Protein AF-0000000080187706 (afdb_homodimer)

InterPro domains:
  IPR006118 Recombinase, conserved site [PS00397] (18-26)
  IPR006119 Resolvase, N-terminal catalytic domain [PF00239] (15-149)
  IPR006119 Resolvase, N-terminal catalytic domain [PS51736] (14-148)
  IPR006119 Resolvase, N-terminal catalytic domain [SM00857] (15-150)
  IPR036162 Resolvase-like, N-terminal catalytic domain superfamily [G3DSA:3.40.50.1390] (15-150)
  IPR036162 Resolvase-like, N-terminal catalytic domain superfamily [SSF53041] (14-150)
  IPR050639 Site-specific recombinase resolvase [PTHR30461] (10-157)

Secondary structure (DSSP, 8-state):
-HHHHHHHHS----EEEEEEE-SS--THHHHHHHHHHTT-SEEEEEES--TT-S--HHHHHHHHH--TT-EEEES-GGGT-SSHHHHHHHHHHHHHTT-EEEETTTTEETTSTHHHHHHHHHHHHHHHHHHHHHHHHHHHHHHHHHTT---SS--SS-HHHHHHHHHHHHH-TT--HHHHHHHHTS-HHHHHHHHHHSGGGHHHHHHHT-/--HHHHHHHS----EEEEEEE-TT--THHHHHHHHHHTT-SEEEEEES--TT-S--HHHHHHHHH--TT-EEEES-GGGT-SSHHHHHHHHHHHHHTT-EEEETTTTEETTSTHHHHHHHHHHHHHHHHHHHHHHHHHHHHHHHHHTT---SS--SS-HHHHHHHHHHHHH-TT--HHHHHHHHTS-HHHHHHHHHHSGGGHHHHHHHT-

Organism: NCBI:txid1233

Nearest PDB structures (foldseek):
  5c34-assembly1_C-2  TM=9.293E-01  e=6.875E-08  Staphylococcus aureus
  3pkz-assembly1_A  TM=9.152E-01  e=7.334E-08  Staphylococcus aureus
  3pkz-assembly2_G  TM=9.085E-01  e=7.823E-08  Staphylococcus aureus
  5c35-assembly1_A-2  TM=8.215E-01  e=7.823E-08  Staphylococcus aureus
  5c31-assembly2_F  TM=7.915E-01  e=6.043E-08  Staphylococcus aureus

Solvent-accessible surface area (backbone atoms only — not comparable to full-atom values): 23002 Å² total; per-residue (Å²): 122,69,64,62,57,51,56,61,70,67,52,67,62,52,30,39,21,48,42,48,19,32,78,85,46,82,58,48,63,60,38,51,51,53,37,48,73,72,55,34,78,45,72,28,53,34,76,58,39,56,46,74,44,91,73,49,68,23,58,52,49,44,61,68,67,59,47,70,54,22,30,44,34,31,47,42,62,47,48,69,33,60,40,70,66,51,40,50,52,51,51,48,51,26,56,76,48,47,32,33,43,33,30,69,71,56,69,42,46,37,85,47,78,49,23,61,50,48,51,42,51,47,50,42,51,52,48,28,51,53,49,49,52,49,51,51,49,51,52,48,48,51,53,36,43,72,69,65,44,85,80,68,79,71,68,92,60,48,70,71,51,48,53,50,50,52,50,46,51,68,76,35,72,84,60,47,62,60,57,51,11,60,74,71,72,45,52,44,63,58,49,50,49,57,45,59,70,44,65,84,53,56,68,62,56,64,60,70,74,102,123,69,65,60,55,53,56,63,70,68,51,66,62,50,27,39,20,47,42,50,20,32,78,84,46,82,58,48,64,60,39,51,52,52,37,48,74,70,55,34,79,44,74,28,55,33,78,59,38,55,49,73,44,92,73,49,68,23,57,53,50,43,60,69,69,59,47,69,54,21,29,44,34,31,47,42,63,46,48,69,33,59,39,69,66,51,39,48,52,51,50,49,52,26,57,76,49,47,31,33,44,34,29,69,70,57,70,43,46,37,84,45,79,48,24,62,50,48,51,43,50,46,49,41,52,51,48,27,52,52,50,48,51,48,50,51,49,51,52,49,48,50,54,36,44,74,70,64,43,84,80,68,80,72,68,92,60,48,72,72,49,48,54,51,51,52,50,44,51,69,75,34,73,84,58,47,62,58,58,52,12,60,74,70,71,48,53,43,63,56,47,50,50,57,44,59,71,43,72,82,52,56,68,61,58,64,60,69,74,103

Sequence (420 aa):
MDNKRNRMLENKSRAIGYARVSTEDQHLDLQINALKLAGCSAIFEDQGVSATAKRRPGFEQALSSLQAGDVFVVWKMDRAFRSLKNALNILEEFENRAIEFRCLTEDIDTTTAMGKCMYQIRHAFSELERNLIRERTKAGMEAARQRGAHLGRPKKLSHPQIIRLQSLLQHQPNLTPVQIAAQFGVSSRTIYRALSQSANVKEKLAINAEMDNKRNRMLENKSRAIGYARVSTEDQHLDLQINALKLAGCSAIFEDQGVSATAKRRPGFEQALSSLQAGDVFVVWKMDRAFRSLKNALNILEEFENRAIEFRCLTEDIDTTTAMGKCMYQIRHAFSELERNLIRERTKAGMEAARQRGAHLGRPKKLSHPQIIRLQSLLQHQPNLTPVQIAAQFGVSSRTIYRALSQSANVKEKLAINAE

pLDDT: mean 82.91, std 16.72, range [32.59, 98.44]

Foldseek 3Di:
DVVVVVCVVVVPAAEEEEFEDAPPGDCRVVFVVLSVVVPHPYYFYYYNDALQHPDDPSLVVSLVVDAARHEYEGAAPRRRHNDPVRVLVVVVVCVVRNYWYYHNPVGDTLVDPVVVVCVVVSVVVVVVVVVVVVVVVVVVQVVCVVVVHDDDDPQLADPVRLVVLVVCCVVPVVDDLCNSCVVSVHHSVSNVVSVVVVPPCVVPVVVVVD/DVVVVVCVVVVPAAEEEEFEDAPPGDCRVVFVVLSVVVPHPYYFYYYNDAQQHPDDPSLVVSLVPDAARHEYEGAAPRGRHNDPVRVLVVVVVCVVRNYWYYHNPVGDTLVDPVVVVVVVVSVVVVVVVVVVVVVVVVVVQVVCVVVVHDDDDPQLADPVRLVVLVVCCVVPVPDDLCNSCVVSVHHSVSNVVSQVVVPPCVVPVVVVVD

Radius of gyration: 33.56 Å; Cα contacts (8 Å, |Δi|>4): 530; chains: 2; bounding box: 85×97×97 Å

Structure (mmCIF, N/CA/C/O backbone):
data_AF-0000000080187706-model_v1
#
loop_
_entity.id
_entity.type
_entity.pdbx_description
1 polymer 'Site-specific DNA recombinase'
#
loop_
_atom_site.group_PDB
_atom_site.id
_atom_site.type_symbol
_atom_site.label_atom_id
_atom_site.label_alt_id
_atom_site.label_comp_id
_atom_site.label_asym_id
_atom_site.label_entity_id
_atom_site.label_seq_id
_atom_site.pdbx_PDB_ins_code
_atom_site.Cartn_x
_atom_site.Cartn_y
_atom_site.Cartn_z
_atom_site.occupancy
_atom_site.B_iso_or_equiv
_atom_site.auth_seq_id
_atom_site.auth_comp_id
_atom_site.auth_asym_id
_atom_site.auth_atom_id
_atom_site.pdbx_PDB_model_num
ATOM 1 N N . MET A 1 1 ? 47.969 1.729 7.469 1 35.69 1 MET A N 1
ATOM 2 C CA . MET A 1 1 ? 47 2.756 7.156 1 35.69 1 MET A CA 1
ATOM 3 C C . MET A 1 1 ? 46.156 2.357 5.938 1 35.69 1 MET A C 1
ATOM 5 O O . MET A 1 1 ? 45.062 2.877 5.734 1 35.69 1 MET A O 1
ATOM 9 N N . ASP A 1 2 ? 46.844 1.845 4.91 1 41.91 2 ASP A N 1
ATOM 10 C CA . ASP A 1 2 ? 46.312 1.447 3.611 1 41.91 2 ASP A CA 1
ATOM 11 C C . ASP A 1 2 ? 45.344 0.269 3.748 1 41.91 2 ASP A C 1
ATOM 13 O O . ASP A 1 2 ? 44.5 0.055 2.887 1 41.91 2 ASP A O 1
ATOM 17 N N . ASN A 1 3 ? 45.656 -0.647 4.727 1 39.06 3 ASN A N 1
ATOM 18 C CA . ASN A 1 3 ? 44.875 -1.887 4.812 1 39.06 3 ASN A CA 1
ATOM 19 C C . ASN A 1 3 ? 43.469 -1.635 5.316 1 39.06 3 ASN A C 1
ATOM 21 O O . ASN A 1 3 ? 42.625 -2.545 5.324 1 39.06 3 ASN A O 1
ATOM 25 N N . LYS A 1 4 ? 43.312 -0.644 6.254 1 39.19 4 LYS A N 1
ATOM 26 C CA . LYS A 1 4 ? 41.938 -0.39 6.738 1 39.19 4 LYS A CA 1
ATOM 27 C C . LYS A 1 4 ? 41.031 0.051 5.605 1 39.19 4 LYS A C 1
ATOM 29 O O . LYS A 1 4 ? 39.812 -0.134 5.676 1 39.19 4 LYS A O 1
ATOM 34 N N . ARG A 1 5 ? 41.531 0.971 4.797 1 37.94 5 ARG A N 1
ATOM 35 C CA . ARG A 1 5 ? 40.688 1.434 3.689 1 37.94 5 ARG A CA 1
ATOM 36 C C . ARG A 1 5 ? 40.344 0.283 2.752 1 37.94 5 ARG A C 1
ATOM 38 O O . ARG A 1 5 ? 39.281 0.287 2.129 1 37.94 5 ARG A O 1
ATOM 45 N N . ASN A 1 6 ? 41.312 -0.515 2.4 1 39.12 6 ASN A N 1
ATOM 46 C CA . ASN A 1 6 ? 41.094 -1.618 1.477 1 39.12 6 ASN A CA 1
ATOM 47 C C . ASN A 1 6 ? 40.094 -2.625 2.051 1 39.12 6 ASN A C 1
ATOM 49 O O . ASN A 1 6 ? 39.375 -3.305 1.304 1 39.12 6 ASN A O 1
ATOM 53 N N . ARG A 1 7 ? 40.188 -3.033 3.365 1 38.69 7 ARG A N 1
ATOM 54 C CA . ARG A 1 7 ? 39.219 -3.912 4.016 1 38.69 7 ARG A CA 1
ATOM 55 C C . ARG A 1 7 ? 37.844 -3.262 4.078 1 38.69 7 ARG A C 1
ATOM 57 O O . ARG A 1 7 ? 36.812 -3.953 4.133 1 38.69 7 ARG A O 1
ATOM 64 N N . MET A 1 8 ? 37.594 -1.929 4.285 1 39.72 8 MET A N 1
ATOM 65 C CA . MET A 1 8 ? 36.344 -1.213 4.23 1 39.72 8 MET A CA 1
ATOM 66 C C . MET A 1 8 ? 35.719 -1.311 2.84 1 39.72 8 MET A C 1
ATOM 68 O O . MET A 1 8 ? 34.5 -1.331 2.701 1 39.72 8 MET A O 1
ATOM 72 N N . LEU A 1 9 ? 36.406 -1.093 1.75 1 41.34 9 LEU A N 1
ATOM 73 C CA . LEU A 1 9 ? 36.031 -1.089 0.343 1 41.34 9 LEU A CA 1
ATOM 74 C C . LEU A 1 9 ? 35.562 -2.473 -0.099 1 41.34 9 LEU A C 1
ATOM 76 O O . LEU A 1 9 ? 34.719 -2.596 -0.973 1 41.34 9 LEU A O 1
ATOM 80 N N . GLU A 1 10 ? 36.5 -3.533 0.074 1 42.16 10 GLU A N 1
ATOM 81 C CA . GLU A 1 10 ? 36.094 -4.895 -0.284 1 42.16 10 GLU A CA 1
ATOM 82 C C . GLU A 1 10 ? 34.938 -5.371 0.562 1 42.16 10 GLU A C 1
ATOM 84 O O . GLU A 1 10 ? 34.719 -6.574 0.703 1 42.16 10 GLU A O 1
ATOM 89 N N . ASN A 1 11 ? 34.531 -4.793 1.562 1 47.38 11 ASN A N 1
ATOM 90 C CA . ASN A 1 11 ? 33.469 -5.062 2.545 1 47.38 11 ASN A CA 1
ATOM 91 C C . ASN A 1 11 ? 32.188 -5.488 1.875 1 47.38 11 ASN A C 1
ATOM 93 O O . ASN A 1 11 ? 31.422 -4.648 1.368 1 47.38 11 ASN A O 1
ATOM 97 N N . LYS A 1 12 ? 32.219 -6.566 1.263 1 58.28 12 LYS A N 1
ATOM 98 C CA . LYS A 1 12 ? 31.141 -7.227 0.552 1 58.28 12 LYS A CA 1
ATOM 99 C C . LYS A 1 12 ? 29.844 -7.133 1.339 1 58.28 12 LYS A C 1
ATOM 101 O O . LYS A 1 12 ? 29.797 -7.488 2.518 1 58.28 12 LYS A O 1
ATOM 106 N N . SER A 1 13 ? 28.922 -6.293 0.996 1 81.38 13 SER A N 1
ATOM 107 C CA . SER A 1 13 ? 27.609 -6.145 1.604 1 81.38 13 SER A CA 1
ATOM 108 C C . SER A 1 13 ? 27.016 -7.5 1.971 1 81.38 13 SER A C 1
ATOM 110 O O . SER A 1 13 ? 26.953 -8.406 1.138 1 81.38 13 SER A O 1
ATOM 112 N N . ARG A 1 14 ? 27.125 -7.875 3.293 1 93.44 14 ARG A N 1
ATOM 113 C CA . ARG A 1 14 ? 26.562 -9.109 3.828 1 93.44 14 ARG A CA 1
ATOM 114 C C . ARG A 1 14 ? 25.078 -9.227 3.479 1 93.44 14 ARG A C 1
ATOM 116 O O . ARG A 1 14 ? 24.328 -8.258 3.607 1 93.44 14 ARG A O 1
ATOM 123 N N . ALA A 1 15 ? 24.75 -10.414 2.881 1 97.5 15 ALA A N 1
ATOM 124 C CA . ALA A 1 15 ? 23.359 -10.703 2.529 1 97.5 15 ALA A CA 1
ATOM 125 C C . ALA A 1 15 ? 22.719 -11.641 3.549 1 97.5 15 ALA A C 1
ATOM 127 O O . ALA A 1 15 ? 23.25 -12.727 3.818 1 97.5 15 ALA A O 1
ATOM 128 N N . ILE A 1 16 ? 21.656 -11.188 4.141 1 98.31 16 ILE A N 1
ATOM 129 C CA . ILE A 1 16 ? 20.891 -11.961 5.113 1 98.31 16 ILE A CA 1
ATOM 130 C C . ILE A 1 16 ? 19.547 -12.367 4.516 1 98.31 16 ILE A C 1
ATOM 132 O O . ILE A 1 16 ? 18.781 -11.516 4.047 1 98.31 16 ILE A O 1
ATOM 136 N N . GLY A 1 17 ? 19.328 -13.656 4.496 1 98.44 17 GLY A N 1
ATOM 137 C CA . GLY A 1 17 ? 18.109 -14.18 3.902 1 98.44 17 GLY A CA 1
ATOM 138 C C . GLY A 1 17 ? 17.031 -14.508 4.926 1 98.44 17 GLY A C 1
ATOM 139 O O . GLY A 1 17 ? 17.344 -14.836 6.07 1 98.44 17 GLY A O 1
ATOM 140 N N . TYR A 1 18 ? 15.789 -14.422 4.52 1 97.81 18 TYR A N 1
ATOM 141 C CA . TYR A 1 18 ? 14.648 -14.852 5.312 1 97.81 18 TYR A CA 1
ATOM 142 C C . TYR A 1 18 ? 13.688 -15.695 4.473 1 97.81 18 TYR A C 1
ATOM 144 O O . TYR A 1 18 ? 13.391 -15.352 3.326 1 97.81 18 TYR A O 1
ATOM 152 N N . ALA A 1 19 ? 13.352 -16.828 5.047 1 96.44 19 ALA A N 1
ATOM 153 C CA . ALA A 1 19 ? 12.414 -17.75 4.395 1 96.44 19 ALA A CA 1
ATOM 154 C C . ALA A 1 19 ? 11.281 -18.125 5.34 1 96.44 19 ALA A C 1
ATOM 156 O O . ALA A 1 19 ? 11.492 -18.297 6.543 1 96.44 19 ALA A O 1
ATOM 157 N N . ARG A 1 20 ? 10.094 -18.203 4.691 1 93.75 20 ARG A N 1
ATOM 158 C CA . ARG A 1 20 ? 8.922 -18.578 5.488 1 93.75 20 ARG A CA 1
ATOM 159 C C . ARG A 1 20 ? 8.008 -19.516 4.719 1 93.75 20 ARG A C 1
ATOM 161 O O . ARG A 1 20 ? 7.824 -19.375 3.508 1 93.75 20 ARG A O 1
ATOM 168 N N . VAL A 1 21 ? 7.477 -20.5 5.461 1 87.06 21 VAL A N 1
ATOM 169 C CA . VAL A 1 21 ? 6.438 -21.344 4.875 1 87.06 21 VAL A CA 1
ATOM 170 C C . VAL A 1 21 ? 5.289 -21.516 5.867 1 87.06 21 VAL A C 1
ATOM 172 O O . VAL A 1 21 ? 5.512 -21.578 7.078 1 87.06 21 VAL A O 1
ATOM 175 N N . SER A 1 22 ? 4.156 -21.422 5.289 1 79.06 22 SER A N 1
ATOM 176 C CA . SER A 1 22 ? 2.98 -21.734 6.102 1 79.06 22 SER A CA 1
ATOM 177 C C . SER A 1 22 ? 2.809 -23.234 6.273 1 79.06 22 SER A C 1
ATOM 179 O O . SER A 1 22 ? 3.555 -24.031 5.688 1 79.06 22 SER A O 1
ATOM 181 N N . THR A 1 23 ? 1.938 -23.609 7.141 1 70.56 23 THR A N 1
ATOM 182 C CA . THR A 1 23 ? 1.666 -25.016 7.41 1 70.56 23 THR A CA 1
ATOM 183 C C . THR A 1 23 ? 1.257 -25.734 6.129 1 70.56 23 THR A C 1
ATOM 185 O O . THR A 1 23 ? 1.551 -26.922 5.961 1 70.56 23 THR A O 1
ATOM 188 N N . GLU A 1 24 ? 0.748 -24.969 5.223 1 65.56 24 GLU A N 1
ATOM 189 C CA . GLU A 1 24 ? 0.204 -25.594 4.016 1 65.56 24 GLU A CA 1
ATOM 190 C C . GLU A 1 24 ? 1.223 -25.578 2.881 1 65.56 24 GLU A C 1
ATOM 192 O O . GLU A 1 24 ? 1.094 -26.328 1.914 1 65.56 24 GLU A O 1
ATOM 197 N N . ASP A 1 25 ? 2.16 -24.781 3.045 1 63.78 25 ASP A N 1
ATOM 198 C CA . ASP A 1 25 ? 3.086 -24.562 1.937 1 63.78 25 ASP A CA 1
ATOM 199 C C . ASP A 1 25 ? 4.371 -25.375 2.139 1 63.78 25 ASP A C 1
ATOM 201 O O . ASP A 1 25 ? 4.945 -25.375 3.23 1 63.78 25 ASP A O 1
ATOM 205 N N . GLN A 1 26 ? 4.68 -26.188 1.074 1 64.62 26 GLN A N 1
ATOM 206 C CA . GLN A 1 26 ? 5.809 -27.094 1.191 1 64.62 26 GLN A CA 1
ATOM 207 C C . GLN A 1 26 ? 7.035 -26.562 0.463 1 64.62 26 GLN A C 1
ATOM 209 O O . GLN A 1 26 ? 8.047 -27.25 0.335 1 64.62 26 GLN A O 1
ATOM 214 N N . HIS A 1 27 ? 7.074 -25.359 0.181 1 76.75 27 HIS A N 1
ATOM 215 C CA . HIS A 1 27 ? 8.148 -24.984 -0.729 1 76.75 27 HIS A CA 1
ATOM 216 C C . HIS A 1 27 ? 9.25 -24.234 0.008 1 76.75 27 HIS A C 1
ATOM 218 O O . HIS A 1 27 ? 9.883 -23.328 -0.558 1 76.75 27 HIS A O 1
ATOM 224 N N . LEU A 1 28 ? 9.562 -24.656 1.238 1 85.5 28 LEU A N 1
ATOM 225 C CA . LEU A 1 28 ? 10.625 -23.984 1.979 1 85.5 28 LEU A CA 1
ATOM 226 C C . LEU A 1 28 ? 11.984 -24.25 1.346 1 85.5 28 LEU A C 1
ATOM 228 O O . LEU A 1 28 ? 12.828 -23.359 1.273 1 85.5 28 LEU A O 1
ATOM 232 N N . ASP A 1 29 ? 12.109 -25.453 0.824 1 87.88 29 ASP A N 1
ATOM 233 C CA . ASP A 1 29 ? 13.391 -25.844 0.248 1 87.88 29 ASP A CA 1
ATOM 234 C C . ASP A 1 29 ? 13.734 -24.984 -0.969 1 87.88 29 ASP A C 1
ATOM 236 O O . ASP A 1 29 ? 14.891 -24.578 -1.148 1 87.88 29 ASP A O 1
ATOM 240 N N . LEU A 1 30 ? 12.75 -24.766 -1.726 1 90.5 30 LEU A N 1
ATOM 241 C CA . LEU A 1 30 ? 12.953 -23.922 -2.906 1 90.5 30 LEU A CA 1
ATOM 242 C C . LEU A 1 30 ? 13.391 -22.516 -2.51 1 90.5 30 LEU A C 1
ATOM 244 O O . LEU A 1 30 ? 14.281 -21.938 -3.141 1 90.5 30 LEU A O 1
ATOM 248 N N . GLN A 1 31 ? 12.867 -22 -1.515 1 94.44 31 GLN A N 1
ATOM 249 C CA . GLN A 1 31 ? 13.211 -20.672 -1.03 1 94.44 31 GLN A CA 1
ATOM 250 C C . GLN A 1 31 ? 14.648 -20.625 -0.509 1 94.44 31 GLN A C 1
ATOM 252 O O . GLN A 1 31 ? 15.414 -19.734 -0.871 1 94.44 31 GLN A O 1
ATOM 257 N N . ILE A 1 32 ? 14.977 -21.625 0.269 1 94.56 32 ILE A N 1
ATOM 258 C CA . ILE A 1 32 ? 16.297 -21.688 0.89 1 94.56 32 ILE A CA 1
ATOM 259 C C . ILE A 1 32 ? 17.359 -21.812 -0.189 1 94.56 32 ILE A C 1
ATOM 261 O O . ILE A 1 32 ? 18.391 -21.125 -0.137 1 94.56 32 ILE A O 1
ATOM 265 N N . ASN A 1 33 ? 17.078 -22.672 -1.148 1 95.19 33 ASN A N 1
ATOM 266 C CA . ASN A 1 33 ? 18.031 -22.844 -2.24 1 95.19 33 ASN A CA 1
ATOM 267 C C . ASN A 1 33 ? 18.234 -21.547 -3.014 1 95.19 33 ASN A C 1
ATOM 269 O O . ASN A 1 33 ? 19.375 -21.188 -3.348 1 95.19 33 ASN A O 1
ATOM 273 N N . ALA A 1 34 ? 17.203 -20.875 -3.299 1 95.88 34 ALA A N 1
ATOM 274 C CA . ALA A 1 34 ? 17.266 -19.609 -4.023 1 95.88 34 ALA A CA 1
ATOM 275 C C . ALA A 1 34 ? 18.062 -18.562 -3.242 1 95.88 34 ALA A C 1
ATOM 277 O O . ALA A 1 34 ? 18.859 -17.828 -3.82 1 95.88 34 ALA A O 1
ATOM 278 N N . LEU A 1 35 ? 17.859 -18.531 -1.951 1 97.5 35 LEU A N 1
ATOM 279 C CA . LEU A 1 35 ? 18.562 -17.578 -1.096 1 97.5 35 LEU A CA 1
ATOM 280 C C . LEU A 1 35 ? 20.062 -17.891 -1.035 1 97.5 35 LEU A C 1
ATOM 282 O O . LEU A 1 35 ? 20.891 -16.984 -1.051 1 97.5 35 LEU A O 1
ATOM 286 N N . LYS A 1 36 ? 20.391 -19.156 -0.982 1 96.94 36 LYS A N 1
ATOM 287 C CA . LYS A 1 36 ? 21.781 -19.562 -1.006 1 96.94 36 LYS A CA 1
ATOM 288 C C . LYS A 1 36 ? 22.453 -19.156 -2.314 1 96.94 36 LYS A C 1
ATOM 290 O O . LYS A 1 36 ? 23.562 -18.625 -2.311 1 96.94 36 LYS A O 1
ATOM 295 N N . LEU A 1 37 ? 21.734 -19.406 -3.332 1 96.69 37 LEU A N 1
ATOM 296 C CA . LEU A 1 37 ? 22.25 -19.062 -4.652 1 96.69 37 LEU A CA 1
ATOM 297 C C . LEU A 1 37 ? 22.438 -17.547 -4.785 1 96.69 37 LEU A C 1
ATOM 299 O O . LEU A 1 37 ? 23.328 -17.094 -5.496 1 96.69 37 LEU A O 1
ATOM 303 N N . ALA A 1 38 ? 21.656 -16.844 -4.051 1 96.06 38 ALA A N 1
ATOM 304 C CA . ALA A 1 38 ? 21.703 -15.391 -4.094 1 96.06 38 ALA A CA 1
ATOM 305 C C . ALA A 1 38 ? 22.859 -14.859 -3.24 1 96.06 38 ALA A C 1
ATOM 307 O O . ALA A 1 38 ? 23.109 -13.656 -3.197 1 96.06 38 ALA A O 1
ATOM 308 N N . GLY A 1 39 ? 23.547 -15.758 -2.438 1 96 39 GLY A N 1
ATOM 309 C CA . GLY A 1 39 ? 24.75 -15.367 -1.717 1 96 39 GLY A CA 1
ATOM 310 C C . GLY A 1 39 ? 24.484 -15.008 -0.266 1 96 39 GLY A C 1
ATOM 311 O O . GLY A 1 39 ? 25.297 -14.328 0.37 1 96 39 GLY A O 1
ATOM 312 N N . CYS A 1 40 ? 23.375 -15.453 0.235 1 97.56 40 CYS A N 1
ATOM 313 C CA . CYS A 1 40 ? 23.062 -15.164 1.631 1 97.56 40 CYS A CA 1
ATOM 314 C C . CYS A 1 40 ? 24 -15.922 2.564 1 97.56 40 CYS A C 1
ATOM 316 O O . CYS A 1 40 ? 24.125 -17.141 2.473 1 97.56 40 CYS A O 1
ATOM 318 N N . SER A 1 41 ? 24.656 -15.156 3.439 1 95.69 41 SER A N 1
ATOM 319 C CA . SER A 1 41 ? 25.594 -15.75 4.387 1 95.69 41 SER A CA 1
ATOM 320 C C . SER A 1 41 ? 24.859 -16.391 5.559 1 95.69 41 SER A C 1
ATOM 322 O O . SER A 1 41 ? 25.406 -17.297 6.211 1 95.69 41 SER A O 1
ATOM 324 N N . ALA A 1 42 ? 23.719 -15.898 5.875 1 97.19 42 ALA A N 1
ATOM 325 C CA . ALA A 1 42 ? 22.828 -16.438 6.902 1 97.19 42 ALA A CA 1
ATOM 326 C C . ALA A 1 42 ? 21.375 -16.422 6.438 1 97.19 42 ALA A C 1
ATOM 328 O O . ALA A 1 42 ? 20.938 -15.492 5.75 1 97.19 42 ALA A O 1
ATOM 329 N N . ILE A 1 43 ? 20.703 -17.438 6.75 1 97.81 43 ILE A N 1
ATOM 330 C CA . ILE A 1 43 ? 19.297 -17.531 6.402 1 97.81 43 ILE A CA 1
ATOM 331 C C . ILE A 1 43 ? 18.469 -17.844 7.652 1 97.81 43 ILE A C 1
ATOM 333 O O . ILE A 1 43 ? 18.75 -18.828 8.352 1 97.81 43 ILE A O 1
ATOM 337 N N . PHE A 1 44 ? 17.516 -16.984 7.957 1 97.81 44 PHE A N 1
ATOM 338 C CA . PHE A 1 44 ? 16.578 -17.188 9.047 1 97.81 44 PHE A CA 1
ATOM 339 C C . PHE A 1 44 ? 15.242 -17.703 8.523 1 97.81 44 PHE A C 1
ATOM 341 O O . PHE A 1 44 ? 14.844 -17.391 7.398 1 97.81 44 PHE 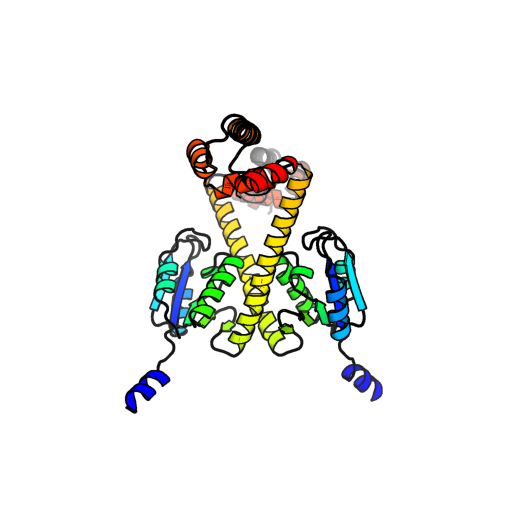A O 1
ATOM 348 N N . GLU A 1 45 ? 14.594 -18.516 9.312 1 95.19 45 GLU A N 1
ATOM 349 C CA . GLU A 1 45 ? 13.406 -19.172 8.797 1 95.19 45 GLU A CA 1
ATOM 350 C C . GLU A 1 45 ? 12.281 -19.172 9.828 1 95.19 45 GLU A C 1
ATOM 352 O O . GLU A 1 45 ? 12.539 -19.156 11.031 1 95.19 45 GLU A O 1
ATOM 357 N N . ASP A 1 46 ? 11.055 -19.109 9.344 1 94.25 46 ASP A N 1
ATOM 358 C CA . ASP A 1 46 ? 9.836 -19.406 10.102 1 94.25 46 ASP A CA 1
ATOM 359 C C . ASP A 1 46 ? 9.016 -20.5 9.422 1 94.25 46 ASP A C 1
ATOM 361 O O . ASP A 1 46 ? 8.602 -20.344 8.266 1 94.25 46 ASP A O 1
ATOM 365 N N . GLN A 1 47 ? 8.883 -21.578 10.094 1 89.75 47 GLN A N 1
ATOM 366 C CA . GLN A 1 47 ? 8.133 -22.688 9.547 1 89.75 47 GLN A CA 1
ATOM 367 C C . GLN A 1 47 ? 6.742 -22.781 10.18 1 89.75 47 GLN A C 1
ATOM 369 O O . GLN A 1 47 ? 6.59 -22.594 11.391 1 89.75 47 GLN A O 1
ATOM 374 N N . GLY A 1 48 ? 5.785 -23.016 9.32 1 84.19 48 GLY A N 1
ATOM 375 C CA . GLY A 1 48 ? 4.43 -23.219 9.812 1 84.19 48 GLY A CA 1
ATOM 376 C C . GLY A 1 48 ? 3.793 -21.938 10.312 1 84.19 48 GLY A C 1
ATOM 377 O O . GLY A 1 48 ? 2.941 -21.969 11.203 1 84.19 48 GLY A O 1
ATOM 378 N N . VAL A 1 49 ? 4.242 -20.859 9.859 1 83.44 49 VAL A N 1
ATOM 379 C CA . VAL A 1 49 ? 3.77 -19.562 10.336 1 83.44 49 VAL A CA 1
ATOM 380 C C . VAL A 1 49 ? 3.277 -18.719 9.148 1 83.44 49 VAL A C 1
ATOM 382 O O . VAL A 1 49 ? 3.922 -18.688 8.102 1 83.44 49 VAL A O 1
ATOM 385 N N . SER A 1 50 ? 2.082 -18.203 9.336 1 82.31 50 SER A N 1
ATOM 386 C CA . SER A 1 50 ? 1.581 -17.297 8.312 1 82.31 50 SER A CA 1
ATOM 387 C C . SER A 1 50 ? 2.301 -15.945 8.367 1 82.31 50 SER A C 1
ATOM 389 O O . SER A 1 50 ? 2.881 -15.586 9.391 1 82.31 50 SER A O 1
ATOM 391 N N . ALA A 1 51 ? 2.311 -15.25 7.262 1 79.06 51 ALA A N 1
ATOM 392 C CA . ALA A 1 51 ? 2.928 -13.93 7.211 1 79.06 51 ALA A CA 1
ATOM 393 C C . ALA A 1 51 ? 2.242 -12.961 8.172 1 79.06 51 ALA A C 1
ATOM 395 O O . ALA A 1 51 ? 2.871 -12.031 8.68 1 79.06 51 ALA A O 1
ATOM 396 N N . THR A 1 52 ? 0.973 -13.227 8.469 1 82.5 52 THR A N 1
ATOM 397 C CA . THR A 1 52 ? 0.191 -12.312 9.289 1 82.5 52 THR A CA 1
ATOM 398 C C . THR A 1 52 ? 0.243 -12.734 10.758 1 82.5 52 THR A C 1
ATOM 400 O O . THR A 1 52 ? -0.412 -12.125 11.609 1 82.5 52 THR A O 1
ATOM 403 N N . ALA A 1 53 ? 1.082 -13.742 10.953 1 84.31 53 ALA A N 1
ATOM 404 C CA . ALA A 1 53 ? 1.207 -14.203 12.336 1 84.31 53 ALA A CA 1
ATOM 405 C C . ALA A 1 53 ? 1.783 -13.117 13.234 1 84.31 53 ALA A C 1
ATOM 407 O O . ALA A 1 53 ? 2.635 -12.336 12.797 1 84.31 53 ALA A O 1
ATOM 408 N N . LYS A 1 54 ? 1.382 -13.133 14.453 1 83.69 54 LYS A N 1
ATOM 409 C CA . LYS A 1 54 ? 1.82 -12.133 15.422 1 83.69 54 LYS A CA 1
ATOM 410 C C . LYS A 1 54 ? 3.293 -12.32 15.773 1 83.69 54 LYS A C 1
ATOM 412 O O . LYS A 1 54 ? 4.023 -11.344 15.953 1 83.69 54 LYS A O 1
ATOM 417 N N . ARG A 1 55 ? 3.637 -13.555 15.828 1 89.88 55 ARG A N 1
ATOM 418 C CA . ARG A 1 55 ? 5.023 -13.844 16.188 1 89.88 55 ARG A CA 1
ATOM 419 C C . ARG A 1 55 ? 5.738 -14.562 15.039 1 89.88 55 ARG A C 1
ATOM 421 O O . ARG A 1 55 ? 5.234 -15.555 14.508 1 89.88 55 ARG A O 1
ATOM 428 N N . ARG A 1 56 ? 6.816 -13.984 14.719 1 94.12 56 ARG A N 1
ATOM 429 C CA . ARG A 1 56 ? 7.715 -14.547 13.711 1 94.12 56 ARG A CA 1
ATOM 430 C C . ARG A 1 56 ? 9.164 -14.484 14.172 1 94.12 56 ARG A C 1
ATOM 432 O O . ARG A 1 56 ? 9.922 -13.609 13.742 1 94.12 56 ARG A O 1
ATOM 439 N N . PRO A 1 57 ? 9.562 -15.43 14.992 1 95.38 57 PRO A N 1
ATOM 440 C CA . PRO A 1 57 ? 10.898 -15.375 15.602 1 95.38 57 PRO A CA 1
ATOM 441 C C . PRO A 1 57 ? 12.016 -15.32 14.562 1 95.38 57 PRO A C 1
ATOM 443 O O . PRO A 1 57 ? 13 -14.602 14.742 1 95.38 57 PRO A O 1
ATOM 446 N N . GLY A 1 58 ? 11.906 -16.125 13.492 1 96.38 58 GLY A N 1
ATOM 447 C CA . GLY A 1 58 ? 12.914 -16.094 12.438 1 96.38 58 GLY A CA 1
ATOM 448 C C . GLY A 1 58 ? 13.031 -14.727 11.781 1 96.38 58 GLY A C 1
ATOM 449 O O . GLY A 1 58 ? 14.141 -14.242 11.547 1 96.38 58 GLY A O 1
ATOM 450 N N . PHE A 1 59 ? 11.953 -14.109 11.531 1 97.44 59 PHE A N 1
ATOM 451 C CA . PHE A 1 59 ? 11.914 -12.781 10.938 1 97.44 59 PHE A CA 1
ATOM 452 C C . PHE A 1 59 ? 12.547 -11.758 11.875 1 97.44 59 PHE A C 1
ATOM 454 O O . PHE A 1 59 ? 13.367 -10.945 11.453 1 97.44 59 PHE A O 1
ATOM 461 N N . GLU A 1 60 ? 12.117 -11.836 13.117 1 96.5 60 GLU A N 1
ATOM 462 C CA . GLU A 1 60 ? 12.625 -10.914 14.125 1 96.5 60 GLU A CA 1
ATOM 463 C C . GLU A 1 60 ? 14.133 -11.055 14.305 1 96.5 60 GLU A C 1
ATOM 465 O O . GLU A 1 60 ? 14.844 -10.055 14.43 1 96.5 60 GLU A O 1
ATOM 470 N N . GLN A 1 61 ? 14.586 -12.227 14.281 1 97.56 61 GLN A N 1
ATOM 471 C CA . GLN A 1 61 ? 16.016 -12.484 14.391 1 97.56 61 GLN A CA 1
ATOM 472 C C . GLN A 1 61 ? 16.766 -11.953 13.164 1 97.56 61 GLN A C 1
ATOM 474 O O . GLN A 1 61 ? 17.844 -11.383 13.289 1 97.56 61 GLN A O 1
ATOM 479 N N . ALA A 1 62 ? 16.156 -12.195 12.008 1 98 62 ALA A N 1
ATOM 480 C CA . ALA A 1 62 ? 16.766 -11.68 10.781 1 98 62 ALA A CA 1
ATOM 481 C C . ALA A 1 62 ? 16.922 -10.164 10.844 1 98 62 ALA A C 1
ATOM 483 O O . ALA A 1 62 ? 18 -9.641 10.586 1 98 62 ALA A O 1
ATOM 484 N N . LEU A 1 63 ? 15.875 -9.477 11.227 1 97.62 63 LEU A N 1
ATOM 485 C CA . LEU A 1 63 ? 15.875 -8.016 11.273 1 97.62 63 LEU A CA 1
ATOM 486 C C . LEU A 1 63 ? 16.875 -7.512 12.305 1 97.62 63 LEU A C 1
ATOM 488 O O . LEU A 1 63 ? 17.578 -6.527 12.062 1 97.62 63 LEU A O 1
ATOM 492 N N . SER A 1 64 ? 16.938 -8.219 13.445 1 96.88 64 SER A N 1
ATOM 493 C CA . SER A 1 64 ? 17.828 -7.805 14.523 1 96.88 64 SER A CA 1
ATOM 494 C C . SER A 1 64 ? 19.297 -8.016 14.148 1 96.88 64 SER A C 1
ATOM 496 O O . SER A 1 64 ? 20.172 -7.336 14.672 1 96.88 64 SER A O 1
ATOM 498 N N . SER A 1 65 ? 19.547 -8.891 13.281 1 96.94 65 SER A N 1
ATOM 499 C CA . SER A 1 65 ? 20.922 -9.234 12.906 1 96.94 65 SER A CA 1
ATOM 500 C C . SER A 1 65 ? 21.469 -8.25 11.875 1 96.94 65 SER A C 1
ATOM 502 O O . SER A 1 65 ? 22.672 -8.211 11.633 1 96.94 65 SER A O 1
ATOM 504 N N . LEU A 1 66 ? 20.594 -7.496 11.25 1 97.81 66 LEU A N 1
ATOM 505 C CA . LEU A 1 66 ? 20.984 -6.617 10.156 1 97.81 66 LEU A CA 1
ATOM 506 C C . LEU A 1 66 ? 21.781 -5.418 10.688 1 97.81 66 LEU A C 1
ATOM 508 O O . LEU A 1 66 ? 21.453 -4.871 11.742 1 97.81 66 LEU A O 1
ATOM 512 N N . GLN A 1 67 ? 22.766 -5.02 9.914 1 96.62 67 GLN A N 1
ATOM 513 C CA . GLN A 1 67 ? 23.578 -3.83 10.172 1 96.62 67 GLN A CA 1
ATOM 514 C C . GLN A 1 67 ? 23.656 -2.949 8.922 1 96.62 67 GLN A C 1
ATOM 516 O O . GLN A 1 67 ? 23.344 -3.393 7.82 1 96.62 67 GLN A O 1
ATOM 521 N N . ALA A 1 68 ? 24.125 -1.718 9.18 1 96.94 68 ALA A N 1
ATOM 522 C CA . ALA A 1 68 ? 24.281 -0.799 8.055 1 96.94 68 ALA A CA 1
ATOM 523 C C . ALA A 1 68 ? 25.156 -1.419 6.957 1 96.94 68 ALA A C 1
ATOM 525 O O . ALA A 1 68 ? 26.203 -1.995 7.238 1 96.94 68 ALA A O 1
ATOM 526 N N . GLY A 1 69 ? 24.609 -1.333 5.738 1 95.62 69 GLY A N 1
ATOM 527 C CA . GLY A 1 69 ? 25.344 -1.874 4.609 1 95.62 69 GLY A CA 1
ATOM 528 C C . GLY A 1 69 ? 24.906 -3.275 4.227 1 95.62 69 GLY A C 1
ATOM 529 O O . GLY A 1 69 ? 25.219 -3.752 3.133 1 95.62 69 GLY A O 1
ATOM 530 N N . ASP A 1 70 ? 24.172 -3.971 5.074 1 97.62 70 ASP A N 1
ATOM 531 C CA . ASP A 1 70 ? 23.688 -5.312 4.781 1 97.62 70 ASP A CA 1
ATOM 532 C C . ASP A 1 70 ? 22.547 -5.273 3.764 1 97.62 70 ASP A C 1
ATOM 534 O O . ASP A 1 70 ? 21.969 -4.215 3.514 1 97.62 70 ASP A O 1
ATOM 538 N N . VAL A 1 71 ? 22.328 -6.434 3.148 1 97.94 71 VAL A N 1
ATOM 539 C CA . VAL A 1 71 ? 21.203 -6.613 2.225 1 97.94 71 VAL A CA 1
ATOM 540 C C . VAL A 1 71 ? 20.25 -7.664 2.777 1 97.94 71 VAL A C 1
ATOM 542 O O . VAL A 1 71 ? 20.656 -8.781 3.102 1 97.94 71 VAL A O 1
ATOM 545 N N . PHE A 1 72 ? 19.047 -7.289 3.027 1 98.38 72 PHE A N 1
ATOM 546 C CA . PHE A 1 72 ? 18 -8.227 3.395 1 98.38 72 PHE A CA 1
ATOM 547 C C . PHE A 1 72 ? 17.375 -8.859 2.154 1 98.38 72 PHE A C 1
ATOM 549 O O . PHE A 1 72 ? 16.906 -8.148 1.265 1 98.38 72 PHE A O 1
ATOM 556 N N . VAL A 1 73 ? 17.375 -10.18 2.078 1 98.31 73 VAL A N 1
ATOM 557 C CA . VAL A 1 73 ? 16.969 -10.883 0.868 1 98.31 73 VAL A CA 1
ATOM 558 C C . VAL A 1 73 ? 15.805 -11.82 1.183 1 98.31 73 VAL A C 1
ATOM 560 O O . VAL A 1 73 ? 15.836 -12.555 2.17 1 98.31 73 VAL A O 1
ATOM 563 N N . VAL A 1 74 ? 14.797 -11.75 0.379 1 97.44 74 VAL A N 1
ATOM 564 C CA . VAL A 1 74 ? 13.664 -12.656 0.503 1 97.44 74 VAL A CA 1
ATOM 565 C C . VAL A 1 74 ? 13.344 -13.281 -0.856 1 97.44 74 VAL A C 1
ATOM 567 O O . VAL A 1 74 ? 13.75 -12.75 -1.896 1 97.44 74 VAL A O 1
ATOM 570 N N . TRP A 1 75 ? 12.68 -14.391 -0.824 1 94.81 75 TRP A N 1
ATOM 571 C CA . TRP A 1 75 ? 12.258 -15.047 -2.057 1 94.81 75 TRP A CA 1
ATOM 572 C C . TRP A 1 75 ? 11.125 -14.273 -2.729 1 94.81 75 TRP A C 1
ATOM 574 O O . TRP A 1 75 ? 11.25 -13.859 -3.883 1 94.81 75 TRP A O 1
ATOM 584 N N . LYS A 1 76 ? 10.047 -14.086 -1.983 1 94.38 76 LYS A N 1
ATOM 585 C CA . LYS A 1 76 ? 8.891 -13.305 -2.385 1 94.38 76 LYS A CA 1
ATOM 586 C C . LYS A 1 76 ? 8.5 -12.297 -1.3 1 94.38 76 LYS A C 1
ATOM 588 O O . LYS A 1 76 ? 8.727 -12.547 -0.113 1 94.38 76 LYS A O 1
ATOM 593 N N . MET A 1 77 ? 7.867 -11.258 -1.683 1 95.19 77 MET A N 1
ATOM 594 C CA . MET A 1 77 ? 7.449 -10.234 -0.73 1 95.19 77 MET A CA 1
ATOM 595 C C . MET A 1 77 ? 6.457 -10.805 0.278 1 95.19 77 MET A C 1
ATOM 597 O O . MET A 1 77 ? 6.535 -10.5 1.471 1 95.19 77 MET A O 1
ATOM 601 N N . ASP A 1 78 ? 5.562 -11.633 -0.226 1 94.06 78 ASP A N 1
ATOM 602 C CA . ASP A 1 78 ? 4.5 -12.148 0.638 1 94.06 78 ASP A CA 1
ATOM 603 C C . ASP A 1 78 ? 5.051 -13.164 1.636 1 94.06 78 ASP A C 1
ATOM 605 O O . ASP A 1 78 ? 4.344 -13.578 2.559 1 94.06 78 ASP A O 1
ATOM 609 N N . ARG A 1 79 ? 6.305 -13.469 1.449 1 93 79 ARG A N 1
ATOM 610 C CA . ARG A 1 79 ? 6.938 -14.344 2.434 1 93 79 ARG A CA 1
ATOM 611 C C . ARG A 1 79 ? 7.496 -13.539 3.602 1 93 79 ARG A C 1
ATOM 613 O O . ARG A 1 79 ? 7.785 -14.094 4.664 1 93 79 ARG A O 1
ATOM 620 N N . ALA A 1 80 ? 7.625 -12.359 3.438 1 95.12 80 ALA A N 1
ATOM 621 C CA . ALA A 1 80 ? 8.289 -11.555 4.465 1 95.12 80 ALA A CA 1
ATOM 622 C C . ALA A 1 80 ? 7.316 -10.562 5.094 1 95.12 80 ALA A C 1
ATOM 624 O O . ALA A 1 80 ? 7.348 -10.336 6.305 1 95.12 80 ALA A O 1
ATOM 625 N N . PHE A 1 81 ? 6.461 -9.992 4.32 1 95.94 81 PHE A N 1
ATOM 626 C CA . PHE A 1 81 ? 5.695 -8.852 4.816 1 95.94 81 PHE A CA 1
ATOM 627 C C . PHE A 1 81 ? 4.238 -9.234 5.043 1 95.94 81 PHE A C 1
ATOM 629 O O . PHE A 1 81 ? 3.66 -9.992 4.258 1 95.94 81 PHE A O 1
ATOM 636 N N . ARG A 1 82 ? 3.59 -8.578 6.023 1 93.44 82 ARG A N 1
ATOM 637 C CA . ARG A 1 82 ? 2.256 -8.969 6.469 1 93.44 82 ARG A CA 1
ATOM 638 C C . ARG A 1 82 ? 1.18 -8.164 5.742 1 93.44 82 ARG A C 1
ATOM 640 O O . ARG A 1 82 ? 0 -8.523 5.789 1 93.44 82 ARG A O 1
ATOM 647 N N . SER A 1 83 ? 1.558 -7.102 5.227 1 93.25 83 SER A N 1
ATOM 648 C CA . SER A 1 83 ? 0.683 -6.184 4.508 1 93.25 83 SER A CA 1
ATOM 649 C C . SER A 1 83 ? 1.489 -5.145 3.734 1 93.25 83 SER A C 1
ATOM 651 O O . SER A 1 83 ? 2.709 -5.055 3.893 1 93.25 83 SER A O 1
ATOM 653 N N . LEU A 1 84 ? 0.848 -4.488 2.885 1 92.56 84 LEU A N 1
ATOM 654 C CA . LEU A 1 84 ? 1.492 -3.383 2.186 1 92.56 84 LEU A CA 1
ATOM 655 C C . LEU A 1 84 ? 2.041 -2.361 3.176 1 92.56 84 LEU A C 1
ATOM 657 O O . LEU A 1 84 ? 3.18 -1.909 3.041 1 92.56 84 LEU A O 1
ATOM 661 N N . LYS A 1 85 ? 1.23 -2.051 4.121 1 92.56 85 LYS A N 1
ATOM 662 C CA . LYS A 1 85 ? 1.646 -1.094 5.141 1 92.56 85 LYS A CA 1
ATOM 663 C C . LYS A 1 85 ? 2.859 -1.604 5.91 1 92.56 85 LYS A C 1
ATOM 665 O O . LYS A 1 85 ? 3.803 -0.851 6.164 1 92.56 85 LYS A O 1
ATOM 670 N N . ASN A 1 86 ? 2.748 -2.824 6.293 1 94.69 86 ASN A N 1
ATOM 671 C CA . ASN A 1 86 ? 3.879 -3.439 6.98 1 94.69 86 ASN A CA 1
ATOM 672 C C . ASN A 1 86 ? 5.148 -3.377 6.141 1 94.69 86 ASN A C 1
ATOM 674 O O . ASN A 1 86 ? 6.227 -3.07 6.652 1 94.69 86 ASN A O 1
ATOM 678 N N . ALA A 1 87 ? 5.047 -3.697 4.852 1 95.56 87 ALA A N 1
ATOM 679 C CA . ALA A 1 87 ? 6.188 -3.637 3.938 1 95.56 87 ALA A CA 1
ATOM 680 C C . ALA A 1 87 ? 6.777 -2.23 3.891 1 95.56 87 ALA A C 1
ATOM 682 O O . ALA A 1 87 ? 7.992 -2.057 3.996 1 95.56 87 ALA A O 1
ATOM 683 N N . LEU A 1 88 ? 5.957 -1.264 3.766 1 94.25 88 LEU A N 1
ATOM 684 C CA . LEU A 1 88 ? 6.402 0.124 3.709 1 94.25 88 LEU A CA 1
ATOM 685 C C . LEU A 1 88 ? 7.145 0.508 4.984 1 94.25 88 LEU A C 1
ATOM 687 O O . LEU A 1 88 ? 8.18 1.174 4.926 1 94.25 88 LEU A O 1
ATOM 691 N N . ASN A 1 89 ? 6.637 0.124 6.105 1 95.06 89 ASN A N 1
ATOM 692 C CA . ASN A 1 89 ? 7.258 0.442 7.387 1 95.06 89 ASN A CA 1
ATOM 693 C C . ASN A 1 89 ? 8.633 -0.202 7.516 1 95.06 89 ASN A C 1
ATOM 695 O O . ASN A 1 89 ? 9.586 0.445 7.953 1 95.06 89 ASN A O 1
ATOM 699 N N . ILE A 1 90 ? 8.703 -1.404 7.16 1 96.62 90 ILE A N 1
ATOM 700 C CA . ILE A 1 90 ? 9.961 -2.135 7.273 1 96.62 90 ILE A CA 1
ATOM 701 C C . ILE A 1 90 ? 10.984 -1.555 6.301 1 96.62 90 ILE A C 1
ATOM 703 O O . ILE A 1 90 ? 12.148 -1.374 6.652 1 96.62 90 ILE A O 1
ATOM 707 N N . LEU A 1 91 ? 10.562 -1.271 5.121 1 95.81 91 LEU A N 1
ATOM 708 C CA . LEU A 1 91 ? 11.461 -0.679 4.133 1 95.81 91 LEU A CA 1
ATOM 709 C C . LEU A 1 91 ? 11.938 0.695 4.586 1 95.81 91 LEU A C 1
ATOM 711 O O . LEU A 1 91 ? 13.07 1.088 4.301 1 95.81 91 LEU A O 1
ATOM 715 N N . GLU A 1 92 ? 11.055 1.436 5.199 1 95.12 92 GLU A N 1
ATOM 716 C CA . GLU A 1 92 ? 11.453 2.705 5.793 1 95.12 92 GLU A CA 1
ATOM 717 C C . GLU A 1 92 ? 12.547 2.502 6.836 1 95.12 92 GLU A C 1
ATOM 719 O O . GLU A 1 92 ? 13.531 3.244 6.867 1 95.12 92 GLU A O 1
ATOM 724 N N . GLU A 1 93 ? 12.305 1.566 7.691 1 96.5 93 GLU A N 1
ATOM 725 C CA . GLU A 1 93 ? 13.312 1.226 8.695 1 96.5 93 GLU A CA 1
ATOM 726 C C . GLU A 1 93 ? 14.648 0.868 8.039 1 96.5 93 GLU A C 1
ATOM 728 O O . GLU A 1 93 ? 15.703 1.283 8.508 1 96.5 93 GLU A O 1
ATOM 733 N N . PHE A 1 94 ? 14.602 0.11 6.949 1 97.25 94 PHE A N 1
ATOM 734 C CA . PHE A 1 94 ? 15.805 -0.268 6.219 1 97.25 94 PHE A CA 1
ATOM 735 C C . PHE A 1 94 ? 16.531 0.966 5.688 1 97.25 94 PHE A C 1
ATOM 737 O O . PHE A 1 94 ? 17.75 1.079 5.809 1 97.25 94 PHE A O 1
ATOM 744 N N . GLU A 1 95 ? 15.742 1.828 5.109 1 94.56 95 GLU A N 1
ATOM 745 C CA . GLU A 1 95 ? 16.312 3.068 4.586 1 94.56 95 GLU A CA 1
ATOM 746 C C . GLU A 1 95 ? 17.016 3.859 5.688 1 94.56 95 GLU A C 1
ATOM 748 O O . GLU A 1 95 ? 18.141 4.309 5.508 1 94.56 95 GLU A O 1
ATOM 753 N N . ASN A 1 96 ? 16.375 3.973 6.785 1 95.56 96 ASN A N 1
ATOM 754 C CA . ASN A 1 96 ? 16.906 4.746 7.902 1 95.56 96 ASN A CA 1
ATOM 755 C C . ASN A 1 96 ? 18.172 4.109 8.469 1 95.56 96 ASN A C 1
ATOM 757 O O . ASN A 1 96 ? 19.047 4.809 8.984 1 95.56 96 ASN A O 1
ATOM 761 N N . ARG A 1 97 ? 18.328 2.84 8.375 1 96.62 97 ARG A N 1
ATOM 762 C CA . ARG A 1 97 ? 19.453 2.09 8.938 1 96.62 97 ARG A CA 1
ATOM 763 C C . ARG A 1 97 ? 20.484 1.78 7.863 1 96.62 97 ARG A C 1
ATOM 765 O O . ARG A 1 97 ? 21.453 1.054 8.117 1 96.62 97 ARG A O 1
ATOM 772 N N . ALA A 1 98 ? 20.219 2.281 6.625 1 96.25 98 ALA A N 1
ATOM 773 C CA . ALA A 1 98 ? 21.109 2.039 5.496 1 96.25 98 ALA A CA 1
ATOM 774 C C . ALA A 1 98 ? 21.234 0.546 5.203 1 96.25 98 ALA A C 1
ATOM 776 O O . ALA A 1 98 ? 22.344 0.03 5.035 1 96.25 98 ALA A O 1
ATOM 777 N N . ILE A 1 99 ? 20.172 -0.142 5.281 1 97 99 ILE A N 1
ATOM 778 C CA . ILE A 1 99 ? 20.047 -1.543 4.895 1 97 99 ILE A CA 1
ATOM 779 C C . ILE A 1 99 ? 19.406 -1.644 3.514 1 97 99 ILE A C 1
ATOM 781 O O . ILE A 1 99 ? 18.438 -0.929 3.215 1 97 99 ILE A O 1
ATOM 785 N N . GLU A 1 100 ? 19.906 -2.436 2.664 1 97.12 100 GLU A N 1
ATOM 786 C CA . GLU A 1 100 ? 19.359 -2.648 1.332 1 97.12 100 GLU A CA 1
ATOM 787 C C . GLU A 1 100 ? 18.406 -3.842 1.314 1 97.12 100 GLU A C 1
ATOM 789 O O . GLU A 1 100 ? 18.406 -4.664 2.232 1 97.12 100 GLU A O 1
ATOM 794 N N . PHE A 1 101 ? 17.562 -3.85 0.35 1 97.44 101 PHE A N 1
ATOM 795 C CA . PHE A 1 101 ? 16.547 -4.883 0.231 1 97.44 101 PHE A CA 1
ATOM 796 C C . PHE A 1 101 ? 16.562 -5.508 -1.159 1 97.44 101 PHE A C 1
ATOM 798 O O . PHE A 1 101 ? 16.688 -4.801 -2.162 1 97.44 101 PHE A O 1
ATOM 805 N N . ARG A 1 102 ? 16.438 -6.812 -1.146 1 96.94 102 ARG A N 1
ATOM 806 C CA . ARG A 1 102 ? 16.375 -7.539 -2.41 1 96.94 102 ARG A CA 1
ATOM 807 C C . ARG A 1 102 ? 15.312 -8.625 -2.365 1 96.94 102 ARG A C 1
ATOM 809 O O . ARG A 1 102 ? 15.25 -9.414 -1.415 1 96.94 102 ARG A O 1
ATOM 816 N N . CYS A 1 103 ? 14.438 -8.594 -3.268 1 96.62 103 CYS A N 1
ATOM 817 C CA . CYS A 1 103 ? 13.438 -9.641 -3.48 1 96.62 103 CYS A CA 1
ATOM 818 C C . CYS A 1 103 ? 13.742 -10.43 -4.746 1 96.62 103 CYS A C 1
ATOM 820 O O . CYS A 1 103 ? 13.805 -9.859 -5.84 1 96.62 103 CYS A O 1
ATOM 822 N N . LEU A 1 104 ? 13.844 -11.719 -4.754 1 94.88 104 LEU A N 1
ATOM 823 C CA . LEU A 1 104 ? 14.422 -12.531 -5.816 1 94.88 104 LEU A CA 1
ATOM 824 C C . LEU A 1 104 ? 13.422 -12.742 -6.949 1 94.88 104 LEU A C 1
ATOM 826 O O . LEU A 1 104 ? 13.797 -12.734 -8.125 1 94.88 104 LEU A O 1
ATOM 830 N N . THR A 1 105 ? 12.148 -12.859 -6.672 1 93.38 105 THR A N 1
ATOM 831 C CA . THR A 1 105 ? 11.156 -13.188 -7.691 1 93.38 105 THR A CA 1
ATOM 832 C C . THR A 1 105 ? 10.602 -11.922 -8.336 1 93.38 105 THR A C 1
ATOM 834 O O . THR A 1 105 ? 10.312 -11.898 -9.531 1 93.38 105 THR A O 1
ATOM 837 N N . GLU A 1 106 ? 10.383 -10.852 -7.641 1 90.19 106 GLU A N 1
ATOM 838 C CA . GLU A 1 106 ? 9.742 -9.641 -8.148 1 90.19 106 GLU A CA 1
ATOM 839 C C . GLU A 1 106 ? 10.773 -8.656 -8.68 1 90.19 106 GLU A C 1
ATOM 841 O O . GLU A 1 106 ? 10.422 -7.574 -9.156 1 90.19 106 GLU A O 1
ATOM 846 N N . ASP A 1 107 ? 11.969 -9.047 -8.664 1 86.75 107 ASP A N 1
ATOM 847 C CA . ASP A 1 107 ? 13.062 -8.258 -9.227 1 86.75 107 ASP A CA 1
ATOM 848 C C . ASP A 1 107 ? 13.164 -6.895 -8.547 1 86.75 107 ASP A C 1
ATOM 850 O O . ASP A 1 107 ? 13.211 -5.859 -9.219 1 86.75 107 ASP A O 1
ATOM 854 N N . ILE A 1 108 ? 13 -6.789 -7.391 1 91.88 108 ILE A N 1
ATOM 855 C CA . ILE A 1 108 ? 13.289 -5.609 -6.586 1 91.88 108 ILE A CA 1
ATOM 856 C C . ILE A 1 108 ? 14.68 -5.719 -5.977 1 91.88 108 ILE A C 1
ATOM 858 O O . ILE A 1 108 ? 15.008 -6.715 -5.328 1 91.88 108 ILE A O 1
ATOM 862 N N . ASP A 1 109 ? 15.5 -4.785 -6.254 1 93.62 109 ASP A N 1
ATOM 863 C CA . ASP A 1 109 ? 16.875 -4.73 -5.746 1 93.62 109 ASP A CA 1
ATOM 864 C C . ASP A 1 109 ? 17.281 -3.293 -5.438 1 93.62 109 ASP A C 1
ATOM 866 O O . ASP A 1 109 ? 17.641 -2.535 -6.344 1 93.62 109 ASP A O 1
ATOM 870 N N . THR A 1 110 ? 17.312 -2.939 -4.156 1 93.25 110 THR A N 1
ATOM 871 C CA . THR A 1 110 ? 17.547 -1.551 -3.777 1 93.25 110 THR A CA 1
ATOM 872 C C . THR A 1 110 ? 19.047 -1.248 -3.762 1 93.25 110 THR A C 1
ATOM 874 O O . THR A 1 110 ? 19.453 -0.125 -3.459 1 93.25 110 THR A O 1
ATOM 877 N N . THR A 1 111 ? 19.844 -2.246 -4.055 1 90.81 111 THR A N 1
ATOM 878 C CA . THR A 1 111 ? 21.281 -2.018 -4.164 1 90.81 111 THR A CA 1
ATOM 879 C C . THR A 1 111 ? 21.625 -1.334 -5.488 1 90.81 111 THR A C 1
ATOM 881 O O . THR A 1 111 ? 22.766 -0.915 -5.703 1 90.81 111 THR A O 1
ATOM 884 N N . THR A 1 112 ? 20.656 -1.192 -6.406 1 89.31 112 THR A N 1
ATOM 885 C CA . THR A 1 112 ? 20.812 -0.593 -7.73 1 89.31 112 THR A CA 1
ATOM 886 C C . THR A 1 112 ? 20.156 0.787 -7.773 1 89.31 112 THR A C 1
ATOM 888 O O . THR A 1 112 ? 19.75 1.324 -6.742 1 89.31 112 THR A O 1
ATOM 891 N N . ALA A 1 113 ? 20.109 1.361 -8.969 1 84.75 113 ALA A N 1
ATOM 892 C CA . ALA A 1 113 ? 19.469 2.66 -9.156 1 84.75 113 ALA A CA 1
ATOM 893 C C . ALA A 1 113 ? 18 2.607 -8.758 1 84.75 113 ALA A C 1
ATOM 895 O O . ALA A 1 113 ? 17.406 3.631 -8.406 1 84.75 113 ALA A O 1
ATOM 896 N N . MET A 1 114 ? 17.531 1.403 -8.695 1 87 114 MET A N 1
ATOM 897 C CA . MET A 1 114 ? 16.141 1.193 -8.273 1 87 114 MET A CA 1
ATOM 898 C C . MET A 1 114 ? 15.945 1.624 -6.828 1 87 114 MET A C 1
ATOM 900 O O . MET A 1 114 ? 14.836 2.006 -6.438 1 87 114 MET A O 1
ATOM 904 N N . GLY A 1 115 ? 17 1.625 -6.109 1 88.56 115 GLY A N 1
ATOM 905 C CA . GLY A 1 115 ? 16.906 1.968 -4.699 1 88.56 115 GLY A CA 1
ATOM 906 C C . GLY A 1 115 ? 16.391 3.373 -4.457 1 88.56 115 GLY A C 1
ATOM 907 O O . GLY A 1 115 ? 15.5 3.578 -3.635 1 88.56 115 GLY A O 1
ATOM 908 N N . LYS A 1 116 ? 16.922 4.262 -5.211 1 87.12 116 LYS A N 1
ATOM 909 C CA . LYS A 1 116 ? 16.5 5.648 -5.062 1 87.12 116 LYS A CA 1
ATOM 910 C C . LYS A 1 116 ? 15.023 5.805 -5.418 1 87.12 116 LYS A C 1
ATOM 912 O O . LYS A 1 116 ? 14.281 6.492 -4.715 1 87.12 116 LYS A O 1
ATOM 917 N N . CYS A 1 117 ? 14.672 5.141 -6.43 1 87.69 117 CYS A N 1
ATOM 918 C CA . CYS A 1 117 ? 13.273 5.195 -6.855 1 87.69 117 CYS A CA 1
ATOM 919 C C . CYS A 1 117 ? 12.359 4.551 -5.82 1 87.69 117 CYS A C 1
ATOM 921 O O . CYS A 1 117 ? 11.289 5.074 -5.523 1 87.69 117 CYS A O 1
ATOM 923 N N . MET A 1 118 ? 12.828 3.496 -5.285 1 89.75 118 MET A N 1
ATOM 924 C CA . MET A 1 118 ? 12.062 2.812 -4.242 1 89.75 118 MET A CA 1
ATOM 925 C C . MET A 1 118 ? 11.828 3.732 -3.051 1 89.75 118 MET A C 1
ATOM 927 O O . MET A 1 118 ? 10.727 3.77 -2.498 1 89.75 118 MET A O 1
ATOM 931 N N . TYR A 1 119 ? 12.828 4.453 -2.689 1 89.81 119 TYR A N 1
ATOM 932 C CA . TYR A 1 119 ? 12.695 5.371 -1.562 1 89.81 119 TYR A CA 1
ATOM 933 C C . TYR A 1 119 ? 11.664 6.453 -1.858 1 89.81 119 TYR A C 1
ATOM 935 O O . TYR A 1 119 ? 10.836 6.781 -1.007 1 89.81 119 TYR A O 1
ATOM 943 N N . GLN A 1 120 ? 11.727 6.953 -3.02 1 89.94 120 GLN A N 1
ATOM 944 C CA . GLN A 1 120 ? 10.789 8.008 -3.408 1 89.94 120 GLN A CA 1
ATOM 945 C C . GLN A 1 120 ? 9.352 7.496 -3.412 1 89.94 120 GLN A C 1
ATOM 947 O O . GLN A 1 120 ? 8.453 8.148 -2.881 1 89.94 120 GLN A O 1
ATOM 952 N N . ILE A 1 121 ? 9.203 6.348 -3.963 1 90.38 121 ILE A N 1
ATOM 953 C CA . ILE A 1 121 ? 7.871 5.758 -4.062 1 90.38 121 ILE A CA 1
ATOM 954 C C . ILE A 1 121 ? 7.363 5.387 -2.67 1 90.38 121 ILE A C 1
ATOM 956 O O . ILE A 1 121 ? 6.219 5.691 -2.318 1 90.38 121 ILE A O 1
ATOM 960 N N . ARG A 1 122 ? 8.234 4.805 -1.938 1 91.12 122 ARG A N 1
ATOM 961 C CA . ARG A 1 122 ? 7.871 4.434 -0.573 1 91.12 122 ARG A CA 1
ATOM 962 C C . ARG A 1 122 ? 7.449 5.66 0.232 1 91.12 122 ARG A C 1
ATOM 964 O O . ARG A 1 122 ? 6.461 5.613 0.966 1 91.12 122 ARG A O 1
ATOM 971 N N . HIS A 1 123 ? 8.203 6.684 0.097 1 92.81 123 HIS A N 1
ATOM 972 C CA . HIS A 1 123 ? 7.887 7.922 0.797 1 92.81 123 HIS A CA 1
ATOM 973 C C . HIS A 1 123 ? 6.523 8.461 0.377 1 92.81 123 HIS A C 1
ATOM 975 O O . HIS A 1 123 ? 5.715 8.844 1.225 1 92.81 123 HIS A O 1
ATOM 981 N N . ALA A 1 124 ? 6.344 8.438 -0.883 1 93.62 124 ALA A N 1
ATOM 982 C CA . ALA A 1 124 ? 5.07 8.922 -1.405 1 93.62 124 ALA A CA 1
ATOM 983 C C . ALA A 1 124 ? 3.906 8.086 -0.885 1 93.62 124 ALA A C 1
ATOM 985 O O . ALA A 1 124 ? 2.885 8.625 -0.455 1 93.62 124 ALA A O 1
ATOM 986 N N . PHE A 1 125 ? 4.051 6.816 -0.843 1 93.94 125 PHE A N 1
ATOM 987 C CA . PHE A 1 125 ? 3.008 5.91 -0.376 1 93.94 125 PHE A CA 1
ATOM 988 C C . PHE A 1 125 ? 2.789 6.062 1.124 1 93.94 125 PHE A C 1
ATOM 990 O O . PHE A 1 125 ? 1.651 6.02 1.599 1 93.94 125 PHE A O 1
ATOM 997 N N . SER A 1 126 ? 3.865 6.207 1.834 1 94.12 126 SER A N 1
ATOM 998 C CA . SER A 1 126 ? 3.758 6.422 3.273 1 94.12 126 SER A CA 1
ATOM 999 C C . SER A 1 126 ? 3.018 7.719 3.586 1 94.12 126 SER A C 1
ATOM 1001 O O . SER A 1 126 ? 2.176 7.758 4.484 1 94.12 126 SER A O 1
ATOM 1003 N N . GLU A 1 127 ? 3.299 8.656 2.852 1 94 127 GLU A N 1
ATOM 1004 C CA . GLU A 1 127 ? 2.625 9.938 3.025 1 94 127 GLU A CA 1
ATOM 1005 C C . GLU A 1 127 ? 1.142 9.836 2.684 1 94 127 GLU A C 1
ATOM 1007 O O . GLU A 1 127 ? 0.298 10.406 3.375 1 94 127 GLU A O 1
ATOM 1012 N N . LEU A 1 128 ? 0.856 9.156 1.605 1 93.94 128 LEU A N 1
ATOM 1013 C CA . LEU A 1 128 ? -0.531 8.922 1.219 1 93.94 128 LEU A CA 1
ATOM 1014 C C . LEU A 1 128 ? -1.321 8.312 2.373 1 93.94 128 LEU A C 1
ATOM 1016 O O . LEU A 1 128 ? -2.367 8.844 2.76 1 93.94 128 LEU A O 1
ATOM 1020 N N . GLU A 1 129 ? -0.808 7.301 2.896 1 92.31 129 GLU A N 1
ATOM 1021 C CA . GLU A 1 129 ? -1.477 6.605 3.99 1 92.31 129 GLU A CA 1
ATOM 1022 C C . GLU A 1 129 ? -1.663 7.523 5.195 1 92.31 129 GLU A C 1
ATOM 1024 O O . GLU A 1 129 ? -2.75 7.586 5.773 1 92.31 129 GLU A O 1
ATOM 1029 N N . ARG A 1 130 ? -0.673 8.203 5.598 1 91.88 130 ARG A N 1
ATOM 1030 C CA . ARG A 1 130 ? -0.706 9.086 6.758 1 91.88 130 ARG A CA 1
ATOM 1031 C C . ARG A 1 130 ? -1.733 10.195 6.57 1 91.88 130 ARG A C 1
ATOM 1033 O O . ARG A 1 130 ? -2.52 10.484 7.477 1 91.88 130 ARG A O 1
ATOM 1040 N N . ASN A 1 131 ? -1.68 10.75 5.422 1 91.75 131 ASN A N 1
ATOM 1041 C CA . ASN A 1 131 ? -2.58 11.859 5.141 1 91.75 131 ASN A CA 1
ATOM 1042 C C . ASN A 1 131 ? -4.039 11.406 5.105 1 91.75 131 ASN A C 1
ATOM 1044 O O . ASN A 1 131 ? -4.922 12.117 5.59 1 91.75 131 ASN A O 1
ATOM 1048 N N . LEU A 1 132 ? -4.285 10.273 4.566 1 90.25 132 LEU A N 1
ATOM 1049 C CA . LEU A 1 132 ? -5.648 9.758 4.508 1 90.25 132 LEU A CA 1
ATOM 1050 C C . LEU A 1 132 ? -6.176 9.445 5.902 1 90.25 132 LEU A C 1
ATOM 1052 O O . LEU A 1 132 ? -7.344 9.703 6.203 1 90.25 132 LEU A O 1
ATOM 1056 N N . ILE A 1 133 ? -5.379 8.898 6.695 1 91.75 133 ILE A N 1
ATOM 1057 C CA . ILE A 1 133 ? -5.758 8.602 8.07 1 91.75 133 ILE A CA 1
ATOM 1058 C C . ILE A 1 133 ? -6.074 9.898 8.812 1 91.75 133 ILE A C 1
ATOM 1060 O O . ILE A 1 133 ? -7.066 9.977 9.539 1 91.75 133 ILE A O 1
ATOM 1064 N N . ARG A 1 134 ? -5.238 10.844 8.625 1 90.38 134 ARG A N 1
ATOM 1065 C CA . ARG A 1 134 ? -5.453 12.141 9.258 1 90.38 134 ARG A CA 1
ATOM 1066 C C . ARG A 1 134 ? -6.773 12.758 8.805 1 90.38 134 ARG A C 1
ATOM 1068 O O . ARG A 1 134 ? -7.52 13.305 9.617 1 90.38 134 ARG A O 1
ATOM 1075 N N . GLU A 1 135 ? -6.996 12.68 7.59 1 87.06 135 GLU A N 1
ATOM 1076 C CA . GLU A 1 135 ? -8.234 13.219 7.043 1 87.06 135 GLU A CA 1
ATOM 1077 C C . GLU A 1 135 ? -9.453 12.516 7.629 1 87.06 135 GLU A C 1
ATOM 1079 O O . GLU A 1 135 ? -10.445 13.164 7.98 1 87.06 135 GLU A O 1
ATOM 1084 N N . ARG A 1 136 ? -9.367 11.266 7.762 1 85.81 136 ARG A N 1
ATOM 1085 C CA . ARG A 1 136 ? -10.461 10.477 8.328 1 85.81 136 ARG A CA 1
ATOM 1086 C C . ARG A 1 136 ? -10.688 10.836 9.789 1 85.81 136 ARG A C 1
ATOM 1088 O O . ARG A 1 136 ? -11.836 10.969 10.234 1 85.81 136 ARG A O 1
ATOM 1095 N N . THR A 1 137 ? -9.648 10.953 10.477 1 88.25 137 THR A N 1
ATOM 1096 C CA . THR A 1 137 ? -9.719 11.305 11.891 1 88.25 137 THR A CA 1
ATOM 1097 C C . THR A 1 137 ? -10.328 12.695 12.078 1 88.25 137 THR A C 1
ATOM 1099 O O . THR A 1 137 ? -11.195 12.891 12.93 1 88.25 137 THR A O 1
ATOM 1102 N N . LYS A 1 138 ? -9.789 13.578 11.273 1 86.94 138 LYS A N 1
ATOM 1103 C CA . LYS A 1 138 ? -10.305 14.938 11.336 1 86.94 138 LYS A CA 1
ATOM 1104 C C . LYS A 1 138 ? -11.797 14.969 11.023 1 86.94 138 LYS A C 1
ATOM 1106 O O . LYS A 1 138 ? -12.562 15.664 11.695 1 86.94 138 LYS A O 1
ATOM 1111 N N . ALA A 1 139 ? -12.203 14.273 10.031 1 83.5 139 ALA A N 1
ATOM 1112 C CA . ALA A 1 139 ? -13.609 14.188 9.664 1 83.5 139 ALA A CA 1
ATOM 1113 C C . ALA A 1 139 ? -14.438 13.562 10.789 1 83.5 139 ALA A C 1
ATOM 1115 O O . ALA A 1 139 ? -15.555 14 11.07 1 83.5 139 ALA A O 1
ATOM 1116 N N . GLY A 1 140 ? -13.875 12.586 11.375 1 83.75 140 GLY A N 1
ATOM 1117 C CA . GLY A 1 140 ? -14.531 11.953 12.508 1 83.75 140 GLY A CA 1
ATOM 1118 C C . GLY A 1 140 ? -14.688 12.875 13.703 1 83.75 140 GLY A C 1
ATOM 1119 O O . GLY A 1 140 ? -15.742 12.898 14.344 1 83.75 140 GLY A O 1
ATOM 1120 N N . MET A 1 141 ? -13.703 13.562 13.93 1 87 141 MET A N 1
ATOM 1121 C CA . MET A 1 141 ? -13.727 14.508 15.039 1 87 141 MET A CA 1
ATOM 1122 C C . MET A 1 141 ? -14.734 15.625 14.781 1 87 141 MET A C 1
ATOM 1124 O O . MET A 1 141 ? -15.461 16.031 15.695 1 87 141 MET A O 1
ATOM 1128 N N . GLU A 1 142 ? -14.688 16.047 13.594 1 84.5 142 GLU A N 1
ATOM 1129 C CA . GLU A 1 142 ? -15.641 17.078 13.234 1 84.5 142 GLU A CA 1
ATOM 1130 C C . GLU A 1 142 ? -17.078 16.578 13.336 1 84.5 142 GLU A C 1
ATOM 1132 O O . GLU A 1 142 ? -17.969 17.297 13.812 1 84.5 142 GLU A O 1
ATOM 1137 N N . ALA A 1 143 ? -17.266 15.375 12.867 1 85.12 143 ALA A N 1
ATOM 1138 C CA . ALA A 1 143 ? -18.594 14.766 13 1 85.12 143 ALA A CA 1
ATOM 1139 C C . ALA A 1 143 ? -18.984 14.633 14.469 1 85.12 143 ALA A C 1
ATOM 1141 O O . ALA A 1 143 ? -20.141 14.867 14.828 1 85.12 143 ALA A O 1
ATOM 1142 N N . ALA A 1 144 ? -18.062 14.289 15.203 1 87.25 144 ALA A N 1
ATOM 1143 C CA . ALA A 1 144 ? -18.312 14.164 16.641 1 87.25 144 ALA A CA 1
ATOM 1144 C C . ALA A 1 144 ? -18.625 15.523 17.25 1 87.25 144 ALA A C 1
ATOM 1146 O O . ALA A 1 144 ? -19.516 15.641 18.094 1 87.25 144 ALA A O 1
ATOM 1147 N N . ARG A 1 145 ? -17.906 16.484 16.844 1 85.62 145 ARG A N 1
ATOM 1148 C CA . ARG A 1 145 ? -18.141 17.844 17.312 1 85.62 145 ARG A CA 1
ATOM 1149 C C . ARG A 1 145 ? -19.531 18.312 16.938 1 85.62 145 ARG A C 1
ATOM 1151 O O . ARG A 1 145 ? -20.234 18.938 17.75 1 85.62 145 ARG A O 1
ATOM 1158 N N . GLN A 1 146 ? -19.891 17.984 15.828 1 87.19 146 GLN A N 1
ATOM 1159 C CA . GLN A 1 146 ? -21.219 18.375 15.359 1 87.19 146 GLN A CA 1
ATOM 1160 C C . GLN A 1 146 ? -22.312 17.656 16.156 1 87.19 146 GLN A C 1
ATOM 1162 O O . GLN A 1 146 ? -23.422 18.172 16.312 1 87.19 146 GLN A O 1
ATOM 1167 N N . ARG A 1 147 ? -21.953 16.562 16.625 1 88.88 147 ARG A N 1
ATOM 1168 C CA . ARG A 1 147 ? -22.891 15.789 17.438 1 88.88 147 ARG A CA 1
ATOM 1169 C C . ARG A 1 147 ? -22.812 16.188 18.906 1 88.88 147 ARG A C 1
ATOM 1171 O O . ARG A 1 147 ? -23.516 15.617 19.75 1 88.88 147 ARG A O 1
ATOM 1178 N N . GLY A 1 148 ? -22.062 17.156 19.156 1 82.69 148 GLY A N 1
ATOM 1179 C CA . GLY A 1 148 ? -22 17.719 20.484 1 82.69 148 GLY A CA 1
ATOM 1180 C C . GLY A 1 148 ? -20.984 17.016 21.375 1 82.69 148 GLY A C 1
ATOM 1181 O O . GLY A 1 148 ? -20.969 17.219 22.594 1 82.69 148 GLY A O 1
ATOM 1182 N N . ALA A 1 149 ? -20.375 16.172 20.781 1 74.81 149 ALA A N 1
ATOM 1183 C CA . ALA A 1 149 ? -19.391 15.453 21.594 1 74.81 149 ALA A CA 1
ATOM 1184 C C . ALA A 1 149 ? -18.219 16.359 21.953 1 74.81 149 ALA A C 1
ATOM 1186 O O . ALA A 1 149 ? -17.859 17.25 21.188 1 74.81 149 ALA A O 1
ATOM 1187 N N . HIS A 1 150 ? -17.859 16.406 23.219 1 68 150 HIS A N 1
ATOM 1188 C CA . HIS A 1 150 ? -16.703 17.172 23.656 1 68 150 HIS A CA 1
ATOM 1189 C C . HIS A 1 150 ? -15.406 16.562 23.141 1 68 150 HIS A C 1
ATOM 1191 O O . HIS A 1 150 ? -15.125 15.383 23.406 1 68 150 HIS A O 1
ATOM 1197 N N . LEU A 1 151 ? -14.766 17.297 22.062 1 69.75 151 LEU A N 1
ATOM 1198 C CA . LEU A 1 151 ? -13.516 16.828 21.469 1 69.75 151 LEU A CA 1
ATOM 1199 C C . LEU A 1 151 ? -12.312 17.375 22.234 1 69.75 151 LEU A C 1
ATOM 1201 O O . LEU A 1 151 ? -12.344 18.516 22.703 1 69.75 151 LEU A O 1
ATOM 1205 N N . GLY A 1 152 ? -11.352 16.578 22.547 1 66 152 GLY A N 1
ATOM 1206 C CA . GLY A 1 152 ? -10.141 17 23.234 1 66 152 GLY A CA 1
ATOM 1207 C C . GLY A 1 152 ? -10.062 16.469 24.656 1 66 152 GLY A C 1
ATOM 1208 O O . GLY A 1 152 ? -10.938 15.727 25.109 1 66 152 GLY A O 1
ATOM 1209 N N . ARG A 1 153 ? -8.969 16.797 25.219 1 66 153 ARG A N 1
ATOM 1210 C CA . ARG A 1 153 ? -8.719 16.375 26.578 1 66 153 ARG A CA 1
ATOM 1211 C C . ARG A 1 153 ? -9.789 16.922 27.531 1 66 153 ARG A C 1
ATOM 1213 O O . ARG A 1 153 ? -10.133 18.094 27.469 1 66 153 ARG A O 1
ATOM 1220 N N . PRO A 1 154 ? -10.477 15.984 28.062 1 65 154 PRO A N 1
ATOM 1221 C CA . PRO A 1 154 ? -11.453 16.484 29.031 1 65 154 PRO A CA 1
ATOM 1222 C C . PRO A 1 154 ? -10.859 17.531 29.984 1 65 154 PRO A C 1
ATOM 1224 O O . PRO A 1 154 ? -9.672 17.484 30.297 1 65 154 PRO A O 1
ATOM 1227 N N . LYS A 1 155 ? -11.625 18.562 30.141 1 66.12 155 LYS A N 1
ATOM 1228 C CA . LYS A 1 155 ? -11.172 19.562 31.109 1 66.12 155 LYS A CA 1
ATOM 1229 C C . LYS A 1 155 ? -10.906 18.922 32.469 1 66.12 155 LYS A C 1
ATOM 1231 O O . LYS A 1 155 ? -11.609 18 32.875 1 66.12 155 LYS A O 1
ATOM 1236 N N . LYS A 1 156 ? -9.703 19.219 32.969 1 72.69 156 LYS A N 1
ATOM 1237 C CA . LYS A 1 156 ? -9.344 18.688 34.281 1 72.69 156 LYS A CA 1
ATOM 1238 C C . LYS A 1 156 ? -10.383 19.062 35.344 1 72.69 156 LYS A C 1
ATOM 1240 O O . LYS A 1 156 ? -10.586 18.328 36.312 1 72.69 156 LYS A O 1
ATOM 1245 N N . LEU A 1 157 ? -11.047 20.141 35.125 1 77.75 157 LEU A N 1
ATOM 1246 C CA . LEU A 1 157 ? -12.055 20.594 36.094 1 77.75 157 LEU A CA 1
ATOM 1247 C C . LEU A 1 157 ? -13.445 20.562 35.469 1 77.75 157 LEU A C 1
ATOM 1249 O O . LEU A 1 157 ? -13.641 21.109 34.375 1 77.75 157 LEU A O 1
ATOM 1253 N N . SER A 1 158 ? -14.305 19.938 36.156 1 77.31 158 SER A N 1
ATOM 1254 C CA . SER A 1 158 ? -15.695 19.906 35.719 1 77.31 158 SER A CA 1
ATOM 1255 C C . SER A 1 158 ? -16.375 21.25 35.938 1 77.31 158 SER A C 1
ATOM 1257 O O . SER A 1 158 ? -15.852 22.094 36.656 1 77.31 158 SER A O 1
ATOM 1259 N N . HIS A 1 159 ? -17.484 21.344 35.219 1 78.31 159 HIS A N 1
ATOM 1260 C CA . HIS A 1 159 ? -18.219 22.594 35.375 1 78.31 159 HIS A CA 1
ATOM 1261 C C . HIS A 1 159 ? -18.609 22.828 36.812 1 78.31 159 HIS A C 1
ATOM 12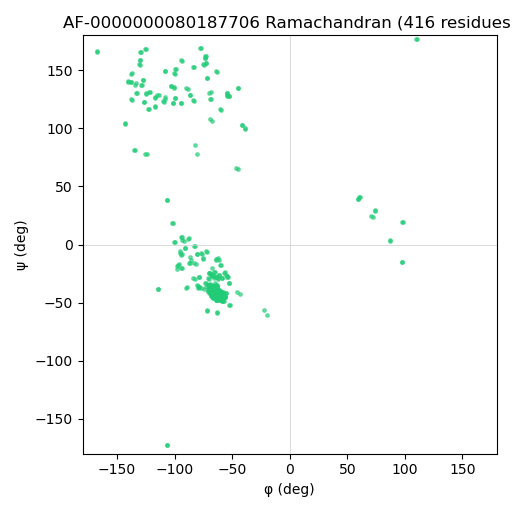63 O O . HIS A 1 159 ? -18.406 23.922 37.344 1 78.31 159 HIS A O 1
ATOM 1269 N N . PRO A 1 160 ? -19.078 21.875 37.469 1 80.88 160 PRO A N 1
ATOM 1270 C CA . PRO A 1 160 ? -19.375 22.094 38.875 1 80.88 160 PRO A CA 1
ATOM 1271 C C . PRO A 1 160 ? -18.141 22.438 39.719 1 80.88 160 PRO A C 1
ATOM 1273 O O . PRO A 1 160 ? -18.203 23.25 40.625 1 80.88 160 PRO A O 1
ATOM 1276 N N . GLN A 1 161 ? -16.984 21.922 39.281 1 81.19 161 GLN A N 1
ATOM 1277 C CA . GLN A 1 161 ? -15.734 22.203 40 1 81.19 161 GLN A CA 1
ATOM 1278 C C . GLN A 1 161 ? -15.281 23.641 39.75 1 81.19 161 GLN A C 1
ATOM 1280 O O . GLN A 1 161 ? -14.766 24.297 40.656 1 81.19 161 GLN A O 1
ATOM 1285 N N . ILE A 1 162 ? -15.547 24.062 38.656 1 80.44 162 ILE A N 1
ATOM 1286 C CA . ILE A 1 162 ? -15.18 25.438 38.344 1 80.44 162 ILE A CA 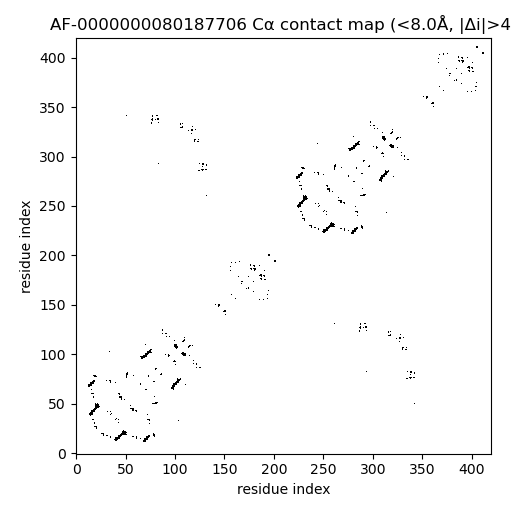1
ATOM 1287 C C . ILE A 1 162 ? -16.047 26.406 39.125 1 80.44 162 ILE A C 1
ATOM 1289 O O . ILE A 1 162 ? -15.555 27.422 39.625 1 80.44 162 ILE A O 1
ATOM 1293 N N . ILE A 1 163 ? -17.266 26.094 39.219 1 80.12 163 ILE A N 1
ATOM 1294 C CA . ILE A 1 163 ? -18.172 26.938 40 1 80.12 163 ILE A CA 1
ATOM 1295 C C . ILE A 1 163 ? -17.719 26.953 41.469 1 80.12 163 ILE A C 1
ATOM 1297 O O . ILE A 1 163 ? -17.703 28.016 42.094 1 80.12 163 ILE A O 1
ATOM 1301 N N . ARG A 1 164 ? -17.359 25.828 41.906 1 83.38 164 ARG A N 1
ATOM 1302 C CA . ARG A 1 164 ? -16.875 25.734 43.281 1 83.38 164 ARG A CA 1
ATOM 1303 C C . ARG A 1 164 ? -15.586 26.516 43.469 1 83.38 164 ARG A C 1
ATOM 1305 O O . ARG A 1 164 ? -15.406 27.203 44.469 1 83.38 164 ARG A O 1
ATOM 1312 N N . LEU A 1 165 ? -14.789 26.453 42.5 1 81.44 165 LEU A N 1
ATOM 1313 C CA . LEU A 1 165 ? -13.516 27.172 42.469 1 81.44 165 LEU A CA 1
ATOM 1314 C C . LEU A 1 165 ? -13.75 28.672 42.531 1 81.44 165 LEU A C 1
ATOM 1316 O O . LEU A 1 165 ? -13.109 29.391 43.312 1 81.44 165 LEU A O 1
ATOM 1320 N N . GLN A 1 166 ? -14.633 29.078 41.812 1 80 166 GLN A N 1
ATOM 1321 C CA . GLN A 1 166 ? -14.969 30.484 41.781 1 80 166 GLN A CA 1
ATOM 1322 C C . GLN A 1 166 ? -15.555 30.953 43.094 1 80 166 GLN A C 1
ATOM 1324 O O . GLN A 1 166 ? -15.219 32.031 43.594 1 80 166 GLN A O 1
ATOM 1329 N N . SER A 1 167 ? -16.391 30.156 43.688 1 82.19 167 SER A N 1
ATOM 1330 C CA . S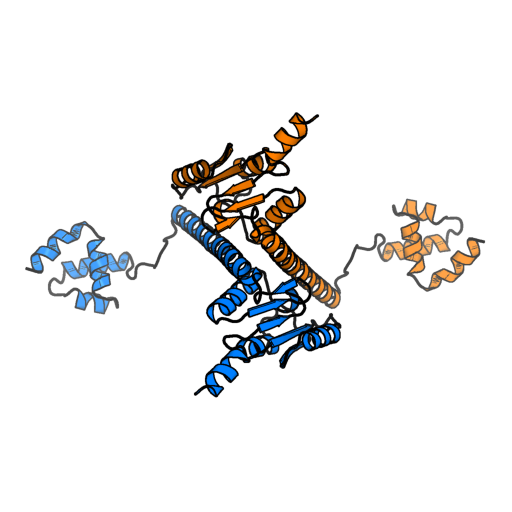ER A 1 167 ? -17 30.484 44.969 1 82.19 167 SER A CA 1
ATOM 1331 C C . SER A 1 167 ? -15.945 30.578 46.062 1 82.19 167 SER A C 1
ATOM 1333 O O . SER A 1 167 ? -15.977 31.484 46.906 1 82.19 167 SER A O 1
ATOM 1335 N N . LEU A 1 168 ? -15.031 29.734 46 1 81.38 168 LEU A N 1
ATOM 1336 C CA . LEU A 1 168 ? -13.969 29.719 47 1 81.38 168 LEU A CA 1
ATOM 1337 C C . LEU A 1 168 ? -13.109 30.984 46.875 1 81.38 168 LEU A C 1
ATOM 1339 O O . LEU A 1 168 ? -12.758 31.578 47.906 1 81.38 168 LEU A O 1
ATOM 1343 N N . LEU A 1 169 ? -12.898 31.359 45.719 1 77.94 169 LEU A N 1
ATOM 1344 C CA . LEU A 1 169 ? -12.07 32.531 45.5 1 77.94 169 LEU A CA 1
ATOM 1345 C C . LEU A 1 169 ? -12.797 33.812 45.938 1 77.94 169 LEU A C 1
ATOM 1347 O O . LEU A 1 169 ? -12.172 34.781 46.406 1 77.94 169 LEU A O 1
ATOM 1351 N N . GLN A 1 170 ? -14.016 33.75 45.844 1 78.38 170 GLN A N 1
ATOM 1352 C CA . GLN A 1 170 ? -14.828 34.875 46.219 1 78.38 170 GLN A CA 1
ATOM 1353 C C . GLN A 1 170 ? -14.992 34.969 47.719 1 78.38 170 GLN A C 1
ATOM 1355 O O . GLN A 1 170 ? -14.953 36.062 48.281 1 78.38 170 GLN A O 1
ATOM 1360 N N . HIS A 1 171 ? -15.094 33.938 48.344 1 80.62 171 HIS A N 1
ATOM 1361 C CA . HIS A 1 171 ? -15.453 33.906 49.75 1 80.62 171 HIS A CA 1
ATOM 1362 C C . HIS A 1 171 ? -14.211 33.781 50.625 1 80.62 171 HIS A C 1
ATOM 1364 O O . HIS A 1 171 ? -14.25 34.094 51.812 1 80.62 171 HIS A O 1
ATOM 1370 N N . GLN A 1 172 ? -13.234 33.312 50 1 78.06 172 GLN A N 1
ATOM 1371 C CA . GLN A 1 172 ? -11.984 33.156 50.75 1 78.06 172 GLN A CA 1
ATOM 1372 C C . GLN A 1 172 ? -10.844 33.906 50.031 1 78.06 172 GLN A C 1
ATOM 1374 O O . GLN A 1 172 ? -10.023 33.281 49.375 1 78.06 172 GLN A O 1
ATOM 1379 N N . PRO A 1 173 ? -10.828 35.156 50.188 1 74.75 173 PRO A N 1
ATOM 1380 C CA . PRO A 1 173 ? -9.867 35.969 49.469 1 74.75 173 PRO A CA 1
ATOM 1381 C C . PRO A 1 173 ? -8.422 35.688 49.844 1 74.75 173 PRO A C 1
ATOM 1383 O O . PRO A 1 173 ? -7.492 36.031 49.125 1 74.75 173 PRO A O 1
ATOM 1386 N N . ASN A 1 174 ? -8.266 35 50.844 1 79.5 174 ASN A N 1
ATOM 1387 C CA . ASN A 1 174 ? -6.906 34.781 51.312 1 79.5 174 ASN A CA 1
ATOM 1388 C C . ASN A 1 174 ? -6.312 33.5 50.688 1 79.5 174 ASN A C 1
ATOM 1390 O O . ASN A 1 174 ? -5.125 33.219 50.875 1 79.5 174 ASN A O 1
ATOM 1394 N N . LEU A 1 175 ? -7.152 32.844 49.938 1 80.06 175 LEU A N 1
ATOM 1395 C CA . LEU A 1 175 ? -6.637 31.609 49.344 1 80.06 175 LEU A CA 1
ATOM 1396 C C . LEU A 1 175 ? -5.926 31.922 48 1 80.06 175 LEU A C 1
ATOM 1398 O O . LEU A 1 175 ? -6.434 32.688 47.188 1 80.06 175 LEU A O 1
ATOM 1402 N N . THR A 1 176 ? -4.73 31.391 47.969 1 79.06 176 THR A N 1
ATOM 1403 C CA . THR A 1 176 ? -3.951 31.547 46.75 1 79.06 176 THR A CA 1
ATOM 1404 C C . THR A 1 176 ? -4.352 30.484 45.719 1 79.06 176 THR A C 1
ATOM 1406 O O . THR A 1 176 ? -4.867 29.422 46.094 1 79.06 176 THR A O 1
ATOM 1409 N N . PRO A 1 177 ? -4.156 30.844 44.406 1 78.69 177 PRO A N 1
ATOM 1410 C CA . PRO A 1 177 ? -4.441 29.844 43.375 1 78.69 177 PRO A CA 1
ATOM 1411 C C . PRO A 1 177 ? -3.691 28.531 43.562 1 78.69 177 PRO A C 1
ATOM 1413 O O . PRO A 1 177 ? -4.215 27.469 43.25 1 78.69 177 PRO A O 1
ATOM 1416 N N . VAL A 1 178 ? -2.596 28.609 44.188 1 83.12 178 VAL A N 1
ATOM 1417 C CA . VAL A 1 178 ? -1.792 27.438 44.469 1 83.12 178 VAL A CA 1
ATOM 1418 C C . VAL A 1 178 ? -2.486 26.562 45.531 1 83.12 178 VAL A C 1
ATOM 1420 O O . VAL A 1 178 ? -2.531 25.344 45.406 1 83.12 178 VAL A O 1
ATOM 1423 N N . GLN A 1 179 ? -3.039 27.219 46.469 1 85.19 179 GLN A N 1
ATOM 1424 C CA . GLN A 1 179 ? -3.738 26.516 47.531 1 85.19 179 GLN A CA 1
ATOM 1425 C C . GLN A 1 179 ? -5.031 25.891 47.031 1 85.19 179 GLN A C 1
ATOM 1427 O O . GLN A 1 179 ? -5.367 24.766 47.406 1 85.19 179 GLN A O 1
ATOM 1432 N N . ILE A 1 180 ? -5.68 26.578 46.156 1 83.88 180 ILE A N 1
ATOM 1433 C CA . ILE A 1 180 ? -6.914 26.078 45.562 1 83.88 180 ILE A CA 1
ATOM 1434 C C . ILE A 1 180 ? -6.605 24.906 44.656 1 83.88 180 ILE A C 1
ATOM 1436 O O . ILE A 1 180 ? -7.32 23.891 44.656 1 83.88 180 ILE A O 1
ATOM 1440 N N . ALA A 1 181 ? -5.562 25.031 43.938 1 87.56 181 ALA A N 1
ATOM 1441 C CA . ALA A 1 181 ? -5.129 23.969 43.031 1 87.56 181 ALA A CA 1
ATOM 1442 C C . ALA A 1 181 ? -4.863 22.688 43.781 1 87.56 181 ALA A C 1
ATOM 1444 O O . ALA A 1 181 ? -5.254 21.594 43.344 1 87.56 181 ALA A O 1
ATOM 1445 N N . ALA A 1 182 ? -4.27 22.828 44.906 1 87.12 182 ALA A N 1
ATOM 1446 C CA . ALA A 1 182 ? -3.982 21.688 45.75 1 87.12 182 ALA A CA 1
ATOM 1447 C C . ALA A 1 182 ? -5.27 21 46.219 1 87.12 182 ALA A C 1
ATOM 1449 O O . ALA A 1 182 ? -5.34 19.781 46.312 1 87.12 182 ALA A O 1
ATOM 1450 N N . GLN A 1 183 ? -6.223 21.766 46.438 1 84.44 183 GLN A N 1
ATOM 1451 C CA . GLN A 1 183 ? -7.496 21.234 46.906 1 84.44 183 GLN A CA 1
ATOM 1452 C C . GLN A 1 183 ? -8.203 20.422 45.844 1 84.44 183 GLN A C 1
ATOM 1454 O O . GLN A 1 183 ? -8.906 19.453 46.125 1 84.44 183 GLN A O 1
ATOM 1459 N N . PHE A 1 184 ? -8.008 20.875 44.656 1 86.81 184 PHE A N 1
ATOM 1460 C CA . PHE A 1 184 ? -8.695 20.234 43.531 1 86.81 184 PHE A CA 1
ATOM 1461 C C . PHE A 1 184 ? -7.805 19.188 42.875 1 86.81 184 PHE A C 1
ATOM 1463 O O . PHE A 1 184 ? -8.227 18.5 41.938 1 86.81 184 PHE A O 1
ATOM 1470 N N . GLY A 1 185 ? -6.57 19.172 43.344 1 87.75 185 GLY A N 1
ATOM 1471 C CA . GLY A 1 185 ? -5.641 18.188 42.812 1 87.75 185 GLY A CA 1
ATOM 1472 C C . GLY A 1 185 ? -5.164 18.516 41.406 1 87.75 185 GLY A C 1
ATOM 1473 O O . GLY A 1 185 ? -4.984 17.625 40.594 1 87.75 185 GLY A O 1
ATOM 1474 N N . VAL A 1 186 ? -5.145 19.75 41.156 1 87.75 186 VAL A N 1
ATOM 1475 C CA . VAL A 1 186 ? -4.707 20.188 39.844 1 87.75 186 VAL A CA 1
ATOM 1476 C C . VAL A 1 186 ? -3.572 21.188 39.969 1 87.75 186 VAL A C 1
ATOM 1478 O O . VAL A 1 186 ? -3.232 21.609 41.094 1 87.75 186 VAL A O 1
ATOM 1481 N N . SER A 1 187 ? -2.928 21.484 38.906 1 86.06 187 SER A N 1
ATOM 1482 C CA . SER A 1 187 ? -1.881 22.5 38.906 1 86.06 187 SER A CA 1
ATOM 1483 C C . SER A 1 187 ? -2.475 23.906 38.969 1 86.06 187 SER A C 1
ATOM 1485 O O . SER A 1 187 ? -3.633 24.109 38.594 1 86.06 187 SER A O 1
ATOM 1487 N N . SER A 1 188 ? -1.677 24.812 39.469 1 84.81 188 SER A N 1
ATOM 1488 C CA . SER A 1 188 ? -2.1 26.203 39.5 1 84.81 188 SER A CA 1
ATOM 1489 C C . SER A 1 188 ? -2.416 26.734 38.094 1 84.81 188 SER A C 1
ATOM 1491 O O . SER A 1 188 ? -3.312 27.562 37.938 1 84.81 188 SER A O 1
ATOM 1493 N N . ARG A 1 189 ? -1.777 26.203 37.156 1 85.75 189 ARG A N 1
ATOM 1494 C CA . ARG A 1 189 ? -2.016 26.625 35.781 1 85.75 189 ARG A CA 1
ATOM 1495 C C . ARG A 1 189 ? -3.43 26.266 35.312 1 85.75 189 ARG A C 1
ATOM 1497 O O . ARG A 1 189 ? -4.078 27.047 34.625 1 85.75 189 ARG A O 1
ATOM 1504 N N . THR A 1 190 ? -3.834 25.156 35.781 1 84.81 190 THR A N 1
ATOM 1505 C CA . THR A 1 190 ? -5.176 24.688 35.438 1 84.81 190 THR A CA 1
ATOM 1506 C C . THR A 1 190 ? -6.23 25.625 36.031 1 84.81 190 THR A C 1
ATOM 1508 O O . THR A 1 190 ? -7.246 25.906 35.375 1 84.81 190 THR A O 1
ATOM 1511 N N . ILE A 1 191 ? -5.91 26.109 37.188 1 79.62 191 ILE A N 1
ATOM 1512 C CA . ILE A 1 191 ? -6.824 27.031 37.875 1 79.62 191 ILE A CA 1
ATOM 1513 C C . ILE A 1 191 ? -6.867 28.359 37.125 1 79.62 191 ILE A C 1
ATOM 1515 O O . ILE A 1 191 ? -7.945 28.891 36.875 1 79.62 191 ILE A O 1
ATOM 1519 N N . TYR A 1 192 ? -5.754 28.75 36.719 1 79.81 192 TYR A N 1
ATOM 1520 C CA . TYR A 1 192 ? -5.68 30 36 1 79.81 192 TYR A CA 1
ATOM 1521 C C . TYR A 1 192 ? -6.41 29.891 34.656 1 79.81 192 TYR A C 1
ATOM 1523 O O . TYR A 1 192 ? -7.121 30.828 34.25 1 79.81 192 TYR A O 1
ATOM 1531 N N . ARG A 1 193 ? -6.207 28.812 34.125 1 80.38 193 ARG A N 1
ATOM 1532 C CA . ARG A 1 193 ? -6.852 28.594 32.844 1 80.38 193 ARG A CA 1
ATOM 1533 C C . ARG A 1 193 ? -8.367 28.562 32.969 1 80.38 193 ARG A C 1
ATOM 1535 O O . ARG A 1 193 ? -9.086 29.125 32.156 1 80.38 193 ARG A O 1
ATOM 1542 N N . ALA A 1 194 ? -8.781 27.922 33.938 1 77.62 194 ALA A N 1
ATOM 1543 C CA . ALA A 1 194 ? -10.219 27.812 34.188 1 77.62 194 ALA A CA 1
ATOM 1544 C C . ALA A 1 194 ? -10.828 29.188 34.469 1 77.62 194 ALA A C 1
ATOM 1546 O O . ALA A 1 194 ? -11.945 29.484 34.031 1 77.62 194 ALA A O 1
ATOM 1547 N N . LEU A 1 195 ? -10.047 29.969 35.125 1 73 195 LEU A N 1
ATOM 1548 C CA . LEU A 1 195 ? -10.523 31.297 35.5 1 73 195 LEU A CA 1
ATOM 1549 C C . LEU A 1 195 ? -10.5 32.25 34.312 1 73 195 LEU A C 1
ATOM 1551 O O . LEU A 1 195 ? -11.359 33.125 34.188 1 73 195 LEU A O 1
ATOM 1555 N N . SER A 1 196 ? -9.508 32.062 33.562 1 73.12 196 SER A N 1
ATOM 1556 C CA . SER A 1 196 ? -9.375 32.969 32.406 1 73.12 196 SER A CA 1
ATOM 1557 C C . SER A 1 196 ? -10.477 32.688 31.391 1 73.12 196 SER A C 1
ATOM 1559 O O . SER A 1 196 ? -10.906 33.625 30.688 1 73.12 196 SER A O 1
ATOM 1561 N N . GLN A 1 197 ? -10.742 31.547 31.188 1 64.5 197 GLN A N 1
ATOM 1562 C CA . GLN A 1 197 ? -11.781 31.219 30.219 1 64.5 197 GLN A CA 1
ATOM 1563 C C . GLN A 1 197 ? -13.156 31.672 30.703 1 64.5 197 GLN A C 1
ATOM 1565 O O . GLN A 1 197 ? -14.062 31.875 29.891 1 64.5 197 GLN A O 1
ATOM 1570 N N . SER A 1 198 ? -13.297 31.75 31.906 1 56.94 198 SER A N 1
ATOM 1571 C CA . SER A 1 198 ? -14.531 32.312 32.438 1 56.94 198 SER A CA 1
ATOM 1572 C C . SER A 1 198 ? -14.492 33.844 32.406 1 56.94 198 SER A C 1
ATOM 1574 O O . SER A 1 198 ? -13.555 34.469 32.938 1 56.94 198 SER A O 1
ATOM 1576 N N . ALA A 1 199 ? -14.68 34.562 31.375 1 49.91 199 ALA A N 1
ATOM 1577 C CA . ALA A 1 199 ? -14.602 35.969 31.031 1 49.91 199 ALA A CA 1
ATOM 1578 C C . ALA A 1 199 ? -14.719 36.875 32.25 1 49.91 199 ALA A C 1
ATOM 1580 O O . ALA A 1 199 ? -14.07 37.906 32.344 1 49.91 199 ALA A O 1
ATOM 1581 N N . ASN A 1 200 ? -15.773 36.781 33.031 1 46.41 200 ASN A N 1
ATOM 1582 C CA . ASN A 1 200 ? -16.156 37.875 33.875 1 46.41 200 ASN A CA 1
ATOM 1583 C C . ASN A 1 200 ? -15.133 38.125 35 1 46.41 200 ASN A C 1
ATOM 1585 O O . ASN A 1 200 ? -15.195 39.125 35.688 1 46.41 200 ASN A O 1
ATOM 1589 N N . VAL A 1 201 ? -14.281 37.188 35.375 1 45.59 201 VAL A N 1
ATOM 1590 C CA . VAL A 1 201 ? -13.492 37.406 36.594 1 45.59 201 VAL A CA 1
ATOM 1591 C C . VAL A 1 201 ? -12.133 38 36.219 1 45.59 201 VAL A C 1
ATOM 1593 O O . VAL A 1 201 ? -11.273 38.188 37.062 1 45.59 201 VAL A O 1
ATOM 1596 N N . LYS A 1 202 ? -11.672 38.125 35.031 1 44.47 202 LYS A N 1
ATOM 1597 C CA . LYS A 1 202 ? -10.406 38.781 34.75 1 44.47 202 LYS A CA 1
ATOM 1598 C C . LYS A 1 202 ? -10.273 40.094 35.5 1 44.47 202 LYS A C 1
ATOM 1600 O O . LYS A 1 202 ? -9.156 40.562 35.781 1 44.47 202 LYS A O 1
ATOM 1605 N N . GLU A 1 203 ? -11.289 40.812 35.562 1 44.56 203 GLU A N 1
ATOM 1606 C CA . GLU A 1 203 ? -11.164 42.125 36.156 1 44.56 203 GLU A CA 1
ATOM 1607 C C . GLU A 1 203 ? -10.656 42.062 37.594 1 44.56 203 GLU A C 1
ATOM 1609 O O . GLU A 1 203 ? -9.836 42.875 38 1 44.56 203 GLU A O 1
ATOM 1614 N N . LYS A 1 204 ? -11.109 41.156 38.469 1 43.81 204 LYS A N 1
ATOM 1615 C CA . LYS A 1 204 ? -10.82 41.281 39.875 1 43.81 204 LYS A CA 1
ATOM 1616 C C . LYS A 1 204 ? -9.453 40.688 40.219 1 43.81 204 LYS A C 1
ATOM 1618 O O . LYS A 1 204 ? -8.828 41.094 41.219 1 43.81 204 LYS A O 1
ATOM 1623 N N . LEU A 1 205 ? -8.945 39.719 39.531 1 46.88 205 LEU A N 1
ATOM 1624 C CA . LEU A 1 205 ? -7.664 39.156 39.969 1 46.88 205 LEU A CA 1
ATOM 1625 C C . LEU A 1 205 ? -6.523 40.125 39.625 1 46.88 205 LEU A C 1
ATOM 1627 O O . LEU A 1 205 ? -5.48 40.094 40.281 1 46.88 205 LEU A O 1
ATOM 1631 N N . ALA A 1 206 ? -6.512 40.844 38.469 1 43.78 206 ALA A N 1
ATOM 1632 C CA . ALA A 1 206 ? -5.488 41.844 38.219 1 43.78 206 ALA A CA 1
ATOM 1633 C C . ALA A 1 206 ? -5.383 42.844 39.375 1 43.78 206 ALA A C 1
ATOM 1635 O O . ALA A 1 206 ? -4.312 43.375 39.625 1 43.78 206 ALA A O 1
ATOM 1636 N N . ILE A 1 207 ? -6.449 43.156 40.031 1 43.94 207 ILE A N 1
ATOM 1637 C CA . ILE A 1 207 ? -6.41 44.156 41.062 1 43.94 207 ILE A CA 1
ATOM 1638 C C . ILE A 1 207 ? -5.594 43.625 42.25 1 43.94 207 ILE A C 1
ATOM 1640 O O . ILE A 1 207 ? -4.785 44.344 42.844 1 43.94 207 ILE A O 1
ATOM 1644 N N . ASN A 1 208 ? -5.785 42.312 42.688 1 43.66 208 ASN A N 1
ATOM 1645 C CA . ASN A 1 208 ? -5.133 41.969 43.938 1 43.66 208 ASN A CA 1
ATOM 1646 C C . ASN A 1 208 ? -3.689 41.5 43.688 1 43.66 208 ASN A C 1
ATOM 1648 O O . ASN A 1 208 ? -2.975 41.188 44.656 1 43.66 208 ASN A O 1
ATOM 1652 N N . ALA A 1 209 ? -3.266 41.25 42.438 1 42.25 209 ALA A N 1
ATOM 1653 C CA . ALA A 1 209 ? -1.844 40.969 42.219 1 42.25 209 ALA A CA 1
ATOM 1654 C C . ALA A 1 209 ? -1.027 42.25 42.312 1 42.25 209 ALA A C 1
ATOM 1656 O O . ALA A 1 209 ? 0.203 42.219 42.219 1 42.25 209 ALA A O 1
ATOM 1657 N N . GLU A 1 210 ? -1.568 43.469 42.312 1 32.59 210 GLU A N 1
ATOM 1658 C CA . GLU A 1 210 ? -0.714 44.594 42.625 1 32.59 210 GLU A CA 1
ATOM 1659 C C . GLU A 1 210 ? -0.391 44.656 44.094 1 32.59 210 GLU A C 1
ATOM 1661 O O . GLU A 1 210 ? -1.24 44.344 44.938 1 32.59 210 GLU A O 1
ATOM 1666 N N . MET B 1 1 ? 3.465 12.375 -46.719 1 35.62 1 MET B N 1
ATOM 1667 C CA . MET B 1 1 ? 3.91 11.211 -45.969 1 35.62 1 MET B CA 1
ATOM 1668 C C . MET B 1 1 ? 4.719 11.625 -44.719 1 35.62 1 MET B C 1
ATOM 1670 O O . MET B 1 1 ? 4.891 10.844 -43.812 1 35.62 1 MET B O 1
ATOM 1674 N N . ASP B 1 2 ? 5.598 12.617 -44.938 1 41.84 2 ASP B N 1
ATOM 1675 C CA . ASP B 1 2 ? 6.547 13.148 -43.969 1 41.84 2 ASP B CA 1
ATOM 1676 C C . ASP B 1 2 ? 5.824 13.836 -42.812 1 41.84 2 ASP B C 1
ATOM 1678 O O . ASP B 1 2 ? 6.391 14.008 -41.719 1 41.84 2 ASP B O 1
ATOM 1682 N N . ASN B 1 3 ? 4.664 14.516 -43.125 1 39.34 3 ASN B N 1
ATOM 1683 C CA . ASN B 1 3 ? 3.998 15.352 -42.125 1 39.34 3 ASN B CA 1
ATOM 1684 C C . ASN B 1 3 ? 3.35 14.508 -41.031 1 39.34 3 ASN B C 1
ATOM 1686 O O . ASN B 1 3 ? 2.838 15.039 -40.062 1 39.34 3 ASN B O 1
ATOM 1690 N N . LYS B 1 4 ? 2.814 13.297 -41.406 1 38.97 4 LYS B N 1
ATOM 1691 C CA . LYS B 1 4 ? 2.191 12.469 -40.375 1 38.97 4 LYS B CA 1
ATOM 1692 C C . LYS B 1 4 ? 3.203 12.07 -39.312 1 38.97 4 LYS B C 1
ATOM 1694 O O . LYS B 1 4 ? 2.832 11.797 -38.156 1 38.97 4 LYS B O 1
ATOM 1699 N N . ARG B 1 5 ? 4.367 11.641 -39.75 1 37.56 5 ARG B N 1
ATOM 1700 C CA . ARG B 1 5 ? 5.375 11.234 -38.781 1 37.56 5 ARG B CA 1
ATOM 1701 C C . ARG B 1 5 ? 5.762 12.398 -37.875 1 37.56 5 ARG B C 1
ATOM 1703 O O . ARG B 1 5 ? 6.125 12.195 -36.719 1 37.56 5 ARG B O 1
ATOM 1710 N N . ASN B 1 6 ? 6 13.555 -38.469 1 39.16 6 ASN B N 1
ATOM 1711 C CA . ASN B 1 6 ? 6.418 14.719 -37.688 1 39.16 6 ASN B CA 1
ATOM 1712 C C . ASN B 1 6 ? 5.352 15.125 -36.688 1 39.16 6 ASN B C 1
ATOM 1714 O O . ASN B 1 6 ? 5.66 15.734 -35.656 1 39.16 6 ASN B O 1
ATOM 1718 N N . ARG B 1 7 ? 4.008 15.172 -37.031 1 38.38 7 ARG B N 1
ATOM 1719 C CA . ARG B 1 7 ? 2.92 15.453 -36.094 1 38.38 7 ARG B CA 1
ATOM 1720 C C . ARG B 1 7 ? 2.826 14.383 -35.031 1 38.38 7 ARG B C 1
ATOM 1722 O O . ARG B 1 7 ? 2.344 14.648 -33.906 1 38.38 7 ARG B O 1
ATOM 1729 N N . MET B 1 8 ? 3.049 13.055 -35.219 1 39.56 8 MET B N 1
ATOM 1730 C CA . MET B 1 8 ? 3.102 11.984 -34.219 1 39.56 8 MET B CA 1
ATOM 1731 C C . MET B 1 8 ? 4.227 12.227 -33.219 1 39.56 8 MET B C 1
ATOM 1733 O O . MET B 1 8 ? 4.109 11.867 -32.031 1 39.56 8 MET B O 1
ATOM 1737 N N . LEU B 1 9 ? 5.441 12.555 -33.594 1 41.16 9 LEU B N 1
ATOM 1738 C CA . LEU B 1 9 ? 6.664 12.797 -32.844 1 41.16 9 LEU B CA 1
ATOM 1739 C C . LEU B 1 9 ? 6.508 14.008 -31.922 1 41.16 9 LEU B C 1
ATOM 1741 O O . LEU B 1 9 ? 7.09 14.047 -30.844 1 41.16 9 LEU B O 1
ATOM 1745 N N . GLU B 1 10 ? 6.195 15.25 -32.531 1 42.03 10 GLU B N 1
ATOM 1746 C CA . GLU B 1 10 ? 5.98 16.438 -31.719 1 42.03 10 GLU B CA 1
ATOM 1747 C C . GLU B 1 10 ? 4.797 16.25 -30.766 1 42.03 10 GLU B C 1
ATOM 1749 O O . GLU B 1 10 ? 4.195 17.234 -30.312 1 42.03 10 GLU B O 1
ATOM 1754 N N . ASN B 1 11 ? 3.99 15.344 -30.844 1 47.41 11 ASN B N 1
ATOM 1755 C CA . ASN B 1 11 ? 2.773 14.977 -30.125 1 47.41 11 ASN B CA 1
ATOM 1756 C C . ASN B 1 11 ? 2.961 15.07 -28.609 1 47.41 11 ASN B C 1
ATOM 1758 O O . ASN B 1 11 ? 3.574 14.195 -28 1 47.41 11 ASN B O 1
ATOM 1762 N N . LYS B 1 12 ? 3.158 16.234 -28.172 1 58.31 12 LYS B N 1
ATOM 1763 C CA . LYS B 1 12 ? 3.35 16.625 -26.781 1 58.31 12 LYS B CA 1
ATOM 1764 C C . LYS B 1 12 ? 2.391 15.883 -25.859 1 58.31 12 LYS B C 1
ATOM 1766 O O . LYS B 1 12 ? 1.178 15.883 -26.078 1 58.31 12 LYS B O 1
ATOM 1771 N N . SER B 1 13 ? 2.803 14.883 -25.141 1 81.62 13 SER B N 1
ATOM 1772 C CA . SER B 1 13 ? 2.021 14.141 -24.172 1 81.62 13 SER B CA 1
ATOM 1773 C C . SER B 1 13 ? 1.1 15.062 -23.375 1 81.62 13 SER B C 1
ATOM 1775 O O . SER B 1 13 ? 1.54 16.078 -22.844 1 81.62 13 SER B O 1
ATOM 1777 N N . ARG B 1 14 ? -0.227 15.086 -23.781 1 93.44 14 ARG B N 1
ATOM 1778 C CA . ARG B 1 14 ? -1.254 15.867 -23.094 1 93.44 14 ARG B CA 1
ATOM 1779 C C . ARG B 1 14 ? -1.264 15.555 -21.594 1 93.44 14 ARG B C 1
ATOM 1781 O O . ARG B 1 14 ? -1.203 14.391 -21.188 1 93.44 14 ARG B O 1
ATOM 1788 N N . ALA B 1 15 ? -1.186 16.672 -20.812 1 97.5 15 ALA B N 1
ATOM 1789 C CA . ALA B 1 15 ? -1.237 16.547 -19.359 1 97.5 15 ALA B CA 1
ATOM 1790 C C . ALA B 1 15 ? -2.623 16.906 -18.828 1 97.5 15 ALA B C 1
ATOM 1792 O O . ALA B 1 15 ? -3.145 17.984 -19.109 1 97.5 15 ALA B O 1
ATOM 1793 N N . ILE B 1 16 ? -3.219 15.977 -18.141 1 98.31 16 ILE B N 1
ATOM 1794 C CA . ILE B 1 16 ? -4.531 16.156 -17.531 1 98.31 16 ILE B CA 1
ATOM 1795 C C . ILE B 1 16 ? -4.391 16.219 -16.016 1 98.31 16 ILE B C 1
ATOM 1797 O O . ILE B 1 16 ? -3.818 15.312 -15.398 1 98.31 16 ILE B O 1
ATOM 1801 N N . GLY B 1 17 ? -4.875 17.312 -15.461 1 98.44 17 GLY B N 1
ATOM 1802 C CA . GLY B 1 17 ? -4.75 17.516 -14.031 1 98.44 17 GLY B CA 1
ATOM 1803 C C . GLY B 1 17 ? -6.012 17.172 -13.266 1 98.44 17 GLY B C 1
ATOM 1804 O O . GLY B 1 17 ? -7.117 17.266 -13.805 1 98.44 17 GLY B O 1
ATOM 1805 N N . TYR B 1 18 ? -5.852 16.766 -12.031 1 97.81 18 TYR B N 1
ATOM 1806 C CA . TYR B 1 18 ? -6.953 16.562 -11.102 1 97.81 18 TYR B CA 1
ATOM 1807 C C . TYR B 1 18 ? -6.664 17.203 -9.75 1 97.81 18 TYR B C 1
ATOM 1809 O O . TYR B 1 18 ? -5.551 17.094 -9.234 1 97.81 18 TYR B O 1
ATOM 1817 N N . ALA B 1 19 ? -7.641 17.969 -9.305 1 96.44 19 ALA B N 1
ATOM 1818 C CA . ALA B 1 19 ? -7.547 18.641 -8.008 1 96.44 19 ALA B CA 1
ATOM 1819 C C . ALA B 1 19 ? -8.773 18.344 -7.148 1 96.44 19 ALA B C 1
ATOM 1821 O O . ALA B 1 19 ? -9.891 18.25 -7.656 1 96.44 19 ALA B O 1
ATOM 1822 N N . ARG B 1 20 ? -8.438 18.172 -5.844 1 93.75 20 ARG B N 1
ATOM 1823 C CA . ARG B 1 20 ? -9.523 17.891 -4.914 1 93.75 20 ARG B CA 1
ATOM 1824 C C . ARG B 1 20 ? -9.328 18.625 -3.598 1 93.75 20 ARG B C 1
ATOM 1826 O O . ARG B 1 20 ? -8.203 18.75 -3.109 1 93.75 20 ARG B O 1
ATOM 1833 N N . VAL B 1 21 ? -10.445 19.141 -3.068 1 87.12 21 VAL B N 1
ATOM 1834 C CA . VAL B 1 21 ? -10.406 19.688 -1.718 1 87.12 21 VAL B CA 1
ATOM 1835 C C . VAL B 1 21 ? -11.602 19.172 -0.918 1 87.12 21 VAL B C 1
ATOM 1837 O O . VAL B 1 21 ? -12.695 19 -1.467 1 87.12 21 VAL B O 1
ATOM 1840 N N . SER B 1 22 ? -11.281 18.859 0.272 1 78.75 22 SER B N 1
ATOM 1841 C CA . SER B 1 22 ? -12.367 18.516 1.189 1 78.75 22 SER B CA 1
ATOM 1842 C C . SER B 1 22 ? -13.078 19.766 1.696 1 78.75 22 SER B C 1
ATOM 1844 O O . SER B 1 22 ? -12.656 20.891 1.401 1 78.75 22 SER B O 1
ATOM 1846 N N . THR B 1 23 ? -14.156 19.578 2.322 1 70.5 23 THR B N 1
ATOM 1847 C CA . THR B 1 23 ? -14.938 20.672 2.867 1 70.5 23 THR B CA 1
ATOM 1848 C C . THR B 1 23 ? -14.094 21.516 3.818 1 70.5 23 THR B C 1
ATOM 1850 O O . THR B 1 23 ? -14.281 22.734 3.92 1 70.5 23 THR B O 1
ATOM 1853 N N . GLU B 1 24 ? -13.086 20.891 4.34 1 65.5 24 GLU B N 1
ATOM 1854 C CA . GLU B 1 24 ? -12.305 21.562 5.367 1 65.5 24 GLU B CA 1
ATOM 1855 C C . GLU B 1 24 ? -11.055 22.203 4.77 1 65.5 24 GLU B C 1
ATOM 1857 O O . GLU B 1 24 ? -10.445 23.078 5.387 1 65.5 24 GLU B O 1
ATOM 1862 N N . ASP B 1 25 ? -10.742 21.766 3.654 1 63.81 25 ASP B N 1
ATOM 1863 C CA . ASP B 1 25 ? -9.477 22.203 3.074 1 63.81 25 ASP B CA 1
ATOM 1864 C C . ASP B 1 25 ? -9.688 23.312 2.045 1 63.81 25 ASP B C 1
ATOM 1866 O O . ASP B 1 25 ? -10.586 23.203 1.199 1 63.81 25 ASP B O 1
ATOM 1870 N N . GLN B 1 26 ? -8.938 24.422 2.291 1 64.69 26 GLN B N 1
ATOM 1871 C CA . GLN B 1 26 ? -9.148 25.609 1.458 1 64.69 26 GLN B CA 1
ATOM 1872 C C . GLN B 1 26 ? -8.047 25.734 0.413 1 64.69 26 GLN B C 1
ATOM 1874 O O . GLN B 1 26 ? -7.965 26.75 -0.284 1 64.69 26 GLN B O 1
ATOM 1879 N N . HIS B 1 27 ? -7.359 24.75 0.129 1 76.94 27 HIS B N 1
ATOM 1880 C CA . HIS B 1 27 ? -6.184 25.016 -0.688 1 76.94 27 HIS B CA 1
ATOM 1881 C C . HIS B 1 27 ? -6.383 24.531 -2.119 1 76.94 27 HIS B C 1
ATOM 1883 O O . HIS B 1 27 ? -5.43 24.094 -2.768 1 76.94 27 HIS B O 1
ATOM 1889 N N . LEU B 1 28 ? -7.586 24.688 -2.656 1 85.38 28 LEU B N 1
ATOM 1890 C CA . LEU B 1 28 ? -7.824 24.266 -4.027 1 85.38 28 LEU B CA 1
ATOM 1891 C C . LEU B 1 28 ? -7.066 25.141 -5.016 1 85.38 28 LEU B C 1
ATOM 1893 O O . LEU B 1 28 ? -6.527 24.641 -6.008 1 85.38 28 LEU B O 1
ATOM 1897 N N . ASP B 1 29 ? -6.977 26.406 -4.652 1 87.94 29 ASP B N 1
ATOM 1898 C CA . ASP B 1 29 ? -6.328 27.359 -5.551 1 87.94 29 ASP B CA 1
ATOM 1899 C C . ASP B 1 29 ? -4.848 27.016 -5.727 1 87.94 29 ASP B C 1
ATOM 1901 O O . ASP B 1 29 ? -4.316 27.109 -6.836 1 87.94 29 ASP B O 1
ATOM 1905 N N . LEU B 1 30 ? -4.273 26.672 -4.656 1 90.5 30 LEU B N 1
ATOM 1906 C CA . LEU B 1 30 ? -2.863 26.297 -4.715 1 90.5 30 LEU B CA 1
ATOM 1907 C C . LEU B 1 30 ? -2.656 25.078 -5.605 1 90.5 30 LEU B C 1
ATOM 1909 O O . LEU B 1 30 ? -1.701 25.031 -6.383 1 90.5 30 LEU B O 1
ATOM 1913 N N . GLN B 1 31 ? -3.496 24.172 -5.562 1 94.5 31 GLN B N 1
ATOM 1914 C CA . GLN B 1 31 ? -3.414 22.953 -6.375 1 94.5 31 GLN B CA 1
ATOM 1915 C C . GLN B 1 31 ? -3.592 23.281 -7.855 1 94.5 31 GLN B C 1
ATOM 1917 O O . GLN B 1 31 ? -2.799 22.828 -8.688 1 94.5 31 GLN B O 1
ATOM 1922 N N . ILE B 1 32 ? -4.578 24.078 -8.125 1 94.56 32 ILE B N 1
ATOM 1923 C CA . ILE B 1 32 ? -4.906 24.422 -9.5 1 94.56 32 ILE B CA 1
ATOM 1924 C C . ILE B 1 32 ? -3.748 25.188 -10.133 1 94.56 32 ILE B C 1
ATOM 1926 O O . ILE B 1 32 ? -3.354 24.922 -11.266 1 94.56 32 ILE B O 1
ATOM 1930 N N . ASN B 1 33 ? -3.229 26.141 -9.359 1 95.19 33 ASN B N 1
ATOM 1931 C CA . ASN B 1 33 ? -2.096 26.906 -9.859 1 95.19 33 ASN B CA 1
ATOM 1932 C C . ASN B 1 33 ? -0.898 26.016 -10.156 1 95.19 33 ASN B C 1
ATOM 1934 O O . ASN B 1 33 ? -0.245 26.156 -11.195 1 95.19 33 ASN B O 1
ATOM 1938 N N . ALA B 1 34 ? -0.616 25.125 -9.289 1 95.88 34 ALA B N 1
ATOM 1939 C CA . ALA B 1 34 ? 0.497 24.188 -9.469 1 95.88 34 ALA B CA 1
ATOM 1940 C C . ALA B 1 34 ? 0.297 23.328 -10.711 1 95.88 34 ALA B C 1
ATOM 1942 O O . ALA B 1 34 ? 1.242 23.078 -11.469 1 95.88 34 ALA B O 1
ATOM 1943 N N . LEU B 1 35 ? -0.915 22.906 -10.93 1 97.5 35 LEU B N 1
ATOM 1944 C CA . LEU B 1 35 ? -1.233 22.062 -12.078 1 97.5 35 LEU B CA 1
ATOM 1945 C C . LEU B 1 35 ? -1.103 22.844 -13.375 1 97.5 35 LEU B C 1
ATOM 1947 O O . LEU B 1 35 ? -0.608 22.312 -14.375 1 97.5 35 LEU B O 1
ATOM 1951 N N . LYS B 1 36 ? -1.523 24.062 -13.359 1 96.94 36 LYS B N 1
ATOM 1952 C CA . LYS B 1 36 ? -1.367 24.922 -14.531 1 96.94 36 LYS B CA 1
ATOM 1953 C C . LYS B 1 36 ? 0.107 25.141 -14.859 1 96.94 36 LYS B C 1
ATOM 1955 O O . LYS B 1 36 ? 0.507 25.031 -16.031 1 96.94 36 LYS B O 1
ATOM 1960 N N . LEU B 1 37 ? 0.822 25.375 -13.836 1 96.69 37 LEU B N 1
ATOM 1961 C CA . LEU B 1 37 ? 2.254 25.578 -14.008 1 96.69 37 LEU B CA 1
ATOM 1962 C C . LEU B 1 37 ? 2.932 24.328 -14.539 1 96.69 37 LEU B C 1
ATOM 1964 O O . LEU B 1 37 ? 3.914 24.406 -15.281 1 96.69 37 LEU B O 1
ATOM 1968 N N . ALA B 1 38 ? 2.342 23.234 -14.227 1 96.12 38 ALA B N 1
ATOM 1969 C CA . ALA B 1 38 ? 2.895 21.953 -14.648 1 96.12 38 ALA B CA 1
ATOM 1970 C C . ALA B 1 38 ? 2.518 21.656 -16.094 1 96.12 38 ALA B C 1
ATOM 1972 O O . ALA B 1 38 ? 2.943 20.641 -16.656 1 96.12 38 ALA B O 1
ATOM 1973 N N . GLY B 1 39 ? 1.608 22.484 -16.719 1 96 39 GLY B N 1
ATOM 1974 C CA . GLY B 1 39 ? 1.318 22.359 -18.141 1 96 39 GLY B CA 1
ATOM 1975 C C . GLY B 1 39 ? 0.059 21.562 -18.422 1 96 39 GLY B C 1
ATOM 1976 O O . GLY B 1 39 ? -0.131 21.062 -19.531 1 96 39 GLY B O 1
ATOM 1977 N N . CYS B 1 40 ? -0.775 21.438 -17.438 1 97.56 40 CYS B N 1
ATOM 1978 C CA . CYS B 1 40 ? -2.014 20.703 -17.656 1 97.56 40 CYS B CA 1
ATOM 1979 C C . CYS B 1 40 ? -2.947 21.453 -18.594 1 97.56 40 CYS B C 1
ATOM 1981 O O . CYS B 1 40 ? -3.264 22.625 -18.344 1 97.56 40 CYS B O 1
ATOM 1983 N N . SER B 1 41 ? -3.354 20.766 -19.641 1 95.69 41 SER B N 1
ATOM 1984 C CA . SER B 1 41 ? -4.242 21.375 -20.625 1 95.69 41 SER B CA 1
ATOM 1985 C C . SER B 1 41 ? -5.684 21.391 -20.141 1 95.69 41 SER B C 1
ATOM 1987 O O . SER B 1 41 ? -6.488 22.203 -20.578 1 95.69 41 SER B O 1
ATOM 1989 N N . ALA B 1 42 ? -6.039 20.469 -19.312 1 97.25 42 ALA B N 1
ATOM 1990 C CA . ALA B 1 42 ? -7.344 20.375 -18.656 1 97.25 42 ALA B CA 1
ATOM 1991 C C . ALA B 1 42 ? -7.195 19.984 -17.188 1 97.25 42 ALA B C 1
ATOM 1993 O O . ALA B 1 42 ? -6.328 19.172 -16.828 1 97.25 42 ALA B O 1
ATOM 1994 N N . ILE B 1 43 ? -7.965 20.578 -16.406 1 97.81 43 ILE B N 1
ATOM 1995 C CA . ILE B 1 43 ? -7.961 20.281 -14.977 1 97.81 43 ILE B CA 1
ATOM 1996 C C . ILE B 1 43 ? -9.375 19.938 -14.516 1 97.81 43 ILE B C 1
ATOM 1998 O O . ILE B 1 43 ? -10.305 20.734 -14.719 1 97.81 43 ILE B O 1
ATOM 2002 N N . PHE B 1 44 ? -9.547 18.766 -13.953 1 97.81 44 PHE B N 1
ATOM 2003 C CA . PHE B 1 44 ? -10.805 18.328 -13.359 1 97.81 44 PHE B CA 1
ATOM 2004 C C . PHE B 1 44 ? -10.766 18.484 -11.844 1 97.81 44 PHE B C 1
ATOM 2006 O O . PHE B 1 44 ? -9.703 18.359 -11.227 1 97.81 44 PHE B O 1
ATOM 2013 N N . GLU B 1 45 ? -11.891 18.781 -11.273 1 95.19 45 GLU B N 1
ATOM 2014 C CA . GLU B 1 45 ? -11.883 19.109 -9.852 1 95.19 45 GLU B CA 1
ATOM 2015 C C . GLU B 1 45 ? -13.055 18.453 -9.125 1 95.19 45 GLU B C 1
ATOM 2017 O O . GLU B 1 45 ? -14.102 18.219 -9.727 1 95.19 45 GLU B O 1
ATOM 2022 N N . ASP B 1 46 ? -12.828 18.094 -7.879 1 94.25 46 ASP B N 1
ATOM 2023 C CA . ASP B 1 46 ? -13.859 17.734 -6.91 1 94.25 46 ASP B CA 1
ATOM 2024 C C . ASP B 1 46 ? -13.781 18.625 -5.668 1 94.25 46 ASP B C 1
ATOM 2026 O O . ASP B 1 46 ? -12.758 18.641 -4.98 1 94.25 46 ASP B O 1
ATOM 2030 N N . GLN B 1 47 ? -14.797 19.359 -5.461 1 89.81 47 GLN B N 1
ATOM 2031 C CA . GLN B 1 47 ? -14.836 20.266 -4.309 1 89.81 47 GLN B CA 1
ATOM 2032 C C . GLN B 1 47 ? -15.711 19.688 -3.199 1 89.81 47 GLN B C 1
ATOM 2034 O O . GLN B 1 47 ? -16.797 19.172 -3.467 1 89.81 47 GLN B O 1
ATOM 2039 N N . GLY B 1 48 ? -15.195 19.812 -2.004 1 84.12 48 GLY B N 1
ATOM 2040 C CA . GLY B 1 48 ? -15.977 19.375 -0.856 1 84.12 48 GLY B CA 1
ATOM 2041 C C . GLY B 1 48 ? -16.125 17.875 -0.762 1 84.12 48 GLY B C 1
ATOM 2042 O O . GLY B 1 48 ? -17.125 17.375 -0.243 1 84.12 48 GLY B O 1
ATOM 2043 N N . VAL B 1 49 ? -15.242 17.172 -1.327 1 83.38 49 VAL B N 1
ATOM 2044 C CA . VAL B 1 49 ? -15.328 15.719 -1.374 1 83.38 49 VAL B CA 1
ATOM 2045 C C . VAL B 1 49 ? -14.062 15.109 -0.789 1 83.38 49 VAL B C 1
ATOM 2047 O O . VAL B 1 49 ? -12.953 15.57 -1.077 1 83.38 49 VAL B O 1
ATOM 2050 N N . SER B 1 50 ? -14.289 14.188 0.118 1 82.06 50 SER B N 1
ATOM 2051 C CA . SER B 1 50 ? -13.141 13.469 0.649 1 82.06 50 SER B CA 1
ATOM 2052 C C . SER B 1 50 ? -12.578 12.492 -0.379 1 82.06 50 SER B C 1
ATOM 2054 O O . SER B 1 50 ? -13.281 12.094 -1.312 1 82.06 50 SER B O 1
ATOM 2056 N N . ALA B 1 51 ? -11.336 12.148 -0.239 1 78.69 51 ALA B N 1
ATOM 2057 C CA . ALA B 1 51 ? -10.703 11.188 -1.135 1 78.69 51 ALA B CA 1
ATOM 2058 C C . ALA B 1 51 ? -11.391 9.828 -1.046 1 78.69 51 ALA B C 1
ATOM 2060 O O . ALA B 1 51 ? -11.398 9.062 -2.016 1 78.69 51 ALA B O 1
ATOM 2061 N N . THR B 1 52 ? -11.992 9.555 0.091 1 82 52 THR B N 1
ATOM 2062 C CA . THR B 1 52 ? -12.586 8.242 0.323 1 82 52 THR B CA 1
ATOM 2063 C C . THR B 1 52 ? -14.07 8.25 -0.05 1 82 52 THR B C 1
ATOM 2065 O O . THR B 1 52 ? -14.766 7.25 0.143 1 82 52 THR B O 1
ATOM 2068 N N . ALA B 1 53 ? -14.43 9.391 -0.616 1 84.06 53 ALA B N 1
ATOM 2069 C CA . ALA B 1 53 ? -15.828 9.484 -1.019 1 84.06 53 ALA B CA 1
ATOM 2070 C C . ALA B 1 53 ? -16.156 8.461 -2.1 1 84.06 53 ALA B C 1
ATOM 2072 O O . ALA B 1 53 ? -15.328 8.164 -2.955 1 84.06 53 ALA B O 1
ATOM 2073 N N . LYS B 1 54 ? -17.375 8.023 -2.086 1 83.5 54 LYS B N 1
ATOM 2074 C CA . LYS B 1 54 ? -17.828 7.02 -3.041 1 83.5 54 LYS B CA 1
ATOM 2075 C C . LYS B 1 54 ? -17.922 7.602 -4.449 1 83.5 54 LYS B C 1
ATOM 2077 O O . LYS B 1 54 ? -17.609 6.926 -5.426 1 83.5 54 LYS B O 1
ATOM 2082 N N . ARG B 1 55 ? -18.328 8.812 -4.453 1 89.69 55 ARG B N 1
ATOM 2083 C CA . ARG B 1 55 ? -18.484 9.461 -5.754 1 89.69 55 ARG B CA 1
ATOM 2084 C C . ARG B 1 55 ? -17.547 10.648 -5.887 1 89.69 55 ARG B C 1
ATOM 2086 O O . ARG B 1 55 ? -17.5 11.516 -5.008 1 89.69 55 ARG B O 1
ATOM 2093 N N . ARG B 1 56 ? -16.828 10.578 -6.926 1 94.06 56 ARG B N 1
ATOM 2094 C CA . ARG B 1 56 ? -15.922 11.656 -7.305 1 94.06 56 ARG B CA 1
ATOM 2095 C C . ARG B 1 56 ? -16.031 11.977 -8.789 1 94.06 56 ARG B C 1
ATOM 2097 O O . ARG B 1 56 ? -15.195 11.555 -9.586 1 94.06 56 ARG B O 1
ATOM 2104 N N . PRO B 1 57 ? -17.031 12.758 -9.156 1 95.31 57 PRO B N 1
ATOM 2105 C CA . PRO B 1 57 ? -17.312 13.008 -10.57 1 95.31 57 PRO B CA 1
ATOM 2106 C C . PRO B 1 57 ? -16.125 13.625 -11.305 1 95.31 57 PRO B C 1
ATOM 2108 O O . PRO B 1 57 ? -15.844 13.258 -12.453 1 95.31 57 PRO B O 1
ATOM 2111 N N . GLY B 1 58 ? -15.438 14.594 -10.672 1 96.38 58 GLY B N 1
ATOM 2112 C CA . GLY B 1 58 ? -14.258 15.18 -11.289 1 96.38 58 GLY B CA 1
ATOM 2113 C C . GLY B 1 58 ? -13.156 14.164 -11.562 1 96.38 58 GLY B C 1
ATOM 2114 O O . GLY B 1 58 ? -12.555 14.172 -12.633 1 96.38 58 GLY B O 1
ATOM 2115 N N . PHE B 1 59 ? -12.938 13.312 -10.656 1 97.44 59 PHE B N 1
ATOM 2116 C CA . PHE B 1 59 ? -11.945 12.258 -10.805 1 97.44 59 PHE B CA 1
ATOM 2117 C C . PHE B 1 59 ? -12.328 11.305 -11.93 1 97.44 59 PHE B C 1
ATOM 2119 O O . PHE B 1 59 ? -11.492 10.977 -12.773 1 97.44 59 PHE B O 1
ATOM 2126 N N . GLU B 1 60 ? -13.578 10.898 -11.891 1 96.5 60 GLU B N 1
ATOM 2127 C CA . GLU B 1 60 ? -14.086 9.977 -12.898 1 96.5 60 GLU B CA 1
ATOM 2128 C C . GLU B 1 60 ? -13.992 10.578 -14.297 1 96.5 60 GLU B C 1
ATOM 2130 O O . GLU B 1 60 ? -13.625 9.891 -15.258 1 96.5 60 GLU B O 1
ATOM 2135 N N . GLN B 1 61 ? -14.297 11.797 -14.391 1 97.56 61 GLN B N 1
ATOM 2136 C CA . GLN B 1 61 ? -14.195 12.492 -15.672 1 97.56 61 GLN B CA 1
ATOM 2137 C C . GLN B 1 61 ? -12.742 12.594 -16.125 1 97.56 61 GLN B C 1
ATOM 2139 O O . GLN B 1 61 ? -12.445 12.422 -17.312 1 97.56 61 GLN B O 1
ATOM 2144 N N . ALA B 1 62 ? -11.883 12.914 -15.18 1 98 62 ALA B N 1
ATOM 2145 C CA . ALA B 1 62 ? -10.461 12.977 -15.5 1 98 62 ALA B CA 1
ATOM 2146 C C . ALA B 1 62 ? -9.961 11.648 -16.062 1 98 62 ALA B C 1
ATOM 2148 O O . ALA B 1 62 ? -9.328 11.617 -17.125 1 98 62 ALA B O 1
ATOM 2149 N N . LEU B 1 63 ? -10.281 10.57 -15.398 1 97.62 63 LEU B N 1
ATOM 2150 C CA . LEU B 1 63 ? -9.828 9.242 -15.805 1 97.62 63 LEU B CA 1
ATOM 2151 C C . LEU B 1 63 ? -10.398 8.859 -17.172 1 97.62 63 LEU B C 1
ATOM 2153 O O . LEU B 1 63 ? -9.695 8.281 -18 1 97.62 63 LEU B O 1
ATOM 2157 N N . SER B 1 64 ? -11.664 9.211 -17.359 1 96.88 64 SER B N 1
ATOM 2158 C CA . SER B 1 64 ? -12.336 8.852 -18.609 1 96.88 64 SER B CA 1
ATOM 2159 C C . SER B 1 64 ? -11.781 9.648 -19.781 1 96.88 64 SER B C 1
ATOM 2161 O O . SER B 1 64 ? -11.852 9.203 -20.938 1 96.88 64 SER B O 1
ATOM 2163 N N . SER B 1 65 ? -11.242 10.758 -19.547 1 96.94 65 SER B N 1
ATOM 2164 C CA . SER B 1 65 ? -10.742 11.633 -20.594 1 96.94 65 SER B CA 1
ATOM 2165 C C . SER B 1 65 ? -9.352 11.211 -21.062 1 96.94 65 SER B C 1
ATOM 2167 O O . SER B 1 65 ? -8.875 11.648 -22.109 1 96.94 65 SER B O 1
ATOM 2169 N N . LEU B 1 66 ? -8.695 10.398 -20.25 1 97.81 66 LEU B N 1
ATOM 2170 C CA . LEU B 1 66 ? -7.309 10.031 -20.531 1 97.81 66 LEU B CA 1
ATOM 2171 C C . LEU B 1 66 ? -7.219 9.086 -21.719 1 97.81 66 LEU B C 1
ATOM 2173 O O . LEU B 1 66 ? -8.062 8.195 -21.875 1 97.81 66 LEU B O 1
ATOM 2177 N N . GLN B 1 67 ? -6.18 9.266 -22.516 1 96.69 67 GLN B N 1
ATOM 2178 C CA . GLN B 1 67 ? -5.84 8.406 -23.641 1 96.69 67 GLN B CA 1
ATOM 2179 C C . GLN B 1 67 ? -4.379 7.973 -23.578 1 96.69 67 GLN B C 1
ATOM 2181 O O . GLN B 1 67 ? -3.586 8.547 -22.828 1 96.69 67 GLN B O 1
ATOM 2186 N N . ALA B 1 68 ? -4.078 6.953 -24.406 1 96.94 68 ALA B N 1
ATOM 2187 C CA . ALA B 1 68 ? -2.697 6.477 -24.453 1 96.94 68 ALA B CA 1
ATOM 2188 C C . ALA B 1 68 ? -1.732 7.621 -24.75 1 96.94 68 ALA B C 1
ATOM 2190 O O . ALA B 1 68 ? -1.976 8.43 -25.656 1 96.94 68 ALA B O 1
ATOM 2191 N N . GLY B 1 69 ? -0.698 7.691 -23.922 1 95.56 69 GLY B N 1
ATOM 2192 C CA . GLY B 1 69 ? 0.3 8.727 -24.125 1 95.56 69 GLY B CA 1
ATOM 2193 C C . GLY B 1 69 ? 0.079 9.945 -23.234 1 95.56 69 GLY B C 1
ATOM 2194 O O . GLY B 1 69 ? 0.98 10.766 -23.062 1 95.56 69 GLY B O 1
ATOM 2195 N N . ASP B 1 70 ? -1.088 10.094 -22.625 1 97.69 70 ASP B N 1
ATOM 2196 C CA . ASP B 1 70 ? -1.384 11.211 -21.734 1 97.69 70 ASP B CA 1
ATOM 2197 C C . ASP B 1 70 ? -0.661 11.055 -20.406 1 97.69 70 ASP B C 1
ATOM 2199 O O . ASP B 1 70 ? -0.184 9.969 -20.078 1 97.69 70 ASP B O 1
ATOM 2203 N N . VAL B 1 71 ? -0.545 12.18 -19.719 1 97.94 71 VAL B N 1
ATOM 2204 C CA . VAL B 1 71 ? 0.019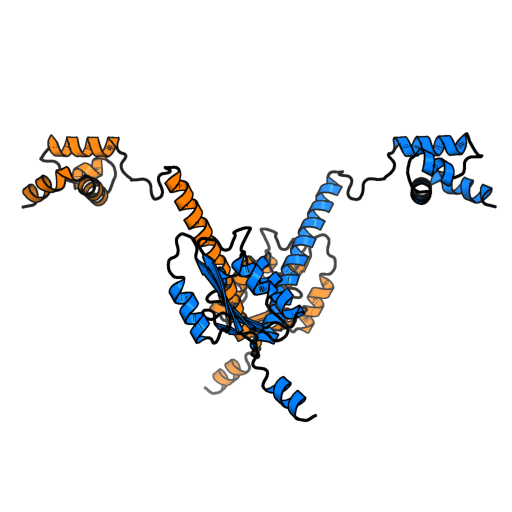 12.203 -18.375 1 97.94 71 VAL B CA 1
ATOM 2205 C C . VAL B 1 71 ? -1.04 12.672 -17.375 1 97.94 71 VAL B C 1
ATOM 2207 O O . VAL B 1 71 ? -1.639 13.734 -17.547 1 97.94 71 VAL B O 1
ATOM 2210 N N . PHE B 1 72 ? -1.376 11.852 -16.453 1 98.44 72 PHE B N 1
ATOM 2211 C CA . PHE B 1 72 ? -2.244 12.242 -15.344 1 98.44 72 PHE B CA 1
ATOM 2212 C C . PHE B 1 72 ? -1.445 12.922 -14.242 1 98.44 72 PHE B C 1
ATOM 2214 O O . PHE B 1 72 ? -0.478 12.359 -13.727 1 98.44 72 PHE B O 1
ATOM 2221 N N . VAL B 1 73 ? -1.832 14.141 -13.875 1 98.31 73 VAL B N 1
ATOM 2222 C CA . VAL B 1 73 ? -1.046 14.953 -12.953 1 98.31 73 VAL B CA 1
ATOM 2223 C C . VAL B 1 73 ? -1.887 15.312 -11.734 1 98.31 73 VAL B C 1
ATOM 2225 O O . VAL B 1 73 ? -3.041 15.727 -11.859 1 98.31 73 VAL B O 1
ATOM 2228 N N . VAL B 1 74 ? -1.319 15.102 -10.586 1 97.44 74 VAL B N 1
ATOM 2229 C CA . VAL B 1 74 ? -1.973 15.508 -9.344 1 97.44 74 VAL B CA 1
ATOM 2230 C C . VAL B 1 74 ? -1.002 16.312 -8.492 1 97.44 74 VAL B C 1
ATOM 2232 O O . VAL B 1 74 ? 0.214 16.25 -8.688 1 97.44 74 VAL B O 1
ATOM 2235 N N . TRP B 1 75 ? -1.547 17.078 -7.602 1 94.94 75 TRP B N 1
ATOM 2236 C CA . TRP B 1 75 ? -0.726 17.859 -6.676 1 94.94 75 TRP B CA 1
ATOM 2237 C C . TRP B 1 75 ? -0.068 16.953 -5.641 1 94.94 75 TRP B C 1
ATOM 2239 O O . TRP B 1 75 ? 1.159 16.938 -5.516 1 94.94 75 TRP B O 1
ATOM 2249 N N . LYS B 1 76 ? -0.899 16.203 -4.934 1 94.44 76 LYS B N 1
ATOM 2250 C CA . LYS B 1 76 ? -0.492 15.203 -3.951 1 94.44 76 LYS B CA 1
ATOM 2251 C C . LYS B 1 76 ? -1.221 13.883 -4.18 1 94.44 76 LYS B C 1
ATOM 2253 O O . LYS B 1 76 ? -2.35 13.867 -4.676 1 94.44 76 LYS B O 1
ATOM 2258 N N . MET B 1 77 ? -0.634 12.828 -3.752 1 95.19 77 MET B N 1
ATOM 2259 C CA . MET B 1 77 ? -1.239 11.508 -3.916 1 95.19 77 MET B CA 1
ATOM 2260 C C . MET B 1 77 ? -2.557 11.414 -3.152 1 95.19 77 MET B C 1
ATOM 2262 O O . MET B 1 77 ? -3.531 10.852 -3.654 1 95.19 77 MET B O 1
ATOM 2266 N N . ASP B 1 78 ? -2.564 12 -1.969 1 93.94 78 ASP B N 1
ATOM 2267 C CA . ASP B 1 78 ? -3.742 11.867 -1.117 1 93.94 78 ASP B CA 1
ATOM 2268 C C . ASP B 1 78 ? -4.898 12.703 -1.646 1 93.94 78 ASP B C 1
ATOM 2270 O O . ASP B 1 78 ? -6.027 12.594 -1.16 1 93.94 78 ASP B O 1
ATOM 2274 N N . ARG B 1 79 ? -4.586 13.453 -2.664 1 92.94 79 ARG B N 1
ATOM 2275 C CA . ARG B 1 79 ? -5.668 14.195 -3.305 1 92.94 79 ARG B CA 1
ATOM 2276 C C . ARG B 1 79 ? -6.348 13.359 -4.379 1 92.94 79 ARG B C 1
ATOM 2278 O O . ARG B 1 79 ? -7.457 13.68 -4.812 1 92.94 79 ARG B O 1
ATOM 2285 N N . ALA B 1 80 ? -5.762 12.383 -4.762 1 95.12 80 ALA B N 1
ATOM 2286 C CA . ALA B 1 80 ? -6.293 11.617 -5.887 1 95.12 80 ALA B CA 1
ATOM 2287 C C . ALA B 1 80 ? -6.719 10.219 -5.445 1 95.12 80 ALA B C 1
ATOM 2289 O O . ALA B 1 80 ? -7.746 9.711 -5.891 1 95.12 80 ALA B O 1
ATOM 2290 N N . PHE B 1 81 ? -5.98 9.617 -4.578 1 95.88 81 PHE B N 1
ATOM 2291 C CA . PHE B 1 81 ? -6.195 8.195 -4.32 1 95.88 81 PHE B CA 1
ATOM 2292 C C . PHE B 1 81 ? -6.82 7.984 -2.949 1 95.88 81 PHE B C 1
ATOM 2294 O O . PHE B 1 81 ? -6.469 8.672 -1.986 1 95.88 81 PHE B O 1
ATOM 2301 N N . ARG B 1 82 ? -7.629 6.914 -2.818 1 93.31 82 ARG B N 1
ATOM 2302 C CA . ARG B 1 82 ? -8.438 6.691 -1.624 1 93.31 82 ARG B CA 1
ATOM 2303 C C . ARG B 1 82 ? -7.711 5.793 -0.63 1 93.31 82 ARG B C 1
ATOM 2305 O O . ARG B 1 82 ? -8.102 5.695 0.534 1 93.31 82 ARG B O 1
ATOM 2312 N N . SER B 1 83 ? -6.797 5.098 -1.111 1 93.19 83 SER B N 1
ATOM 2313 C CA . SER B 1 83 ? -5.992 4.16 -0.337 1 93.19 83 SER B CA 1
ATOM 2314 C C . SER B 1 83 ? -4.766 3.705 -1.122 1 93.19 83 SER B C 1
ATOM 2316 O O . SER B 1 83 ? -4.641 3.998 -2.312 1 93.19 83 SER B O 1
ATOM 2318 N N . LEU B 1 84 ? -3.885 3.125 -0.443 1 92.5 84 LEU B N 1
ATOM 2319 C CA . LEU B 1 84 ? -2.734 2.535 -1.118 1 92.5 84 LEU B CA 1
ATOM 2320 C C . LEU B 1 84 ? -3.18 1.535 -2.18 1 92.5 84 LEU B C 1
ATOM 2322 O O . LEU B 1 84 ? -2.674 1.549 -3.305 1 92.5 84 LEU B O 1
ATOM 2326 N N . LYS B 1 85 ? -4.098 0.727 -1.8 1 92.62 85 LYS B N 1
ATOM 2327 C CA . LYS B 1 85 ? -4.621 -0.266 -2.734 1 92.62 85 LYS B CA 1
ATOM 2328 C C . LYS B 1 85 ? -5.266 0.404 -3.943 1 92.62 85 LYS B C 1
ATOM 2330 O O . LYS B 1 85 ? -5.055 -0.022 -5.082 1 92.62 85 LYS B O 1
ATOM 2335 N N . ASN B 1 86 ? -6.059 1.356 -3.639 1 94.62 86 ASN B N 1
ATOM 2336 C CA . ASN B 1 86 ? -6.68 2.113 -4.719 1 94.62 86 ASN B CA 1
ATOM 2337 C C . ASN B 1 86 ? -5.637 2.719 -5.652 1 94.62 86 ASN B C 1
ATOM 2339 O O . ASN B 1 86 ? -5.793 2.674 -6.875 1 94.62 86 ASN B O 1
ATOM 2343 N N . ALA B 1 87 ? -4.578 3.314 -5.09 1 95.56 87 ALA B N 1
ATOM 2344 C CA . ALA B 1 87 ? -3.496 3.893 -5.887 1 95.56 87 ALA B CA 1
ATOM 2345 C C . ALA B 1 87 ? -2.852 2.84 -6.781 1 95.56 87 ALA B C 1
ATOM 2347 O O . ALA B 1 87 ? -2.646 3.072 -7.973 1 95.56 87 ALA B O 1
ATOM 2348 N N . LEU B 1 88 ? -2.57 1.726 -6.238 1 94.31 88 LEU B N 1
ATOM 2349 C CA . LEU B 1 88 ? -1.951 0.643 -6.996 1 94.31 88 LEU B CA 1
ATOM 2350 C C . LEU B 1 88 ? -2.84 0.215 -8.156 1 94.31 88 LEU B C 1
ATOM 2352 O O . LEU B 1 88 ? -2.352 -0.012 -9.266 1 94.31 88 LEU B O 1
ATOM 2356 N N . ASN B 1 89 ? -4.098 0.097 -7.926 1 95.06 89 ASN B N 1
ATOM 2357 C CA . ASN B 1 89 ? -5.043 -0.316 -8.961 1 95.06 89 ASN B CA 1
ATOM 2358 C C . ASN B 1 89 ? -5.109 0.702 -10.094 1 95.06 89 ASN B C 1
ATOM 2360 O O . ASN B 1 89 ? -5.098 0.331 -11.273 1 95.06 89 ASN B O 1
ATOM 2364 N N . ILE B 1 90 ? -5.188 1.9 -9.742 1 96.62 90 ILE B N 1
ATOM 2365 C CA . ILE B 1 90 ? -5.297 2.959 -10.734 1 96.62 90 ILE B CA 1
ATOM 2366 C C . ILE B 1 90 ? -4 3.045 -11.539 1 96.62 90 ILE B C 1
ATOM 2368 O O . ILE B 1 90 ? -4.031 3.189 -12.766 1 96.62 90 ILE B O 1
ATOM 2372 N N . LEU B 1 91 ? -2.9 2.959 -10.875 1 95.81 91 LEU B N 1
ATOM 2373 C CA . LEU B 1 91 ? -1.612 2.992 -11.562 1 95.81 91 LEU B CA 1
ATOM 2374 C C . LEU B 1 91 ? -1.461 1.799 -12.492 1 95.81 91 LEU B C 1
ATOM 2376 O O . LEU B 1 91 ? -0.838 1.909 -13.555 1 95.81 91 LEU B O 1
ATOM 2380 N N . GLU B 1 92 ? -1.941 0.673 -12.047 1 95.12 92 GLU B N 1
ATOM 2381 C CA . GLU B 1 92 ? -1.97 -0.49 -12.93 1 95.12 92 GLU B CA 1
ATOM 2382 C C . GLU B 1 92 ? -2.783 -0.209 -14.188 1 95.12 92 GLU B C 1
ATOM 2384 O O . GLU B 1 92 ? -2.361 -0.55 -15.297 1 95.12 92 GLU B O 1
ATOM 2389 N N . GLU B 1 93 ? -3.932 0.325 -13.984 1 96.5 93 GLU B N 1
ATOM 2390 C CA . GLU B 1 93 ? -4.77 0.713 -15.109 1 96.5 93 GLU B CA 1
ATOM 2391 C C . GLU B 1 93 ? -4.027 1.665 -16.047 1 96.5 93 GLU B C 1
ATOM 2393 O O . GLU B 1 93 ? -4.105 1.528 -17.266 1 96.5 93 GLU B O 1
ATOM 2398 N N . PHE B 1 94 ? -3.297 2.613 -15.484 1 97.19 94 PHE B N 1
ATOM 2399 C CA . PHE B 1 94 ? -2.518 3.561 -16.266 1 97.19 94 PHE B CA 1
ATOM 2400 C C . PHE B 1 94 ? -1.462 2.836 -17.094 1 97.19 94 PHE B C 1
ATOM 2402 O O . PHE B 1 94 ? -1.293 3.119 -18.281 1 97.19 94 PHE B O 1
ATOM 2409 N N . GLU B 1 95 ? -0.792 1.947 -16.438 1 94.62 95 GLU B N 1
ATOM 2410 C CA . GLU B 1 95 ? 0.227 1.163 -17.125 1 94.62 95 GLU B CA 1
ATOM 2411 C C . GLU B 1 95 ? -0.368 0.402 -18.312 1 94.62 95 GLU B C 1
ATOM 2413 O O . GLU B 1 95 ? 0.178 0.434 -19.422 1 94.62 95 GLU B O 1
ATOM 2418 N N . ASN B 1 96 ? -1.466 -0.208 -18.078 1 95.56 96 ASN B N 1
ATOM 2419 C CA . ASN B 1 96 ? -2.119 -1.015 -19.109 1 95.56 96 ASN B CA 1
ATOM 2420 C C . ASN B 1 96 ? -2.613 -0.155 -20.266 1 95.56 96 ASN B C 1
ATOM 2422 O O . ASN B 1 96 ? -2.668 -0.618 -21.406 1 95.56 96 ASN B O 1
ATOM 2426 N N . ARG B 1 97 ? -2.92 1.069 -20.047 1 96.62 97 ARG B N 1
ATOM 2427 C CA . ARG B 1 97 ? -3.471 1.984 -21.047 1 96.62 97 ARG B CA 1
ATOM 2428 C C . ARG B 1 97 ? -2.391 2.906 -21.594 1 96.62 97 ARG B C 1
ATOM 2430 O O . ARG B 1 97 ? -2.684 3.82 -22.375 1 96.62 97 ARG B O 1
ATOM 2437 N N . ALA B 1 98 ? -1.137 2.689 -21.109 1 96.25 98 ALA B N 1
ATOM 2438 C CA . ALA B 1 98 ? -0.005 3.514 -21.531 1 96.25 98 ALA B CA 1
ATOM 2439 C C . ALA B 1 98 ? -0.225 4.977 -21.172 1 96.25 98 ALA B C 1
ATOM 2441 O O . ALA B 1 98 ? -0.027 5.867 -22 1 96.25 98 ALA B O 1
ATOM 2442 N N . ILE B 1 99 ? -0.75 5.207 -20.016 1 97.06 99 ILE B N 1
ATOM 2443 C CA . ILE B 1 99 ? -0.902 6.531 -19.422 1 97.06 99 ILE B CA 1
ATOM 2444 C C . ILE B 1 99 ? 0.205 6.77 -18.406 1 97.06 99 ILE B C 1
ATOM 2446 O O . ILE B 1 99 ? 0.537 5.875 -17.625 1 97.06 99 ILE B O 1
ATOM 2450 N N . GLU B 1 100 ? 0.802 7.883 -18.406 1 97.19 100 GLU B N 1
ATOM 2451 C CA . GLU B 1 100 ? 1.842 8.234 -17.453 1 97.19 100 GLU B CA 1
ATOM 2452 C C . GLU B 1 100 ? 1.257 8.992 -16.25 1 97.19 100 GLU B C 1
ATOM 2454 O O . GLU B 1 100 ? 0.133 9.492 -16.328 1 97.19 100 GLU B O 1
ATOM 2459 N N . PHE B 1 101 ? 1.974 8.969 -15.195 1 97.44 101 PHE B N 1
ATOM 2460 C CA . PHE B 1 101 ? 1.524 9.578 -13.953 1 97.44 101 PHE B CA 1
ATOM 2461 C C . PHE B 1 101 ? 2.588 10.516 -13.391 1 97.44 101 PHE B C 1
ATOM 2463 O O . PHE B 1 101 ? 3.775 10.188 -13.391 1 97.44 101 PHE B O 1
ATOM 2470 N N . ARG B 1 102 ? 2.105 11.648 -12.938 1 97 102 ARG B N 1
ATOM 2471 C CA . ARG B 1 102 ? 3.002 12.617 -12.32 1 97 102 ARG B CA 1
ATOM 2472 C C . ARG B 1 102 ? 2.375 13.219 -11.062 1 97 102 ARG B C 1
ATOM 2474 O O . ARG B 1 102 ? 1.223 13.656 -11.094 1 97 102 ARG B O 1
ATOM 2481 N N . CYS B 1 103 ? 3.041 13.117 -10.008 1 96.69 103 CYS B N 1
ATOM 2482 C CA . CYS B 1 103 ? 2.682 13.766 -8.75 1 96.69 103 CYS B CA 1
ATOM 2483 C C . CYS B 1 103 ? 3.629 14.922 -8.438 1 96.69 103 CYS B C 1
ATOM 2485 O O . CYS B 1 103 ? 4.84 14.719 -8.32 1 96.69 103 CYS B O 1
ATOM 2487 N N . LEU B 1 104 ? 3.211 16.125 -8.211 1 94.94 104 LEU B N 1
ATOM 2488 C CA . LEU B 1 104 ? 4.02 17.328 -8.211 1 94.94 104 LEU B CA 1
ATOM 2489 C C . LEU B 1 104 ? 4.7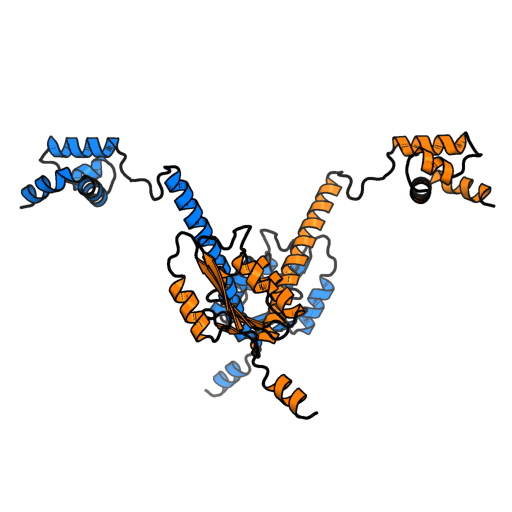93 1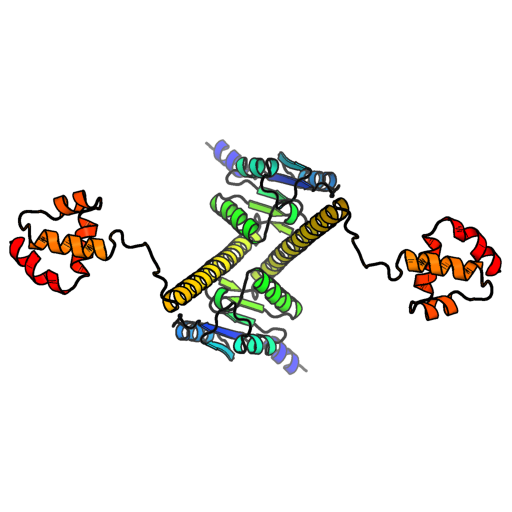7.469 -6.902 1 94.94 104 LEU B C 1
ATOM 2491 O O . LEU B 1 104 ? 5.945 17.906 -6.898 1 94.94 104 LEU B O 1
ATOM 2495 N N . THR B 1 105 ? 4.242 17.078 -5.793 1 93.44 105 THR B N 1
ATOM 2496 C CA . THR B 1 105 ? 4.863 17.297 -4.492 1 93.44 105 THR B CA 1
ATOM 2497 C C . THR B 1 105 ? 5.781 16.141 -4.117 1 93.44 105 THR B C 1
ATOM 2499 O O . THR B 1 105 ? 6.816 16.328 -3.482 1 93.44 105 THR B O 1
ATOM 2502 N N . GLU B 1 106 ? 5.477 14.93 -4.43 1 90.38 106 GLU B N 1
ATOM 2503 C CA . GLU B 1 106 ? 6.227 13.75 -4.008 1 90.38 106 GLU B CA 1
ATOM 2504 C C . GLU B 1 106 ? 7.258 13.344 -5.055 1 90.38 106 GLU B C 1
ATOM 2506 O O . GLU B 1 106 ? 7.984 12.367 -4.871 1 90.38 106 GLU B O 1
ATOM 2511 N N . ASP B 1 107 ? 7.355 14.094 -6.051 1 86.94 107 ASP B N 1
ATOM 2512 C CA . ASP B 1 107 ? 8.367 13.898 -7.09 1 86.94 107 ASP B CA 1
ATOM 2513 C C . ASP B 1 107 ? 8.227 12.523 -7.742 1 86.94 107 ASP B C 1
ATOM 2515 O O . ASP B 1 107 ? 9.203 11.781 -7.855 1 86.94 107 ASP B O 1
ATOM 2519 N N . ILE B 1 108 ? 7.156 12.07 -7.969 1 92.06 108 ILE B N 1
ATOM 2520 C CA . ILE B 1 108 ? 6.879 10.891 -8.773 1 92.06 108 ILE B CA 1
ATOM 2521 C C . ILE B 1 108 ? 6.562 11.312 -10.211 1 92.06 108 ILE B C 1
ATOM 2523 O O . ILE B 1 108 ? 5.688 12.148 -10.438 1 92.06 108 ILE B O 1
ATOM 2527 N N . ASP B 1 109 ? 7.297 10.828 -11.117 1 93.75 109 ASP B N 1
ATOM 2528 C CA . ASP B 1 109 ? 7.125 11.117 -12.539 1 93.75 109 ASP B CA 1
ATOM 2529 C C . ASP B 1 109 ? 7.418 9.883 -13.391 1 93.75 109 ASP B C 1
ATOM 2531 O O . ASP B 1 109 ? 8.586 9.562 -13.641 1 93.75 109 ASP B O 1
ATOM 2535 N N . THR B 1 110 ? 6.371 9.242 -13.875 1 93.25 110 THR B N 1
ATOM 2536 C CA . THR B 1 110 ? 6.551 7.973 -14.578 1 93.25 110 THR B CA 1
ATOM 2537 C C . THR B 1 110 ? 6.938 8.211 -16.031 1 93.25 110 THR B C 1
ATOM 2539 O O . THR B 1 110 ? 7.121 7.258 -16.797 1 93.25 110 THR B O 1
ATOM 2542 N N . THR B 1 111 ? 7.027 9.469 -16.422 1 91 111 THR B N 1
ATOM 2543 C CA . THR B 1 111 ? 7.488 9.781 -17.766 1 91 111 THR B CA 1
ATOM 2544 C C . THR B 1 111 ? 9 9.633 -17.875 1 91 111 THR B C 1
ATOM 2546 O O . THR B 1 111 ? 9.562 9.703 -18.969 1 91 111 THR B O 1
ATOM 2549 N N . THR B 1 112 ? 9.703 9.406 -16.766 1 89.38 112 THR B N 1
ATOM 2550 C CA . THR B 1 112 ? 11.156 9.266 -16.672 1 89.38 112 THR B CA 1
ATOM 2551 C C . THR B 1 112 ? 11.547 7.812 -16.438 1 89.38 112 THR B C 1
ATOM 2553 O O . THR B 1 112 ? 10.703 6.918 -16.516 1 89.38 112 THR B O 1
ATOM 2556 N N . ALA B 1 113 ? 12.82 7.598 -16.188 1 84.94 113 ALA B N 1
ATOM 2557 C CA . ALA B 1 113 ? 13.312 6.258 -15.883 1 84.94 113 ALA B CA 1
ATOM 2558 C C . ALA B 1 113 ? 12.641 5.691 -14.633 1 84.94 113 ALA B C 1
ATOM 2560 O O . ALA B 1 113 ? 12.555 4.473 -14.461 1 84.94 113 ALA B O 1
ATOM 2561 N N . MET B 1 114 ? 12.078 6.594 -13.906 1 86.94 114 MET B N 1
ATOM 2562 C CA . MET B 1 114 ? 11.359 6.195 -12.703 1 86.94 114 MET B CA 1
ATOM 2563 C C . MET B 1 114 ? 10.133 5.355 -13.055 1 86.94 114 MET B C 1
ATOM 2565 O O . MET B 1 114 ? 9.688 4.531 -12.25 1 86.94 114 MET B O 1
ATOM 2569 N N . GLY B 1 115 ? 9.688 5.539 -14.234 1 88.56 115 GLY B N 1
ATOM 2570 C CA . GLY B 1 115 ? 8.492 4.828 -14.656 1 88.56 115 GLY B CA 1
ATOM 2571 C C . GLY B 1 115 ? 8.648 3.318 -14.625 1 88.56 115 GLY B C 1
ATOM 2572 O O . GLY B 1 115 ? 7.785 2.611 -14.102 1 88.56 115 GLY B O 1
ATOM 2573 N N . LYS B 1 116 ? 9.742 2.887 -15.109 1 87.19 116 LYS B N 1
ATOM 2574 C CA . LYS B 1 116 ? 10 1.45 -15.125 1 87.19 116 LYS B CA 1
ATOM 2575 C C . LYS B 1 116 ? 10.086 0.896 -13.703 1 87.19 116 LYS B C 1
ATOM 2577 O O . LYS B 1 116 ? 9.523 -0.16 -13.406 1 87.19 116 LYS B O 1
ATOM 2582 N N . CYS B 1 117 ? 10.734 1.64 -12.906 1 87.56 117 CYS B N 1
ATOM 2583 C CA . CYS B 1 117 ? 10.867 1.225 -11.516 1 87.56 117 CYS B CA 1
ATOM 2584 C C . CYS B 1 117 ? 9.516 1.225 -10.812 1 87.56 117 CYS B C 1
ATOM 2586 O O . CYS B 1 117 ? 9.211 0.308 -10.047 1 87.56 117 CYS B O 1
ATOM 2588 N N . MET B 1 118 ? 8.758 2.195 -11.125 1 89.62 118 MET B N 1
ATOM 2589 C CA . MET B 1 118 ? 7.418 2.279 -10.555 1 89.62 118 MET B CA 1
ATOM 2590 C C . MET B 1 118 ? 6.59 1.058 -10.93 1 89.62 118 MET B C 1
ATOM 2592 O O . MET B 1 118 ? 5.879 0.502 -10.086 1 89.62 118 MET B O 1
ATOM 2596 N N . TYR B 1 119 ? 6.688 0.667 -12.141 1 89.88 119 TYR B N 1
ATOM 2597 C CA . TYR B 1 119 ? 5.934 -0.497 -12.594 1 89.88 119 TYR B CA 1
ATOM 2598 C C . TYR B 1 119 ? 6.371 -1.754 -11.852 1 89.88 119 TYR B C 1
ATOM 2600 O O . TYR B 1 119 ? 5.539 -2.559 -11.43 1 89.88 119 TYR B O 1
ATOM 2608 N N . GLN B 1 120 ? 7.613 -1.886 -11.688 1 89.94 120 GLN B N 1
ATOM 2609 C CA . GLN B 1 120 ? 8.148 -3.055 -11 1 89.94 120 GLN B CA 1
ATOM 2610 C C . GLN B 1 120 ? 7.695 -3.086 -9.539 1 89.94 120 GLN B C 1
ATOM 2612 O O . GLN B 1 120 ? 7.258 -4.125 -9.039 1 89.94 120 GLN B O 1
ATOM 2617 N N . ILE B 1 121 ? 7.789 -1.961 -8.93 1 90.44 121 ILE B N 1
ATOM 2618 C CA . ILE B 1 121 ? 7.418 -1.858 -7.52 1 90.44 121 ILE B CA 1
ATOM 2619 C C . ILE B 1 121 ? 5.91 -2.064 -7.371 1 90.44 121 ILE B C 1
ATOM 2621 O O . ILE B 1 121 ? 5.465 -2.824 -6.504 1 90.44 121 ILE B O 1
ATOM 2625 N N . ARG B 1 122 ? 5.211 -1.421 -8.227 1 91.25 122 ARG B N 1
ATOM 2626 C CA . ARG B 1 122 ? 3.762 -1.572 -8.203 1 91.25 122 ARG B CA 1
ATOM 2627 C C . ARG B 1 122 ? 3.361 -3.033 -8.375 1 91.25 122 ARG B C 1
ATOM 2629 O O . ARG B 1 122 ? 2.477 -3.527 -7.672 1 91.25 122 ARG B O 1
ATOM 2636 N N . HIS B 1 123 ? 3.975 -3.666 -9.297 1 92.88 123 HIS B N 1
ATOM 2637 C CA . HIS B 1 123 ? 3.693 -5.074 -9.547 1 92.88 123 HIS B CA 1
ATOM 2638 C C . HIS B 1 123 ? 3.994 -5.922 -8.312 1 92.88 123 HIS B C 1
ATOM 2640 O O . HIS B 1 123 ? 3.188 -6.773 -7.926 1 92.88 123 HIS B O 1
ATOM 2646 N N . ALA B 1 124 ? 5.102 -5.633 -7.77 1 93.69 124 ALA B N 1
ATOM 2647 C CA . ALA B 1 124 ? 5.496 -6.379 -6.574 1 93.69 124 ALA B CA 1
ATOM 2648 C C . ALA B 1 124 ? 4.5 -6.16 -5.438 1 93.69 124 ALA B C 1
ATOM 2650 O O . ALA B 1 124 ? 4.086 -7.113 -4.777 1 93.69 124 ALA B O 1
ATOM 2651 N N . PHE B 1 125 ? 4.066 -4.977 -5.242 1 93.94 125 PHE B N 1
ATOM 2652 C CA . PHE B 1 125 ? 3.121 -4.648 -4.18 1 93.94 125 PHE B CA 1
ATOM 2653 C C . PHE B 1 125 ? 1.752 -5.25 -4.469 1 93.94 125 PHE B C 1
ATOM 2655 O O . PHE B 1 125 ? 1.073 -5.727 -3.557 1 93.94 125 PHE B O 1
ATOM 2662 N N . SER B 1 126 ? 1.358 -5.195 -5.707 1 94.25 126 SER B N 1
ATOM 2663 C CA . SER B 1 126 ? 0.088 -5.801 -6.094 1 94.25 126 SER B CA 1
ATOM 2664 C C . SER B 1 126 ? 0.097 -7.305 -5.855 1 94.25 126 SER B C 1
ATOM 2666 O O . SER B 1 126 ? -0.881 -7.867 -5.355 1 94.25 126 SER B O 1
ATOM 2668 N N . GLU B 1 127 ? 1.146 -7.863 -6.156 1 94.06 127 GLU B N 1
ATOM 2669 C CA . GLU B 1 127 ? 1.288 -9.297 -5.934 1 94.06 127 GLU B CA 1
ATOM 2670 C C . GLU B 1 127 ? 1.274 -9.625 -4.441 1 94.06 127 GLU B C 1
ATOM 2672 O O . GLU B 1 127 ? 0.666 -10.617 -4.027 1 94.06 127 GLU B O 1
ATOM 2677 N N . LEU B 1 128 ? 1.986 -8.836 -3.678 1 94.06 128 LEU B N 1
ATOM 2678 C CA . LEU B 1 128 ? 1.986 -9 -2.229 1 94.06 128 LEU B CA 1
ATOM 2679 C C . LEU B 1 128 ? 0.562 -9.031 -1.685 1 94.06 128 LEU B C 1
ATOM 2681 O O . LEU B 1 128 ? 0.178 -9.969 -0.983 1 94.06 128 LEU B O 1
ATOM 2685 N N . GLU B 1 129 ? -0.161 -8.07 -2.037 1 92.44 129 GLU B N 1
ATOM 2686 C CA . GLU B 1 129 ? -1.538 -7.953 -1.565 1 92.44 129 GLU B CA 1
ATOM 2687 C C . GLU B 1 129 ? -2.371 -9.156 -1.993 1 92.44 129 GLU B C 1
ATOM 2689 O O . GLU B 1 129 ? -3.1 -9.734 -1.184 1 92.44 129 GLU B O 1
ATOM 2694 N N . ARG B 1 130 ? -2.312 -9.539 -3.199 1 92.06 130 ARG B N 1
ATOM 2695 C CA . ARG B 1 130 ? -3.082 -10.648 -3.744 1 92.06 130 ARG B CA 1
ATOM 2696 C C . ARG B 1 130 ? -2.734 -11.953 -3.039 1 92.06 130 ARG B C 1
ATOM 2698 O O . ARG B 1 130 ? -3.623 -12.719 -2.658 1 92.06 130 ARG B O 1
ATOM 2705 N N . ASN B 1 131 ? -1.476 -12.141 -2.898 1 91.94 131 ASN B N 1
ATOM 2706 C CA . ASN B 1 131 ? -1.015 -13.383 -2.281 1 91.94 131 ASN B CA 1
ATOM 2707 C C . ASN B 1 131 ? -1.428 -13.461 -0.815 1 91.94 131 ASN B C 1
ATOM 2709 O O . ASN B 1 131 ? -1.808 -14.531 -0.333 1 91.94 131 ASN B O 1
ATOM 2713 N N . LEU B 1 132 ? -1.363 -12.391 -0.125 1 90.5 132 LEU B N 1
ATOM 2714 C CA . LEU B 1 132 ? -1.753 -12.383 1.281 1 90.5 132 LEU B CA 1
ATOM 2715 C C . LEU B 1 132 ? -3.248 -12.641 1.433 1 90.5 132 LEU B C 1
ATOM 2717 O O . LEU B 1 132 ? -3.668 -13.352 2.348 1 90.5 132 LEU B O 1
ATOM 2721 N N . ILE B 1 133 ? -4.012 -12.078 0.609 1 92 133 ILE B N 1
ATOM 2722 C CA . ILE B 1 133 ? -5.453 -12.305 0.629 1 92 133 ILE B CA 1
ATOM 2723 C C . ILE B 1 133 ? -5.754 -13.773 0.358 1 92 133 ILE B C 1
ATOM 2725 O O . ILE B 1 133 ? -6.594 -14.375 1.028 1 92 133 ILE B O 1
ATOM 2729 N N . ARG B 1 134 ? -5.098 -14.297 -0.608 1 90.62 134 ARG B N 1
ATOM 2730 C CA . ARG B 1 134 ? -5.273 -15.703 -0.943 1 90.62 134 ARG B CA 1
ATOM 2731 C C . ARG B 1 134 ? -4.91 -16.594 0.238 1 90.62 134 ARG B C 1
ATOM 2733 O O . ARG B 1 134 ? -5.621 -17.562 0.539 1 90.62 134 ARG B O 1
ATOM 2740 N N . GLU B 1 135 ? -3.865 -16.297 0.833 1 87.25 135 GLU B N 1
ATOM 2741 C CA . GLU B 1 135 ? -3.422 -17.062 1.989 1 87.25 135 GLU B CA 1
ATOM 2742 C C . GLU B 1 135 ? -4.441 -17 3.121 1 87.25 135 GLU B C 1
ATOM 2744 O O . GLU B 1 135 ? -4.742 -18.016 3.756 1 87.25 135 GLU B O 1
ATOM 2749 N N . ARG B 1 136 ? -4.969 -15.867 3.332 1 86 136 ARG B N 1
ATOM 2750 C CA . ARG B 1 136 ? -5.973 -15.68 4.375 1 86 136 ARG B CA 1
ATOM 2751 C C . ARG B 1 136 ? -7.242 -16.469 4.059 1 86 136 ARG B C 1
ATOM 2753 O O . ARG B 1 136 ? -7.824 -17.094 4.945 1 86 136 ARG B O 1
ATOM 2760 N N . THR B 1 137 ? -7.625 -16.391 2.869 1 88.44 137 THR B N 1
ATOM 2761 C CA . THR B 1 137 ? -8.82 -17.109 2.422 1 88.44 137 THR B CA 1
ATOM 2762 C C . THR B 1 137 ? -8.633 -18.609 2.559 1 88.44 137 THR B C 1
ATOM 2764 O O . THR B 1 137 ? -9.516 -19.312 3.055 1 88.44 137 THR B O 1
ATOM 2767 N N . LYS B 1 138 ? -7.48 -19.016 2.068 1 87.12 138 LYS B N 1
ATOM 2768 C CA . LYS B 1 138 ? -7.176 -20.438 2.17 1 87.12 138 LYS B CA 1
ATOM 2769 C C . LYS B 1 138 ? -7.172 -20.906 3.625 1 87.12 138 LYS B C 1
ATOM 2771 O O . LYS B 1 138 ? -7.707 -21.969 3.947 1 87.12 138 LYS B O 1
ATOM 2776 N N . ALA B 1 139 ? -6.59 -20.156 4.477 1 83.62 139 ALA B N 1
ATOM 2777 C CA . ALA B 1 139 ? -6.562 -20.469 5.902 1 83.62 139 ALA B CA 1
ATOM 2778 C C . ALA B 1 139 ? -7.973 -20.469 6.488 1 83.62 139 ALA B C 1
ATOM 2780 O O . ALA B 1 139 ? -8.305 -21.328 7.32 1 83.62 139 ALA B O 1
ATOM 2781 N N . GLY B 1 140 ? -8.742 -19.547 6.047 1 83.94 140 GLY B N 1
ATOM 2782 C CA . GLY B 1 140 ? -10.125 -19.484 6.48 1 83.94 140 GLY B CA 1
ATOM 2783 C C . GLY B 1 140 ? -10.938 -20.688 6.031 1 83.94 140 GLY B C 1
ATOM 2784 O O . GLY B 1 140 ? -11.727 -21.234 6.805 1 83.94 140 GLY B O 1
ATOM 2785 N N . MET B 1 141 ? -10.719 -21.031 4.875 1 87.19 141 MET B N 1
ATOM 2786 C CA . MET B 1 141 ? -11.422 -22.188 4.32 1 87.19 141 MET B CA 1
ATOM 2787 C C . MET B 1 141 ? -11.008 -23.469 5.031 1 87.19 141 MET B C 1
ATOM 2789 O O . MET B 1 141 ? -11.844 -24.328 5.324 1 87.19 141 MET B O 1
ATOM 2793 N N . GLU B 1 142 ? -9.75 -23.531 5.227 1 84.88 142 GLU B N 1
ATOM 2794 C CA . GLU B 1 142 ? -9.258 -24.703 5.941 1 84.88 142 GLU B CA 1
ATOM 2795 C C . GLU B 1 142 ? -9.812 -24.766 7.359 1 84.88 142 GLU B C 1
ATOM 2797 O O . GLU B 1 142 ? -10.18 -25.828 7.84 1 84.88 142 GLU B O 1
ATOM 2802 N N . ALA B 1 143 ? -9.836 -23.625 8 1 85.25 143 ALA B N 1
ATOM 2803 C CA . ALA B 1 143 ? -10.43 -23.547 9.336 1 85.25 143 ALA B CA 1
ATOM 2804 C C . ALA B 1 143 ? -11.906 -23.953 9.297 1 85.25 143 ALA B C 1
ATOM 2806 O O . ALA B 1 143 ? -12.391 -24.656 10.188 1 85.25 143 ALA B O 1
ATOM 2807 N N . ALA B 1 144 ? -12.5 -23.516 8.32 1 87.31 144 ALA B N 1
ATOM 2808 C CA . ALA B 1 144 ? -13.914 -23.859 8.148 1 87.31 144 ALA B CA 1
ATOM 2809 C C . ALA B 1 144 ? -14.078 -25.359 7.895 1 87.31 144 ALA B C 1
ATOM 2811 O O . ALA B 1 144 ? -14.992 -25.984 8.438 1 87.31 144 ALA B O 1
ATOM 2812 N N . ARG B 1 145 ? -13.234 -25.859 7.109 1 85.94 145 ARG B N 1
ATOM 2813 C CA . ARG B 1 145 ? -13.25 -27.297 6.832 1 85.94 145 ARG B CA 1
ATOM 2814 C C . ARG B 1 145 ? -13.023 -28.109 8.102 1 85.94 145 ARG B C 1
ATOM 2816 O O . ARG B 1 145 ? -13.703 -29.109 8.344 1 85.94 145 ARG B O 1
ATOM 2823 N N . GLN B 1 146 ? -12.18 -27.625 8.852 1 87.31 146 GLN B N 1
ATOM 2824 C CA . GLN B 1 146 ? -11.891 -28.312 10.102 1 87.31 146 GLN B CA 1
ATOM 2825 C C . GLN B 1 146 ? -13.078 -28.234 11.062 1 87.31 146 GLN B C 1
ATOM 2827 O O . GLN B 1 146 ? -13.266 -29.125 11.891 1 87.31 146 GLN B O 1
ATOM 2832 N N . ARG B 1 147 ? -13.812 -27.25 10.875 1 88.94 147 ARG B N 1
ATOM 2833 C CA . ARG B 1 147 ? -15 -27.078 11.703 1 88.94 147 ARG B CA 1
ATOM 2834 C C . ARG B 1 147 ? -16.203 -27.797 11.086 1 88.94 147 ARG B C 1
ATOM 2836 O O . ARG B 1 147 ? -17.312 -27.734 11.617 1 88.94 147 ARG B O 1
ATOM 2843 N N . GLY B 1 148 ? -15.938 -28.469 10.07 1 82.81 148 GLY B N 1
ATOM 2844 C CA . GLY B 1 148 ? -16.969 -29.312 9.461 1 82.81 148 GLY B CA 1
ATOM 2845 C C . GLY B 1 148 ? -17.812 -28.562 8.461 1 82.81 148 GLY B C 1
ATOM 2846 O O . GLY B 1 148 ? -18.875 -29.047 8.039 1 82.81 148 GLY B O 1
ATOM 2847 N N . ALA B 1 149 ? -17.453 -27.438 8.297 1 75 149 ALA B N 1
ATOM 2848 C CA . ALA B 1 149 ? -18.234 -26.656 7.348 1 75 149 ALA B CA 1
ATOM 2849 C C . ALA B 1 149 ? -18.047 -27.172 5.926 1 75 149 ALA B C 1
ATOM 2851 O O . ALA B 1 149 ? -16.969 -27.656 5.578 1 75 149 ALA B O 1
ATOM 2852 N N . HIS B 1 150 ? -19.125 -27.391 5.199 1 68.31 150 HIS B N 1
ATOM 2853 C CA . HIS B 1 150 ? -19.031 -27.797 3.803 1 68.31 150 HIS B CA 1
ATOM 2854 C C . HIS B 1 150 ? -18.5 -26.672 2.932 1 68.31 150 HIS B C 1
ATOM 2856 O O . HIS B 1 150 ? -19.078 -25.578 2.906 1 68.31 150 HIS B O 1
ATOM 2862 N N . LEU B 1 151 ? -17.156 -26.859 2.449 1 70.31 151 LEU B N 1
ATOM 2863 C CA . LEU B 1 151 ? -16.516 -25.859 1.601 1 70.31 151 LEU B CA 1
ATOM 2864 C C . LEU B 1 151 ? -16.781 -26.141 0.127 1 70.31 151 LEU B C 1
ATOM 2866 O O . LEU B 1 151 ? -16.828 -27.312 -0.286 1 70.31 151 LEU B O 1
ATOM 2870 N N . GLY B 1 152 ? -17.125 -25.188 -0.63 1 66.19 152 GLY B N 1
ATOM 2871 C CA . GLY B 1 152 ? -17.375 -25.328 -2.057 1 66.19 152 GLY B CA 1
ATOM 2872 C C . GLY B 1 152 ? -18.844 -25.188 -2.426 1 66.19 152 GLY B C 1
ATOM 2873 O O . GLY B 1 152 ? -19.688 -24.922 -1.563 1 66.19 152 GLY B O 1
ATOM 2874 N N . ARG B 1 153 ? -19 -25.25 -3.691 1 66.12 153 ARG B N 1
ATOM 2875 C CA . ARG B 1 153 ? -20.359 -25.109 -4.219 1 66.12 153 ARG B CA 1
ATOM 2876 C C . ARG B 1 153 ? -21.266 -26.219 -3.672 1 66.12 153 ARG B C 1
ATOM 2878 O O . ARG B 1 153 ? -20.875 -27.391 -3.646 1 66.12 153 ARG B O 1
ATOM 2885 N N . PRO B 1 154 ? -22.219 -25.75 -2.953 1 65.19 154 PRO B N 1
ATOM 2886 C CA . PRO B 1 154 ? -23.141 -26.781 -2.49 1 65.19 154 PRO B CA 1
ATOM 2887 C C . PRO B 1 154 ? -23.531 -27.766 -3.596 1 65.19 154 PRO B C 1
ATOM 2889 O O . PRO B 1 154 ? -23.609 -27.375 -4.766 1 65.19 154 PRO B O 1
ATOM 2892 N N . LYS B 1 155 ? -23.484 -29 -3.221 1 66.38 155 LYS B N 1
ATOM 2893 C CA . LYS B 1 155 ? -23.953 -29.984 -4.191 1 66.38 155 LYS B CA 1
ATOM 2894 C C . LYS B 1 155 ? -25.359 -29.672 -4.676 1 66.38 155 LYS B C 1
ATOM 2896 O O . LYS B 1 155 ? -26.188 -29.172 -3.906 1 66.38 155 LYS B O 1
ATOM 2901 N N . LYS B 1 156 ? -25.484 -29.641 -5.996 1 73.06 156 LYS B N 1
ATOM 2902 C CA . LYS B 1 156 ? -26.781 -29.359 -6.582 1 73.06 156 LYS B CA 1
ATOM 2903 C C . LYS B 1 156 ? -27.844 -30.328 -6.051 1 73.06 156 LYS B C 1
ATOM 2905 O O . LYS B 1 156 ? -29.016 -29.984 -5.965 1 73.06 156 LYS B O 1
ATOM 2910 N N . LEU B 1 157 ? -27.422 -31.5 -5.688 1 77.94 157 LEU B N 1
ATOM 2911 C CA . LEU B 1 157 ? -28.359 -32.5 -5.172 1 77.94 157 LEU B CA 1
ATOM 2912 C C . LEU B 1 157 ? -28.078 -32.781 -3.705 1 77.94 157 LEU B C 1
ATOM 2914 O O . LEU B 1 157 ? -26.938 -33.094 -3.338 1 77.94 157 LEU B O 1
ATOM 2918 N N . SER B 1 158 ? -29.094 -32.688 -2.959 1 77.12 158 SER B N 1
ATOM 2919 C CA . SER B 1 158 ? -28.984 -33.031 -1.544 1 77.12 158 SER B CA 1
ATOM 2920 C C . SER B 1 158 ? -28.875 -34.531 -1.347 1 77.12 158 SER B C 1
ATOM 2922 O O . SER B 1 158 ? -29.156 -35.312 -2.266 1 77.12 158 SER B O 1
ATOM 2924 N N . HIS B 1 159 ? -28.406 -34.812 -0.142 1 78.31 159 HIS B N 1
ATOM 2925 C CA . HIS B 1 159 ? -28.281 -36.25 0.164 1 78.31 159 HIS B CA 1
ATOM 2926 C C . HIS B 1 159 ? -29.609 -36.969 0.022 1 78.31 159 HIS B C 1
ATOM 2928 O O . HIS B 1 159 ? -29.688 -38.031 -0.607 1 78.31 159 HIS B O 1
ATOM 2934 N N . PRO B 1 160 ? -30.641 -36.438 0.505 1 81 160 PRO B N 1
ATOM 2935 C CA . PRO B 1 160 ? -31.922 -37.094 0.297 1 81 160 PRO B CA 1
ATOM 2936 C C . PRO B 1 160 ? -32.312 -37.188 -1.178 1 81 160 PRO B C 1
ATOM 2938 O O . PRO B 1 160 ? -32.906 -38.156 -1.606 1 81 160 PRO B O 1
ATOM 2941 N N . GLN B 1 161 ? -31.859 -36.219 -1.97 1 81.19 161 GLN B N 1
ATOM 2942 C CA . GLN B 1 161 ? -32.156 -36.219 -3.396 1 81.19 161 GLN B CA 1
ATOM 2943 C C . GLN B 1 161 ? -31.359 -37.281 -4.125 1 81.19 161 GLN B C 1
ATOM 2945 O O . GLN B 1 161 ? -31.875 -37.938 -5.047 1 81.19 161 GLN B O 1
ATOM 2950 N N . ILE B 1 162 ? -30.266 -37.5 -3.674 1 80.31 162 ILE B N 1
ATOM 2951 C CA . ILE B 1 162 ? -29.422 -38.531 -4.273 1 80.31 162 ILE B CA 1
ATOM 2952 C C . ILE B 1 162 ? -29.984 -39.906 -3.975 1 80.31 162 ILE B C 1
ATOM 2954 O O . ILE B 1 162 ? -30.016 -40.781 -4.848 1 80.31 162 ILE B O 1
ATOM 2958 N N . ILE B 1 163 ? -30.453 -40.062 -2.809 1 80.12 163 ILE B N 1
ATOM 2959 C CA . ILE B 1 163 ? -31.078 -41.312 -2.434 1 80.12 163 ILE B CA 1
ATOM 2960 C C . ILE B 1 163 ? -32.312 -41.562 -3.291 1 80.12 163 ILE B C 1
ATOM 2962 O O . ILE B 1 163 ? -32.531 -42.688 -3.766 1 80.12 163 ILE B O 1
ATOM 2966 N N . ARG B 1 164 ? -33.031 -40.531 -3.451 1 83.38 164 ARG B N 1
ATOM 2967 C CA . ARG B 1 164 ? -34.219 -40.625 -4.281 1 83.38 164 ARG B CA 1
ATOM 2968 C C . ARG B 1 164 ? -33.875 -40.938 -5.73 1 83.38 164 ARG B C 1
ATOM 2970 O O . ARG B 1 164 ? -34.531 -41.781 -6.375 1 83.38 164 ARG B O 1
ATOM 2977 N N . LEU B 1 165 ? -32.812 -40.344 -6.152 1 81.44 165 LEU B N 1
ATOM 2978 C CA . LEU B 1 165 ? -32.312 -40.562 -7.504 1 81.44 165 LEU B CA 1
ATOM 2979 C C . LEU B 1 165 ? -31.891 -42.031 -7.703 1 81.44 165 LEU B C 1
ATOM 2981 O O . LEU B 1 165 ? -32.25 -42.656 -8.711 1 81.44 165 LEU B O 1
ATOM 2985 N N . GLN B 1 166 ? -31.281 -42.5 -6.785 1 80 166 GLN B N 1
ATOM 2986 C CA . GLN B 1 166 ? -30.844 -43.875 -6.84 1 80 166 GLN B CA 1
ATOM 2987 C C . GLN B 1 166 ? -32.031 -44.844 -6.828 1 80 166 GLN B C 1
ATOM 2989 O O . GLN B 1 166 ? -32.031 -45.844 -7.566 1 80 166 GLN B O 1
ATOM 2994 N N . SER B 1 167 ? -33 -44.562 -6.012 1 82.19 167 SER B N 1
ATOM 2995 C CA . SER B 1 167 ? -34.188 -45.375 -5.934 1 82.19 167 SER B CA 1
ATOM 2996 C C . SER B 1 167 ? -34.938 -45.375 -7.258 1 82.19 167 SER B C 1
ATOM 2998 O O . SER B 1 167 ? -35.406 -46.438 -7.711 1 82.19 167 SER B O 1
ATOM 3000 N N . LEU B 1 168 ? -35 -44.312 -7.855 1 81.44 168 LEU B N 1
ATOM 3001 C CA . LEU B 1 168 ? -35.688 -44.188 -9.133 1 81.44 168 LEU B CA 1
ATOM 3002 C C . LEU B 1 168 ? -35 -45 -10.219 1 81.44 168 LEU B C 1
ATOM 3004 O O . LEU B 1 168 ? -35.656 -45.656 -11.008 1 81.44 168 LEU B O 1
ATOM 3008 N N . LEU B 1 169 ? -33.75 -44.969 -10.172 1 77.94 169 LEU B N 1
ATOM 3009 C CA . LEU B 1 169 ? -32.969 -45.688 -11.172 1 77.94 169 LEU B CA 1
ATOM 3010 C C . LEU B 1 169 ? -33.094 -47.219 -10.969 1 77.94 169 LEU B C 1
ATOM 3012 O O . LEU B 1 169 ? -33.062 -47.969 -11.938 1 77.94 169 LEU B O 1
ATOM 3016 N N . GLN B 1 170 ? -33.281 -47.531 -9.797 1 78.25 170 GLN B N 1
ATOM 3017 C CA . GLN B 1 170 ? -33.406 -48.969 -9.469 1 78.25 170 GLN B CA 1
ATOM 3018 C C . GLN B 1 170 ? -34.812 -49.469 -9.797 1 78.25 170 GLN B C 1
ATOM 3020 O O . GLN B 1 170 ? -34.969 -50.594 -10.289 1 78.25 170 GLN B O 1
ATOM 3025 N N . HIS B 1 171 ? -35.75 -48.719 -9.594 1 80.75 171 HIS B N 1
ATOM 3026 C CA . HIS B 1 171 ? -37.125 -49.188 -9.688 1 80.75 171 HIS B CA 1
ATOM 3027 C C . HIS B 1 171 ? -37.719 -48.844 -11.047 1 80.75 171 HIS B C 1
ATOM 3029 O O . HIS B 1 171 ? -38.719 -49.469 -11.453 1 80.75 171 HIS B O 1
ATOM 3035 N N . GLN B 1 172 ? -37.094 -47.938 -11.648 1 78.06 172 GLN B N 1
ATOM 3036 C CA . GLN B 1 172 ? -37.594 -47.562 -12.977 1 78.06 172 GLN B CA 1
ATOM 3037 C C . GLN B 1 172 ? -36.469 -47.656 -14.008 1 78.06 172 GLN B C 1
ATOM 3039 O O . GLN B 1 172 ? -35.875 -46.625 -14.383 1 78.06 172 GLN B O 1
ATOM 3044 N N . PRO B 1 173 ? -36.188 -48.812 -14.398 1 74.38 173 PRO B N 1
ATOM 3045 C CA . PRO B 1 173 ? -35.031 -49.062 -15.273 1 74.38 173 PRO B CA 1
ATOM 3046 C C . PRO B 1 173 ? -35.188 -48.375 -16.641 1 74.38 173 PRO B C 1
ATOM 3048 O O . PRO B 1 173 ? -34.188 -48.188 -17.359 1 74.38 173 PRO B O 1
ATOM 3051 N N . ASN B 1 174 ? -36.281 -47.969 -16.906 1 79.31 174 ASN B N 1
ATOM 3052 C CA . ASN B 1 174 ? -36.5 -47.406 -18.219 1 79.31 174 ASN B CA 1
ATOM 3053 C C . ASN B 1 174 ? -36.25 -45.906 -18.25 1 79.31 174 ASN B C 1
ATOM 3055 O O . ASN B 1 174 ? -36.25 -45.281 -19.312 1 79.31 174 ASN B O 1
ATOM 3059 N N . LEU B 1 175 ? -35.938 -45.375 -17.078 1 80.06 175 LEU B N 1
ATOM 3060 C CA . LEU B 1 175 ? -35.688 -43.938 -17.047 1 80.06 175 LEU B CA 1
ATOM 3061 C C . LEU B 1 175 ? -34.25 -43.656 -17.375 1 80.06 175 LEU B C 1
ATOM 3063 O O . LEU B 1 175 ? -33.344 -44.312 -16.875 1 80.06 175 LEU B O 1
ATOM 3067 N N . THR B 1 176 ? -34.156 -42.75 -18.328 1 79.06 176 THR B N 1
ATOM 3068 C CA . THR B 1 176 ? -32.812 -42.312 -18.703 1 79.06 176 THR B CA 1
ATOM 3069 C C . THR B 1 176 ? -32.312 -41.219 -17.766 1 79.06 176 THR B C 1
ATOM 3071 O O . THR B 1 176 ? -33.094 -40.531 -17.109 1 79.06 176 THR B O 1
ATOM 3074 N N . PRO B 1 177 ? -30.922 -41.156 -17.625 1 78.69 177 PRO B N 1
ATOM 3075 C CA . PRO B 1 177 ? -30.359 -40.094 -16.797 1 78.69 177 PRO B CA 1
ATOM 3076 C C . PRO B 1 177 ? -30.844 -38.688 -17.203 1 78.69 177 PRO B C 1
ATOM 3078 O O . PRO B 1 177 ? -31.016 -37.844 -16.344 1 78.69 177 PRO B O 1
ATOM 3081 N N . VAL B 1 178 ? -31.172 -38.531 -18.406 1 83.06 178 VAL B N 1
ATOM 3082 C CA . VAL B 1 178 ? -31.656 -37.281 -18.906 1 83.06 178 VAL B CA 1
ATOM 3083 C C . VAL B 1 178 ? -33.062 -37 -18.359 1 83.06 178 VAL B C 1
ATOM 3085 O O . VAL B 1 178 ? -33.375 -35.875 -17.969 1 83.06 178 VAL B O 1
ATOM 3088 N N . GLN B 1 179 ? -33.812 -38 -18.312 1 85.25 179 GLN B N 1
ATOM 3089 C CA . GLN B 1 179 ? -35.188 -37.875 -17.812 1 85.25 179 GLN B CA 1
ATOM 3090 C C . GLN B 1 179 ? -35.188 -37.625 -16.297 1 85.25 179 GLN B C 1
ATOM 3092 O O . GLN B 1 179 ? -35.969 -36.812 -15.812 1 85.25 179 GLN B O 1
ATOM 3097 N N . ILE B 1 180 ? -34.312 -38.25 -15.633 1 84.06 180 ILE B N 1
ATOM 3098 C CA . ILE B 1 180 ? -34.156 -38.094 -14.188 1 84.06 180 ILE B CA 1
ATOM 3099 C C . ILE B 1 180 ? -33.656 -36.688 -13.883 1 84.06 180 ILE B C 1
ATOM 3101 O O . ILE B 1 180 ? -34.156 -36 -12.961 1 84.06 180 ILE B O 1
ATOM 3105 N N . ALA B 1 181 ? -32.719 -36.25 -14.648 1 87.69 181 ALA B N 1
ATOM 3106 C CA . ALA B 1 181 ? -32.156 -34.906 -14.5 1 87.69 181 ALA B CA 1
ATOM 3107 C C . ALA B 1 181 ? -33.25 -33.844 -14.625 1 87.69 181 ALA B C 1
ATOM 3109 O O . ALA B 1 181 ? -33.281 -32.875 -13.852 1 87.69 181 ALA B O 1
ATOM 3110 N N . ALA B 1 182 ? -34.125 -34.062 -15.555 1 87.19 182 ALA B N 1
ATOM 3111 C CA . ALA B 1 182 ? -35.219 -33.125 -15.773 1 87.19 182 ALA B CA 1
ATOM 3112 C C . ALA B 1 182 ? -36.156 -33.094 -14.555 1 87.19 182 ALA B C 1
ATOM 3114 O O . ALA B 1 182 ? -36.656 -32.031 -14.188 1 87.19 182 ALA B O 1
ATOM 3115 N N . GLN B 1 183 ? -36.281 -34.156 -13.938 1 84.62 183 GLN B N 1
ATOM 3116 C CA . GLN B 1 183 ? -37.156 -34.25 -12.773 1 84.62 183 GLN B CA 1
ATOM 3117 C C . GLN B 1 183 ? -36.562 -33.469 -11.586 1 84.62 183 GLN B C 1
ATOM 3119 O O . GLN B 1 183 ? -37.312 -32.938 -10.773 1 84.62 183 GLN B O 1
ATOM 3124 N N . PHE B 1 184 ? -35.312 -33.5 -11.516 1 86.69 184 PHE B N 1
ATOM 3125 C CA . PHE B 1 184 ? -34.656 -32.875 -10.383 1 86.69 184 PHE B CA 1
ATOM 3126 C C . PHE B 1 184 ? -34.219 -31.469 -10.727 1 86.69 184 PHE B C 1
ATOM 3128 O O . PHE B 1 184 ? -33.656 -30.766 -9.875 1 86.69 184 PHE B O 1
ATOM 3135 N N . GLY B 1 185 ? -34.406 -31.156 -11.992 1 87.81 185 GLY B N 1
ATOM 3136 C CA . GLY B 1 185 ? -34.062 -29.812 -12.422 1 87.81 185 GLY B CA 1
ATOM 3137 C C . GLY B 1 185 ? -32.562 -29.594 -12.523 1 87.81 185 GLY B C 1
ATOM 3138 O O . GLY B 1 185 ? -32.062 -28.5 -12.211 1 87.81 185 GLY B O 1
ATOM 3139 N N . VAL B 1 186 ? -31.891 -30.641 -12.805 1 87.69 186 VAL B N 1
ATOM 3140 C CA . VAL B 1 186 ? -30.438 -30.531 -12.922 1 87.69 186 VAL B CA 1
ATOM 3141 C C . VAL B 1 186 ? -29.984 -31.078 -14.266 1 87.69 186 VAL B C 1
ATOM 3143 O O . VAL B 1 186 ? -30.797 -31.641 -15.023 1 87.69 186 VAL B O 1
ATOM 3146 N N . SER B 1 187 ? -28.766 -30.844 -14.625 1 86.12 187 SER B N 1
ATOM 3147 C CA . SER B 1 187 ? -28.203 -31.406 -15.852 1 86.12 187 SER B CA 1
ATOM 3148 C C . SER B 1 187 ? -27.906 -32.906 -15.695 1 86.12 187 SER B C 1
ATOM 3150 O O . SER B 1 187 ? -27.734 -33.375 -14.578 1 86.12 187 SER B O 1
ATOM 3152 N N . SER B 1 188 ? -27.906 -33.562 -16.812 1 84.69 188 SER B N 1
ATOM 3153 C CA . SER B 1 188 ? -27.562 -34.969 -16.812 1 84.69 188 SER B CA 1
ATOM 3154 C C . SER B 1 188 ? -26.172 -35.219 -16.25 1 84.69 188 SER B C 1
ATOM 3156 O O . SER B 1 188 ? -25.922 -36.219 -15.594 1 84.69 188 SER B O 1
ATOM 3158 N N . ARG B 1 189 ? -25.344 -34.281 -16.391 1 85.62 189 ARG B N 1
ATOM 3159 C CA . ARG B 1 189 ? -23.984 -34.375 -15.867 1 85.62 189 ARG B CA 1
ATOM 3160 C C . ARG B 1 189 ? -23.984 -34.438 -14.344 1 85.62 189 ARG B C 1
ATOM 3162 O O . ARG B 1 189 ? -23.203 -35.188 -13.742 1 85.62 189 ARG B O 1
ATOM 3169 N N . THR B 1 190 ? -24.859 -33.688 -13.812 1 84.75 190 THR B N 1
ATOM 3170 C CA . THR B 1 190 ? -24.984 -33.625 -12.359 1 84.75 190 THR B CA 1
ATOM 3171 C C . THR B 1 190 ? -25.422 -35 -11.82 1 84.75 190 THR B C 1
ATOM 3173 O O . THR B 1 190 ? -24.938 -35.438 -10.773 1 84.75 190 THR B O 1
ATOM 3176 N N . ILE B 1 191 ? -26.25 -35.625 -12.594 1 79.75 191 ILE B N 1
ATOM 3177 C CA . ILE B 1 191 ? -26.75 -36.938 -12.203 1 79.75 191 ILE B CA 1
ATOM 3178 C C . ILE B 1 191 ? -25.625 -37.969 -12.297 1 79.75 191 ILE B C 1
ATOM 3180 O O . ILE B 1 191 ? -25.422 -38.75 -11.367 1 79.75 191 ILE B O 1
ATOM 3184 N N . TYR B 1 192 ? -24.906 -37.844 -13.305 1 80 192 TYR B N 1
ATOM 3185 C CA . TYR B 1 192 ? -23.797 -38.75 -13.484 1 80 192 TYR B CA 1
ATOM 3186 C C . TYR B 1 192 ? -22.75 -38.562 -12.383 1 80 192 TYR B C 1
ATOM 3188 O O . TYR B 1 192 ? -22.203 -39.562 -11.859 1 80 192 TYR B O 1
ATOM 3196 N N . ARG B 1 193 ? -22.594 -37.406 -12.109 1 80.5 193 ARG B N 1
ATOM 3197 C CA . ARG B 1 193 ? -21.609 -37.094 -11.07 1 80.5 193 ARG B CA 1
ATOM 3198 C C . ARG B 1 193 ? -22.047 -37.625 -9.719 1 80.5 193 ARG B C 1
ATOM 3200 O O . ARG B 1 193 ? -21.25 -38.156 -8.961 1 80.5 193 ARG B O 1
ATOM 3207 N N . ALA B 1 194 ? -23.25 -37.438 -9.461 1 77.69 194 ALA B N 1
ATOM 3208 C CA . ALA B 1 194 ? -23.812 -37.906 -8.188 1 77.69 194 ALA B CA 1
ATOM 3209 C C . ALA B 1 194 ? -23.734 -39.438 -8.078 1 77.69 194 ALA B C 1
ATOM 3211 O O . ALA B 1 194 ? -23.453 -39.969 -7 1 77.69 194 ALA B O 1
ATOM 3212 N N . LEU B 1 195 ? -23.891 -40.031 -9.195 1 73.12 195 LEU B N 1
ATOM 3213 C CA . LEU B 1 195 ? -23.922 -41.5 -9.234 1 73.12 195 LEU B CA 1
ATOM 3214 C C . LEU B 1 195 ? -22.5 -42.062 -9.156 1 73.12 195 LEU B C 1
ATOM 3216 O O . LEU B 1 195 ? -22.281 -43.125 -8.562 1 73.12 195 LEU B O 1
ATOM 3220 N N . SER B 1 196 ? -21.656 -41.344 -9.781 1 73.25 196 SER B N 1
ATOM 3221 C CA . SER B 1 196 ? -20.266 -41.812 -9.789 1 73.25 196 SER B CA 1
ATOM 3222 C C . SER B 1 196 ? -19.641 -41.688 -8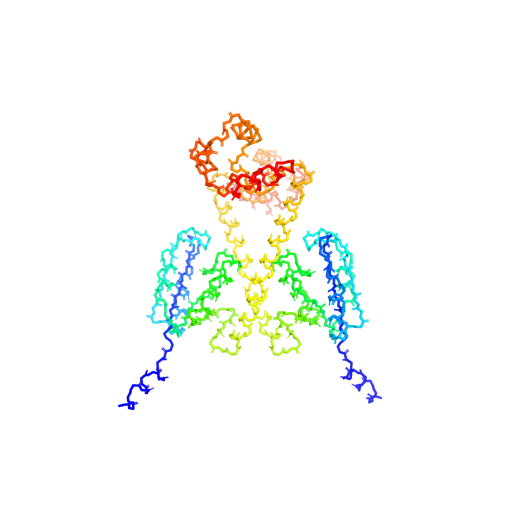.406 1 73.25 196 SER B C 1
ATOM 3224 O O . SER B 1 196 ? -18.781 -42.5 -8.047 1 73.25 196 SER B O 1
ATOM 3226 N N . GLN B 1 197 ? -19.906 -40.719 -7.789 1 64.81 197 GLN B N 1
ATOM 3227 C CA . GLN B 1 197 ? -19.344 -40.5 -6.461 1 64.81 197 GLN B CA 1
ATOM 3228 C C . GLN B 1 197 ? -19.922 -41.5 -5.465 1 64.81 197 GLN B C 1
ATOM 3230 O O . GLN B 1 197 ? -19.281 -41.812 -4.449 1 64.81 197 GLN B O 1
ATOM 3235 N N . SER B 1 198 ? -21.031 -41.969 -5.711 1 57.25 198 SER B N 1
ATOM 3236 C CA . SER B 1 198 ? -21.594 -43.031 -4.875 1 57.25 198 SER B CA 1
ATOM 3237 C C . SER B 1 198 ? -21.047 -44.406 -5.285 1 57.25 198 SER B C 1
ATOM 3239 O O . SER B 1 198 ? -21.016 -44.719 -6.473 1 57.25 198 SER B O 1
ATOM 3241 N N . ALA B 1 199 ? -19.953 -44.906 -4.859 1 50.72 199 ALA B N 1
ATOM 3242 C CA . ALA B 1 199 ? -19.156 -46.094 -5.121 1 50.72 199 ALA B CA 1
ATOM 3243 C C . ALA B 1 199 ? -19.984 -47.188 -5.793 1 50.72 199 ALA B C 1
ATOM 3245 O O . ALA B 1 199 ? -19.5 -47.906 -6.676 1 50.72 199 ALA B O 1
ATOM 3246 N N . ASN B 1 200 ? -21.047 -47.688 -5.168 1 46.62 200 ASN B N 1
ATOM 3247 C CA . ASN B 1 200 ? -21.609 -49 -5.43 1 46.62 200 ASN B CA 1
ATOM 3248 C C . ASN B 1 200 ? -22.266 -49.062 -6.801 1 46.62 200 ASN B C 1
ATOM 3250 O O . ASN B 1 200 ? -22.578 -50.156 -7.289 1 46.62 200 ASN B O 1
ATOM 3254 N N . VAL B 1 201 ? -22.719 -48.031 -7.426 1 46.31 201 VAL B N 1
ATOM 3255 C CA . VAL B 1 201 ? -23.562 -48.219 -8.594 1 46.31 201 VAL B CA 1
ATOM 3256 C C . VAL B 1 201 ? -22.719 -48.188 -9.867 1 46.31 201 VAL B C 1
ATOM 3258 O O . VAL B 1 201 ? -23.25 -48.188 -10.977 1 46.31 201 VAL B O 1
ATOM 3261 N N . LYS B 1 202 ? -21.469 -47.875 -9.922 1 44.78 202 LYS B N 1
ATOM 3262 C CA . LYS B 1 202 ? -20.672 -47.969 -11.148 1 44.78 202 LYS B CA 1
ATOM 3263 C C . LYS B 1 202 ? -20.969 -49.25 -11.898 1 44.78 202 LYS B C 1
ATOM 3265 O O . LYS B 1 202 ? -20.844 -49.312 -13.125 1 44.78 202 LYS B O 1
ATOM 3270 N N . GLU B 1 203 ? -21.062 -50.281 -11.195 1 44.84 203 GLU B N 1
ATOM 3271 C CA . GLU B 1 203 ? -21.172 -51.562 -11.875 1 44.84 203 GLU B CA 1
ATOM 3272 C C . GLU B 1 203 ? -22.406 -51.625 -12.773 1 44.84 203 GLU B C 1
ATOM 3274 O O . GLU B 1 203 ? -22.344 -52.156 -13.883 1 44.84 203 GLU B O 1
ATOM 3279 N N . LYS B 1 204 ? -23.609 -51.188 -12.367 1 43.97 204 LYS B N 1
ATOM 3280 C CA . LYS B 1 204 ? -24.812 -51.5 -13.109 1 43.97 204 LYS B CA 1
ATOM 3281 C C . LYS B 1 204 ? -25.016 -50.562 -14.289 1 43.97 204 LYS B C 1
ATOM 3283 O O . LYS B 1 204 ? -25.641 -50.906 -15.289 1 43.97 204 LYS B O 1
ATOM 3288 N N . LEU B 1 205 ? -24.562 -49.344 -14.227 1 47.59 205 LEU B N 1
ATOM 3289 C CA . LEU B 1 205 ? -24.828 -48.469 -15.352 1 47.59 205 LEU B CA 1
ATOM 3290 C C . LEU B 1 205 ? -23.984 -48.844 -16.562 1 47.59 205 LEU B C 1
ATOM 3292 O O . LEU B 1 205 ? -24.359 -48.562 -17.703 1 47.59 205 LEU B O 1
ATOM 3296 N N . ALA B 1 206 ? -22.703 -49.281 -16.422 1 44.22 206 ALA B N 1
ATOM 3297 C CA . ALA B 1 206 ? -21.938 -49.781 -17.562 1 44.22 206 ALA B CA 1
ATOM 3298 C C . ALA B 1 206 ? -22.703 -50.875 -18.297 1 44.22 206 ALA B C 1
ATOM 3300 O O . ALA B 1 206 ? -22.547 -51.031 -19.5 1 44.22 206 ALA B O 1
ATOM 3301 N N . ILE B 1 207 ? -23.469 -51.656 -17.609 1 44.5 207 ILE B N 1
ATOM 3302 C CA . ILE B 1 207 ? -24.125 -52.781 -18.266 1 44.5 207 ILE B CA 1
ATOM 3303 C C . ILE B 1 207 ? -25.188 -52.25 -19.234 1 44.5 207 ILE B C 1
ATOM 3305 O O . ILE B 1 207 ? -25.312 -52.75 -20.359 1 44.5 207 ILE B O 1
ATOM 3309 N N . ASN B 1 208 ? -26 -51.219 -18.828 1 43.94 208 ASN B N 1
ATOM 3310 C CA . ASN B 1 208 ? -27.109 -50.906 -19.703 1 43.94 208 ASN B CA 1
ATOM 3311 C C . ASN B 1 208 ? -26.703 -49.938 -20.812 1 43.94 208 ASN B C 1
ATOM 3313 O O . ASN B 1 208 ? -27.531 -49.594 -21.672 1 43.94 208 ASN B O 1
ATOM 3317 N N . ALA B 1 209 ? -25.516 -49.281 -20.734 1 42.53 209 ALA B N 1
ATOM 3318 C CA . ALA B 1 209 ? -25.078 -48.469 -21.859 1 42.53 209 ALA B CA 1
ATOM 3319 C C . ALA B 1 209 ? -24.578 -49.344 -23 1 42.53 209 ALA B C 1
ATOM 3321 O O . ALA B 1 209 ? -24.234 -48.812 -24.078 1 42.53 209 ALA B O 1
ATOM 3322 N N . GLU B 1 210 ? -24.359 -50.625 -22.859 1 33 210 GLU B N 1
ATOM 3323 C CA . GLU B 1 210 ? -24.094 -51.406 -24.062 1 33 210 GLU B CA 1
ATOM 3324 C C . GLU B 1 210 ? -25.375 -51.656 -24.859 1 33 210 GLU B C 1
ATOM 3326 O O . GLU B 1 210 ? -26.438 -51.844 -24.297 1 33 210 GLU B O 1
#